Protein 4MO2 (pdb70)

Structure (mmCIF, N/CA/C/O backbone):
data_4MO2
#
_entry.id   4MO2
#
_cell.length_a   48.420
_cell.length_b   116.150
_cell.length_c   165.240
_cell.angle_alpha   90.000
_cell.angle_beta   90.000
_cell.angle_gamma   90.000
#
_symmetry.space_group_name_H-M   'P 21 21 21'
#
loop_
_entity.id
_entity.type
_entity.pdbx_description
1 polymer 'UDP-galactopyranose mutase'
2 non-polymer 'SULFATE ION'
3 non-polymer 'DIHYDROFLAVINE-ADENINE DINUCLEOTIDE'
4 non-polymer GLYCEROL
5 non-polymer 'AMMONIUM ION'
6 non-polymer 'FLAVIN-ADENINE DINUCLEOTIDE'
7 water water
#
loop_
_atom_site.group_PDB
_atom_site.id
_atom_site.type_symbol
_atom_site.label_atom_id
_atom_site.label_alt_id
_atom_site.label_comp_id
_atom_site.label_asym_id
_atom_site.label_entity_id
_atom_site.label_seq_id
_atom_site.pdbx_PDB_ins_code
_atom_site.Cartn_x
_atom_site.Cartn_y
_atom_site.Cartn_z
_atom_site.occupancy
_atom_site.B_iso_or_equiv
_atom_site.auth_seq_id
_atom_site.auth_comp_id
_atom_site.auth_asym_id
_atom_site.auth_atom_id
_atom_site.pdbx_PDB_model_num
ATOM 1 N N . MET A 1 1 ? 14.254 -8.949 29.430 1.00 17.53 1 MET B N 1
ATOM 2 C CA . MET A 1 1 ? 13.039 -9.232 28.675 1.00 22.88 1 MET B CA 1
ATOM 3 C C . MET A 1 1 ? 12.726 -8.089 27.714 1.00 29.38 1 MET B C 1
ATOM 4 O O . MET A 1 1 ? 12.854 -6.918 28.069 1.00 20.99 1 MET B O 1
ATOM 9 N N . TYR A 1 2 ? 12.316 -8.435 26.498 1.00 18.20 2 TYR B N 1
ATOM 10 C CA . TYR A 1 2 ? 12.025 -7.438 25.474 1.00 14.27 2 TYR B CA 1
ATOM 11 C C . TYR A 1 2 ? 10.531 -7.166 25.377 1.00 16.02 2 TYR B C 1
ATOM 12 O O . TYR A 1 2 ? 9.716 -7.951 25.856 1.00 18.04 2 TYR B O 1
ATOM 21 N N . ASP A 1 3 ? 10.178 -6.045 24.757 1.00 14.59 3 ASP B N 1
ATOM 22 C CA . ASP A 1 3 ? 8.785 -5.757 24.447 1.00 14.36 3 ASP B CA 1
ATOM 23 C C . ASP A 1 3 ? 8.305 -6.710 23.359 1.00 21.82 3 ASP B C 1
ATOM 24 O O . ASP A 1 3 ? 7.226 -7.293 23.458 1.00 18.89 3 ASP B O 1
ATOM 29 N N . TYR A 1 4 ? 9.122 -6.871 22.324 1.00 13.02 4 TYR B N 1
ATOM 30 C CA . TYR A 1 4 ? 8.762 -7.730 21.203 1.00 18.90 4 TYR B CA 1
ATOM 31 C C . TYR A 1 4 ? 9.873 -8.691 20.810 1.00 18.26 4 TYR B C 1
ATOM 32 O O . TYR A 1 4 ? 11.046 -8.321 20.762 1.00 16.21 4 TYR B O 1
ATOM 41 N N . LEU A 1 5 ? 9.484 -9.931 20.535 1.00 18.18 5 LEU B N 1
ATOM 42 C CA . LEU A 1 5 ? 10.357 -10.883 19.869 1.00 15.15 5 LEU B CA 1
ATOM 43 C C . LEU A 1 5 ? 9.897 -11.008 18.427 1.00 19.72 5 LEU B C 1
ATOM 44 O O . LEU A 1 5 ? 8.744 -11.345 18.163 1.00 17.22 5 LEU B O 1
ATOM 49 N N . ILE A 1 6 ? 10.795 -10.729 17.492 1.00 15.82 6 ILE B N 1
ATOM 50 C CA . ILE A 1 6 ? 10.455 -10.805 16.080 1.00 16.33 6 ILE B CA 1
ATOM 51 C C . ILE A 1 6 ? 11.218 -11.932 15.405 1.00 14.60 6 ILE B C 1
ATOM 52 O O . ILE A 1 6 ? 12.445 -11.922 15.358 1.00 16.22 6 ILE B O 1
ATOM 57 N N . VAL A 1 7 ? 10.483 -12.912 14.895 1.00 15.02 7 VAL B N 1
ATOM 58 C CA . VAL A 1 7 ? 11.099 -14.026 14.192 1.00 12.35 7 VAL B CA 1
ATOM 59 C C . VAL A 1 7 ? 11.116 -13.747 12.696 1.00 14.29 7 VAL B C 1
ATOM 60 O O . VAL A 1 7 ? 10.069 -13.700 12.045 1.00 11.24 7 VAL B O 1
ATOM 64 N N . GLY A 1 8 ? 12.313 -13.551 12.158 1.00 11.75 8 GLY B N 1
ATOM 65 C CA . GLY A 1 8 ? 12.473 -13.242 10.752 1.00 11.34 8 GLY B CA 1
ATOM 66 C C . GLY A 1 8 ? 12.830 -11.788 10.529 1.00 13.97 8 GLY B C 1
ATOM 67 O O . GLY A 1 8 ? 12.200 -10.889 11.086 1.00 14.13 8 GLY B O 1
ATOM 68 N N . SER A 1 9 ? 13.849 -11.558 9.711 1.00 14.06 9 SER B N 1
ATOM 69 C CA . SER A 1 9 ? 14.315 -10.208 9.435 1.00 12.75 9 SER B CA 1
ATOM 70 C C . SER A 1 9 ? 14.002 -9.796 8.000 1.00 15.11 9 SER B C 1
ATOM 71 O O . SER A 1 9 ? 14.745 -9.028 7.389 1.00 12.53 9 SER B O 1
ATOM 74 N N . GLY A 1 10 ? 12.904 -10.315 7.463 1.00 11.29 10 GLY B N 1
ATOM 75 C CA . GLY A 1 10 ? 12.456 -9.933 6.136 1.00 8.31 10 GLY B CA 1
ATOM 76 C C . GLY A 1 10 ? 11.732 -8.601 6.177 1.00 16.40 10 GLY B C 1
ATOM 77 O O . GLY A 1 10 ? 11.783 -7.896 7.185 1.00 14.58 10 GLY B O 1
ATOM 78 N N . LEU A 1 11 ? 11.052 -8.259 5.088 1.00 13.27 11 LEU B N 1
ATOM 79 C CA . LEU A 1 11 ? 10.375 -6.969 4.984 1.00 15.10 11 LEU B CA 1
ATOM 80 C C . LEU A 1 11 ? 9.346 -6.730 6.089 1.00 20.10 11 LEU B C 1
ATOM 81 O O . LEU A 1 11 ? 9.265 -5.631 6.631 1.00 15.87 11 LEU B O 1
ATOM 86 N N . PHE A 1 12 ? 8.567 -7.752 6.429 1.00 13.01 12 PHE B N 1
ATOM 87 C CA . PHE A 1 12 ? 7.540 -7.587 7.456 1.00 14.29 12 PHE B CA 1
ATOM 88 C C . PHE A 1 12 ? 8.157 -7.386 8.837 1.00 20.12 12 PHE B C 1
ATOM 89 O O . PHE A 1 12 ? 7.793 -6.456 9.557 1.00 19.06 12 PHE B O 1
ATOM 97 N N . GLY A 1 13 ? 9.083 -8.266 9.203 1.00 12.87 13 GLY B N 1
ATOM 98 C CA . GLY A 1 13 ? 9.713 -8.207 10.508 1.00 16.58 13 GLY B CA 1
ATOM 99 C C . GLY A 1 13 ? 10.540 -6.952 10.713 1.00 17.94 13 GLY B C 1
ATOM 100 O O . GLY A 1 13 ? 10.533 -6.366 11.795 1.00 14.00 13 GLY B O 1
ATOM 101 N N . SER A 1 14 ? 11.248 -6.535 9.668 1.00 15.36 14 SER B N 1
ATOM 102 C CA . SER A 1 14 ? 12.131 -5.375 9.755 1.00 14.59 14 SER B CA 1
ATOM 103 C C . SER A 1 14 ? 11.363 -4.058 9.844 1.00 18.22 14 SER B C 1
ATOM 104 O O . SER A 1 14 ? 11.769 -3.147 10.565 1.00 15.48 14 SER B O 1
ATOM 107 N N . ILE A 1 15 ? 10.258 -3.956 9.111 1.00 15.80 15 ILE B N 1
ATOM 108 C CA . ILE A 1 15 ? 9.429 -2.757 9.170 1.00 16.30 15 ILE B CA 1
ATOM 109 C C . ILE A 1 15 ? 8.798 -2.610 10.552 1.00 18.64 15 ILE B C 1
ATOM 110 O O . ILE A 1 15 ? 8.771 -1.514 11.117 1.00 15.35 15 ILE B O 1
ATOM 115 N N . PHE A 1 16 ? 8.307 -3.718 11.103 1.00 14.73 16 PHE B N 1
ATOM 116 C CA . PHE A 1 16 ? 7.748 -3.696 12.451 1.00 18.19 16 PHE B CA 1
ATOM 117 C C . PHE A 1 16 ? 8.823 -3.366 13.477 1.00 18.82 16 PHE B C 1
ATOM 118 O O . PHE A 1 16 ? 8.593 -2.576 14.393 1.00 19.16 16 PHE B O 1
ATOM 126 N N . ALA A 1 17 ? 9.994 -3.977 13.317 1.00 16.33 17 ALA B N 1
ATOM 127 C CA . ALA A 1 17 ? 11.126 -3.726 14.204 1.00 20.09 17 ALA B CA 1
ATOM 128 C C . ALA A 1 17 ? 11.492 -2.251 14.198 1.00 25.03 17 ALA B C 1
ATOM 129 O O . ALA A 1 17 ? 11.712 -1.650 15.250 1.00 21.83 17 ALA B O 1
ATOM 131 N N . TYR A 1 18 ? 11.549 -1.671 13.004 1.00 16.20 18 TYR B N 1
ATOM 132 C CA . TYR A 1 18 ? 11.876 -0.261 12.865 1.00 21.38 18 TYR B CA 1
ATOM 133 C C . TYR A 1 18 ? 10.831 0.623 13.540 1.00 23.54 18 TYR B C 1
ATOM 134 O O . TYR A 1 18 ? 11.170 1.489 14.344 1.00 24.27 18 TYR B O 1
ATOM 143 N N . GLU A 1 19 ? 9.564 0.392 13.214 1.00 16.10 19 GLU B N 1
ATOM 144 C CA . GLU A 1 19 ? 8.470 1.198 13.750 1.00 22.90 19 GLU B CA 1
ATOM 145 C C . GLU A 1 19 ? 8.364 1.090 15.269 1.00 25.44 19 GLU B C 1
ATOM 146 O O . GLU A 1 19 ? 8.091 2.079 15.950 1.00 23.29 19 GLU B O 1
ATOM 152 N N . ALA A 1 20 ? 8.585 -0.111 15.794 1.00 22.10 20 ALA B N 1
ATOM 153 C CA . ALA A 1 20 ? 8.479 -0.344 17.230 1.00 18.49 20 ALA B CA 1
ATOM 154 C C . ALA A 1 20 ? 9.608 0.331 18.001 1.00 22.20 20 ALA B C 1
ATOM 155 O O . ALA A 1 20 ? 9.374 0.956 19.035 1.00 19.10 20 ALA B O 1
ATOM 157 N N . THR A 1 21 ? 10.832 0.204 17.496 1.00 19.33 21 THR B N 1
ATOM 158 C CA . THR A 1 21 ? 11.994 0.785 18.162 1.00 24.19 21 THR B CA 1
ATOM 159 C C . THR A 1 21 ? 12.012 2.308 18.048 1.00 27.78 21 THR B C 1
ATOM 160 O O . THR A 1 21 ? 12.575 2.992 18.901 1.00 29.96 21 THR B O 1
ATOM 164 N N . GLU A 1 22 ? 11.395 2.835 16.994 1.00 23.20 22 GLU B N 1
ATOM 165 C CA . GLU A 1 22 ? 11.270 4.280 16.836 1.00 28.13 22 GLU B CA 1
ATOM 166 C C . GLU A 1 22 ? 10.333 4.860 17.890 1.00 31.91 22 GLU B C 1
ATOM 167 O O . GLU A 1 22 ? 10.446 6.029 18.256 1.00 29.34 22 GLU B O 1
ATOM 173 N N . LYS A 1 23 ? 9.409 4.035 18.373 1.00 25.66 23 LYS B N 1
ATOM 174 C CA . LYS A 1 23 ? 8.465 4.461 19.401 1.00 28.98 23 LYS B CA 1
ATOM 175 C C . LYS A 1 23 ? 8.926 4.065 20.803 1.00 23.45 23 LYS B C 1
ATOM 176 O O . LYS A 1 23 ? 8.182 4.207 21.774 1.00 41.11 23 LYS B O 1
ATOM 182 N N . GLY A 1 24 ? 10.155 3.568 20.902 1.00 24.74 24 GLY B N 1
ATOM 183 C CA . GLY A 1 24 ? 10.767 3.305 22.193 1.00 24.87 24 GLY B CA 1
ATOM 184 C C . GLY A 1 24 ? 10.675 1.876 22.694 1.00 34.91 24 GLY B C 1
ATOM 185 O O . GLY A 1 24 ? 11.172 1.566 23.776 1.00 23.56 24 GLY B O 1
ATOM 186 N N . TYR A 1 25 ? 10.041 1.001 21.920 1.00 26.93 25 TYR B N 1
ATOM 187 C CA . TYR A 1 25 ? 9.939 -0.404 22.302 1.00 21.99 25 TYR B CA 1
ATOM 188 C C . TYR A 1 25 ? 11.238 -1.150 22.008 1.00 22.26 25 TYR B C 1
ATOM 189 O O . TYR A 1 25 ? 11.946 -0.832 21.053 1.00 24.30 25 TYR B O 1
ATOM 198 N N . THR A 1 26 ? 11.550 -2.141 22.836 1.00 19.29 26 THR B N 1
ATOM 199 C CA . THR A 1 26 ? 12.745 -2.948 22.633 1.00 17.12 26 THR B CA 1
ATOM 200 C C . THR A 1 26 ? 12.399 -4.178 21.802 1.00 20.86 26 THR B C 1
ATOM 201 O O . THR A 1 26 ? 11.374 -4.823 22.030 1.00 22.66 26 THR B O 1
ATOM 205 N N . CYS A 1 27 ? 13.253 -4.500 20.837 1.00 19.77 27 CYS B N 1
ATOM 206 C CA . CYS A 1 27 ? 12.989 -5.612 19.934 1.00 21.22 27 CYS B CA 1
ATOM 207 C C . CYS A 1 27 ? 14.160 -6.577 19.821 1.00 20.50 27 CYS B C 1
ATOM 208 O O . CYS A 1 27 ? 15.307 -6.167 19.636 1.00 15.70 27 CYS B O 1
ATOM 211 N N . LEU A 1 28 ? 13.856 -7.864 19.940 1.00 18.31 28 LEU B N 1
ATOM 212 C CA . LEU A 1 28 ? 14.823 -8.915 19.666 1.00 14.21 28 LEU B CA 1
ATOM 213 C C . LEU A 1 28 ? 14.424 -9.599 18.366 1.00 14.28 28 LEU B C 1
ATOM 214 O O . LEU A 1 28 ? 13.333 -10.156 18.264 1.00 15.08 28 LEU B O 1
ATOM 219 N N . VAL A 1 29 ? 15.301 -9.541 17.371 1.00 19.16 29 VAL B N 1
ATOM 220 C CA . VAL A 1 29 ? 15.020 -10.166 16.084 1.00 13.28 29 VAL B CA 1
ATOM 221 C C . VAL A 1 29 ? 15.817 -11.455 15.926 1.00 16.32 29 VAL B C 1
ATOM 222 O O . VAL A 1 29 ? 17.046 -11.445 15.981 1.00 17.78 29 VAL B O 1
ATOM 226 N N . VAL A 1 30 ? 15.110 -12.565 15.739 1.00 9.39 30 VAL B N 1
ATOM 227 C CA . VAL A 1 30 ? 15.757 -13.861 15.573 1.00 12.47 30 VAL B CA 1
ATOM 228 C C . VAL A 1 30 ? 15.652 -14.340 14.128 1.00 15.99 30 VAL B C 1
ATOM 229 O O . VAL A 1 30 ? 14.557 -14.469 13.581 1.00 16.83 30 VAL B O 1
ATOM 233 N N . GLU A 1 31 ? 16.805 -14.604 13.521 1.00 12.11 31 GLU B N 1
ATOM 234 C CA . GLU A 1 31 ? 16.883 -14.945 12.105 1.00 10.66 31 GLU B CA 1
ATOM 235 C C . GLU A 1 31 ? 17.676 -16.233 11.898 1.00 10.07 31 GLU B C 1
ATOM 236 O O . GLU A 1 31 ? 18.765 -16.393 12.449 1.00 11.59 31 GLU B O 1
ATOM 242 N N . GLN A 1 32 ? 17.131 -17.147 11.098 1.00 11.62 32 GLN B N 1
ATOM 243 C CA . GLN A 1 32 ? 17.763 -18.450 10.888 1.00 12.41 32 GLN B CA 1
ATOM 244 C C . GLN A 1 32 ? 18.896 -18.414 9.863 1.00 13.90 32 GLN B C 1
ATOM 245 O O . GLN A 1 32 ? 19.830 -19.213 9.935 1.00 11.87 32 GLN B O 1
ATOM 251 N N . ARG A 1 33 ? 18.813 -17.488 8.913 1.00 12.12 33 ARG B N 1
ATOM 252 C CA . ARG A 1 33 ? 19.850 -17.349 7.894 1.00 18.07 33 ARG B CA 1
ATOM 253 C C . ARG A 1 33 ? 21.068 -16.608 8.442 1.00 17.35 33 ARG B C 1
ATOM 254 O O . ARG A 1 33 ? 21.030 -16.061 9.543 1.00 14.12 33 ARG B O 1
ATOM 262 N N . GLU A 1 34 ? 22.150 -16.598 7.671 1.00 12.96 34 GLU B N 1
ATOM 263 C CA . GLU A 1 34 ? 23.380 -15.940 8.099 1.00 18.89 34 GLU B CA 1
ATOM 264 C C . GLU A 1 34 ? 23.383 -14.452 7.760 1.00 18.45 34 GLU B C 1
ATOM 265 O O . GLU A 1 34 ? 24.397 -13.771 7.916 1.00 21.65 34 GLU B O 1
ATOM 271 N N . HIS A 1 35 ? 22.237 -13.955 7.310 1.00 17.03 35 HIS B N 1
ATOM 272 C CA . HIS A 1 35 ? 22.096 -12.553 6.941 1.00 12.86 35 HIS B CA 1
ATOM 273 C C . HIS A 1 35 ? 20.650 -12.092 7.112 1.00 16.28 35 HIS B C 1
ATOM 274 O O . HIS A 1 35 ? 19.740 -12.908 7.260 1.00 15.01 35 HIS B O 1
ATOM 281 N N . ILE A 1 36 ? 20.445 -10.780 7.087 1.00 12.50 36 ILE B N 1
ATOM 282 C CA . ILE A 1 36 ? 19.112 -10.210 7.224 1.00 16.70 36 ILE B CA 1
ATOM 283 C C . ILE A 1 36 ? 18.473 -9.984 5.859 1.00 15.92 36 ILE B C 1
ATOM 284 O O . ILE A 1 36 ? 19.093 -10.237 4.829 1.00 14.94 36 ILE B O 1
ATOM 289 N N . GLY A 1 37 ? 17.228 -9.516 5.858 1.00 12.67 37 GLY B N 1
ATOM 290 C CA . GLY A 1 37 ? 16.582 -9.086 4.631 1.00 18.51 37 GLY B CA 1
ATOM 291 C C . GLY A 1 37 ? 15.568 -10.044 4.037 1.00 14.68 37 GLY B C 1
ATOM 292 O O . GLY A 1 37 ? 14.801 -9.665 3.154 1.00 11.71 37 GLY B O 1
ATOM 293 N N . GLY A 1 38 ? 15.554 -11.284 4.516 1.00 15.92 38 GLY B N 1
ATOM 294 C CA . GLY A 1 38 ? 14.654 -12.283 3.970 1.00 8.75 38 GLY B CA 1
ATOM 295 C C . GLY A 1 38 ? 14.929 -12.525 2.497 1.00 14.07 38 GLY B C 1
ATOM 296 O O . GLY A 1 38 ? 16.081 -12.515 2.060 1.00 11.75 38 GLY B O 1
ATOM 297 N N . ASN A 1 39 ? 13.872 -12.728 1.721 1.00 10.04 39 ASN B N 1
ATOM 298 C CA . ASN A 1 39 ? 14.033 -12.999 0.296 1.00 13.37 39 ASN B CA 1
ATOM 299 C C . ASN A 1 39 ? 14.347 -11.760 -0.541 1.00 13.99 39 ASN B C 1
ATOM 300 O O . ASN A 1 39 ? 14.585 -11.863 -1.745 1.00 13.63 39 ASN B O 1
ATOM 305 N N . CYS A 1 40 ? 14.355 -10.592 0.095 1.00 13.22 40 CYS B N 1
ATOM 306 C CA . CYS A 1 40 ? 14.723 -9.359 -0.595 1.00 15.26 40 CYS B CA 1
ATOM 307 C C . CYS A 1 40 ? 16.223 -9.110 -0.483 1.00 16.12 40 CYS B C 1
ATOM 308 O O . CYS A 1 40 ? 16.743 -8.150 -1.048 1.00 14.45 40 CYS B O 1
ATOM 311 N N . TYR A 1 41 ? 16.909 -9.982 0.250 1.00 14.15 41 TYR B N 1
ATOM 312 C CA . TYR A 1 41 ? 18.337 -9.830 0.517 1.00 13.21 41 TYR B CA 1
ATOM 313 C C . TYR A 1 41 ? 19.188 -9.723 -0.745 1.00 15.92 41 TYR B C 1
ATOM 314 O O . TYR A 1 41 ? 19.085 -10.550 -1.651 1.00 11.00 41 TYR B O 1
ATOM 323 N N . THR A 1 42 ? 20.029 -8.695 -0.797 1.00 11.18 42 THR B N 1
ATOM 324 C CA . THR A 1 42 ? 21.003 -8.571 -1.873 1.00 17.67 42 THR B CA 1
ATOM 325 C C . THR A 1 42 ? 22.421 -8.683 -1.330 1.00 18.22 42 THR B C 1
ATOM 326 O O . THR A 1 42 ? 22.733 -8.153 -0.265 1.00 14.90 42 THR B O 1
ATOM 330 N N . GLU A 1 43 ? 23.273 -9.385 -2.067 1.00 15.55 43 GLU B N 1
ATOM 331 C CA . GLU A 1 43 ? 24.667 -9.539 -1.682 1.00 18.57 43 GLU B CA 1
ATOM 332 C C . GLU A 1 43 ? 25.559 -8.857 -2.705 1.00 24.53 43 GLU B C 1
ATOM 333 O O . GLU A 1 43 ? 25.388 -9.044 -3.911 1.00 17.05 43 GLU B O 1
ATOM 339 N N . ASN A 1 44 ? 26.506 -8.058 -2.226 1.00 19.42 44 ASN B N 1
ATOM 340 C CA . ASN A 1 44 ? 27.460 -7.422 -3.121 1.00 15.91 44 ASN B CA 1
ATOM 341 C C . ASN A 1 44 ? 28.508 -8.425 -3.585 1.00 23.88 44 ASN B C 1
ATOM 342 O O . ASN A 1 44 ? 29.312 -8.914 -2.790 1.00 21.96 44 ASN B O 1
ATOM 347 N N . ILE A 1 45 ? 28.480 -8.739 -4.875 1.00 21.25 45 ILE B N 1
ATOM 348 C CA . ILE A 1 45 ? 29.427 -9.678 -5.461 1.00 18.09 45 ILE B CA 1
ATOM 349 C C . ILE A 1 45 ? 30.078 -9.044 -6.682 1.00 24.59 45 ILE B C 1
ATOM 350 O O . ILE A 1 45 ? 29.392 -8.705 -7.647 1.00 18.89 45 ILE B O 1
ATOM 355 N N . LYS A 1 46 ? 31.399 -8.889 -6.630 1.00 27.90 46 LYS B N 1
ATOM 356 C CA . LYS A 1 46 ? 32.155 -8.219 -7.686 1.00 27.89 46 LYS B CA 1
ATOM 357 C C . LYS A 1 46 ? 31.550 -6.853 -8.003 1.00 23.50 46 LYS B C 1
ATOM 358 O O . LYS A 1 46 ? 31.325 -6.517 -9.166 1.00 23.83 46 LYS B O 1
ATOM 364 N N . ASN A 1 47 ? 31.273 -6.089 -6.947 1.00 17.13 47 ASN B N 1
ATOM 365 C CA . ASN A 1 47 ? 30.693 -4.749 -7.048 1.00 21.40 47 ASN B CA 1
ATOM 366 C C . ASN A 1 47 ? 29.293 -4.707 -7.657 1.00 28.81 47 ASN B C 1
ATOM 367 O O . ASN A 1 47 ? 28.850 -3.665 -8.143 1.00 22.97 47 ASN B O 1
ATOM 372 N N . ILE A 1 48 ? 28.599 -5.840 -7.620 1.00 17.80 48 ILE B N 1
ATOM 373 C CA . ILE A 1 48 ? 27.232 -5.924 -8.119 1.00 20.06 48 ILE B CA 1
ATOM 374 C C . ILE A 1 48 ? 26.283 -6.389 -7.017 1.00 20.58 48 ILE B C 1
ATOM 375 O O . ILE A 1 48 ? 26.541 -7.386 -6.344 1.00 15.58 48 ILE B O 1
ATOM 380 N N . ASN A 1 49 ? 25.190 -5.657 -6.828 1.00 18.23 49 ASN B N 1
ATOM 381 C CA . ASN A 1 49 ? 24.171 -6.051 -5.865 1.00 18.52 49 ASN B CA 1
ATOM 382 C C . ASN A 1 49 ? 23.311 -7.182 -6.413 1.00 17.20 49 ASN B C 1
ATOM 383 O O . ASN A 1 49 ? 22.436 -6.963 -7.250 1.00 16.03 49 ASN B O 1
ATOM 388 N N . VAL A 1 50 ? 23.573 -8.394 -5.934 1.00 14.30 50 VAL B N 1
ATOM 389 C CA . VAL A 1 50 ? 22.938 -9.595 -6.467 1.00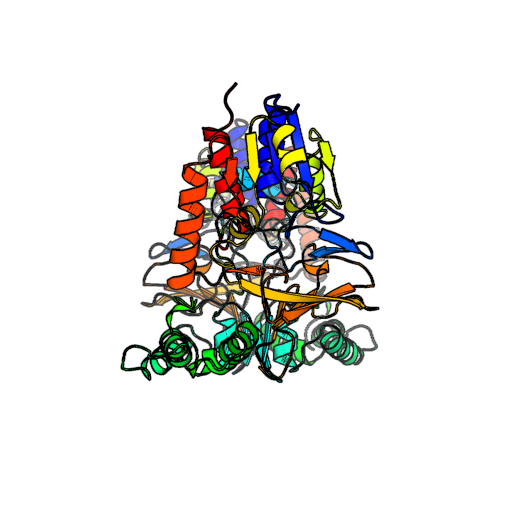 13.42 50 VAL B CA 1
ATOM 390 C C . VAL A 1 50 ? 21.672 -9.986 -5.708 1.00 16.78 50 VAL B C 1
ATOM 391 O O . VAL A 1 50 ? 21.705 -10.214 -4.498 1.00 14.98 50 VAL B O 1
ATOM 395 N N . HIS A 1 51 ? 20.559 -10.070 -6.429 1.00 13.47 51 HIS B N 1
ATOM 396 C CA . HIS A 1 51 ? 19.290 -10.488 -5.843 1.00 15.07 51 HIS B CA 1
ATOM 397 C C . HIS A 1 51 ? 19.305 -11.999 -5.626 1.00 14.46 51 HIS B C 1
ATOM 398 O O . HIS A 1 51 ? 18.901 -12.767 -6.500 1.00 12.80 51 HIS B O 1
ATOM 405 N N . LYS A 1 52 ? 19.771 -12.413 -4.451 1.00 12.41 52 LYS B N 1
ATOM 406 C CA . LYS A 1 52 ? 20.063 -13.818 -4.166 1.00 11.86 52 LYS B CA 1
ATOM 407 C C . LYS A 1 52 ? 18.874 -14.769 -4.293 1.00 12.86 52 LYS B C 1
ATOM 408 O O . LYS A 1 52 ? 19.042 -15.929 -4.667 1.00 12.23 52 LYS B O 1
ATOM 414 N N . TYR A 1 53 ? 17.679 -14.285 -3.976 1.00 13.13 53 TYR B N 1
ATOM 415 C CA . TYR A 1 53 ? 16.499 -15.145 -3.967 1.00 11.96 53 TYR B CA 1
ATOM 416 C C . TYR A 1 53 ? 15.526 -14.804 -5.090 1.00 14.13 53 TYR B C 1
ATOM 417 O O . TYR A 1 53 ? 14.316 -14.985 -4.955 1.00 13.88 53 TYR B O 1
ATOM 426 N N . GLY A 1 54 ? 16.068 -14.320 -6.202 1.00 16.77 54 GLY B N 1
ATOM 427 C CA . GLY A 1 54 ? 15.259 -13.984 -7.356 1.00 14.09 54 GLY B CA 1
ATOM 428 C C . GLY A 1 54 ? 15.160 -12.491 -7.583 1.00 18.90 54 GLY B C 1
ATOM 429 O O . GLY A 1 54 ? 15.374 -11.698 -6.665 1.00 15.79 54 GLY B O 1
ATOM 430 N N . ALA A 1 55 ? 14.835 -12.111 -8.814 1.00 13.66 55 ALA B N 1
ATOM 431 C CA . ALA A 1 55 ? 14.686 -10.707 -9.175 1.00 17.34 55 ALA B CA 1
ATOM 432 C C . ALA A 1 55 ? 13.638 -10.009 -8.309 1.00 17.90 55 ALA B C 1
ATOM 433 O O . ALA A 1 55 ? 12.506 -10.474 -8.183 1.00 13.77 55 ALA B O 1
ATOM 435 N N . HIS A 1 56 ? 14.030 -8.898 -7.698 1.00 14.59 56 HIS B N 1
ATOM 436 C CA . HIS A 1 56 ? 13.114 -8.117 -6.880 1.00 15.14 56 HIS B CA 1
ATOM 437 C C . HIS A 1 56 ? 13.011 -6.687 -7.384 1.00 16.77 56 HIS B C 1
ATOM 438 O O . HIS A 1 56 ? 13.889 -5.860 -7.135 1.00 14.71 56 HIS B O 1
ATOM 445 N N . ILE A 1 57 ? 11.930 -6.411 -8.104 1.00 14.69 57 ILE B N 1
ATOM 446 C CA . ILE A 1 57 ? 11.669 -5.081 -8.632 1.00 15.61 57 ILE B CA 1
ATOM 447 C C . ILE A 1 57 ? 10.516 -4.454 -7.863 1.00 16.71 57 ILE B C 1
ATOM 448 O O . ILE A 1 57 ? 9.402 -4.976 -7.868 1.00 16.56 57 ILE B O 1
ATOM 453 N N . PHE A 1 58 ? 10.787 -3.340 -7.192 1.00 14.40 58 PHE B N 1
ATOM 454 C CA . PHE A 1 58 ? 9.761 -2.682 -6.395 1.00 14.81 58 PHE B CA 1
ATOM 455 C C . PHE A 1 58 ? 8.833 -1.856 -7.272 1.00 19.53 58 PHE B C 1
ATOM 456 O O . PHE A 1 58 ? 9.280 -1.139 -8.166 1.00 19.22 58 PHE B O 1
ATOM 464 N N . ARG A 1 59 ? 7.536 -1.970 -7.012 1.00 18.53 59 ARG B N 1
ATOM 465 C CA A ARG A 1 59 ? 6.550 -1.172 -7.724 0.57 22.51 59 ARG B CA 1
ATOM 466 C CA B ARG A 1 59 ? 6.529 -1.220 -7.751 0.43 22.53 59 ARG B CA 1
ATOM 467 C C . ARG A 1 59 ? 5.283 -1.014 -6.897 1.00 24.08 59 ARG B C 1
ATOM 468 O O . ARG A 1 59 ? 4.938 -1.874 -6.087 1.00 22.36 59 ARG B O 1
ATOM 483 N N . THR A 1 60 ? 4.606 0.113 -7.094 1.00 24.57 60 THR B N 1
ATOM 484 C CA . THR A 1 60 ? 3.381 0.412 -6.365 1.00 19.18 60 THR B CA 1
ATOM 485 C C . THR A 1 60 ? 2.606 1.541 -7.035 1.00 25.31 60 THR B C 1
ATOM 486 O O . THR A 1 60 ? 3.166 2.335 -7.793 1.00 21.04 60 THR B O 1
ATOM 490 N N . SER A 1 61 ? 1.310 1.600 -6.755 1.00 27.99 61 SER B N 1
ATOM 491 C CA . SER A 1 61 ? 0.477 2.702 -7.213 1.00 32.73 61 SER B CA 1
ATOM 492 C C . SER A 1 61 ? 0.150 3.598 -6.028 1.00 33.96 61 SER B C 1
ATOM 493 O O . SER A 1 61 ? -0.558 4.595 -6.162 1.00 29.51 61 SER B O 1
ATOM 496 N N . ASP A 1 62 ? 0.683 3.228 -4.867 1.00 25.11 62 ASP B N 1
ATOM 497 C CA . ASP A 1 62 ? 0.428 3.942 -3.623 1.00 26.93 62 ASP B CA 1
ATOM 498 C C . ASP A 1 62 ? 1.598 4.867 -3.311 1.00 33.68 62 ASP B C 1
ATOM 499 O O . ASP A 1 62 ? 2.702 4.407 -3.021 1.00 28.48 62 ASP B O 1
ATOM 504 N N . GLN A 1 63 ? 1.351 6.173 -3.367 1.00 29.15 63 GLN B N 1
ATOM 505 C CA . GLN A 1 63 ? 2.399 7.162 -3.128 1.00 33.30 63 GLN B CA 1
ATOM 506 C C . GLN A 1 63 ? 2.899 7.134 -1.684 1.00 19.63 63 GLN B C 1
ATOM 507 O O . GLN A 1 63 ? 4.068 7.409 -1.422 1.00 24.57 63 GLN B O 1
ATOM 513 N N . ASN A 1 64 ? 2.010 6.803 -0.752 1.00 22.05 64 ASN B N 1
ATOM 514 C CA . ASN A 1 64 ? 2.385 6.693 0.655 1.00 31.36 64 ASN B CA 1
ATOM 515 C C . ASN A 1 64 ? 3.391 5.570 0.891 1.00 33.78 64 ASN B C 1
ATOM 516 O O . ASN A 1 64 ? 4.331 5.717 1.674 1.00 25.26 64 ASN B O 1
ATOM 521 N N . ILE A 1 65 ? 3.182 4.449 0.207 1.00 28.57 65 ILE B N 1
ATOM 522 C CA . ILE A 1 65 ? 4.085 3.308 0.300 1.00 22.18 65 ILE B CA 1
ATOM 523 C C . ILE A 1 65 ? 5.429 3.649 -0.329 1.00 26.20 65 ILE B C 1
ATOM 524 O O . ILE A 1 65 ? 6.483 3.348 0.232 1.00 23.06 65 ILE B O 1
ATOM 529 N N . TRP A 1 66 ? 5.378 4.286 -1.495 1.00 24.39 66 TRP B N 1
ATOM 530 C CA . TRP A 1 66 ? 6.579 4.732 -2.192 1.00 23.70 66 TRP B CA 1
ATOM 531 C C . TRP A 1 66 ? 7.374 5.719 -1.342 1.00 28.21 66 TRP B C 1
ATOM 532 O O . TRP A 1 66 ? 8.595 5.612 -1.228 1.00 24.29 66 TRP B O 1
ATOM 543 N N . ASP A 1 67 ? 6.670 6.677 -0.746 1.00 24.29 67 ASP B N 1
ATOM 544 C CA . ASP A 1 67 ? 7.296 7.667 0.124 1.00 27.28 67 ASP B CA 1
ATOM 545 C C . ASP A 1 67 ? 7.905 7.021 1.365 1.00 28.58 67 ASP B C 1
ATOM 546 O O . ASP A 1 67 ? 8.934 7.475 1.867 1.00 23.83 67 ASP B O 1
ATOM 551 N N . TYR A 1 68 ? 7.267 5.963 1.857 1.00 25.45 68 TYR B N 1
ATOM 552 C CA . TYR A 1 68 ? 7.755 5.273 3.045 1.00 21.93 68 TYR B CA 1
ATOM 553 C C . TYR A 1 68 ? 9.110 4.623 2.790 1.00 23.13 68 TYR B C 1
ATOM 554 O O . TYR A 1 68 ? 10.050 4.806 3.562 1.00 20.87 68 TYR B O 1
ATOM 563 N N . MET A 1 69 ? 9.205 3.865 1.702 1.00 19.20 69 MET B N 1
ATOM 564 C CA . MET A 1 69 ? 10.446 3.178 1.360 1.00 22.57 69 MET B CA 1
ATOM 565 C C . MET A 1 69 ? 11.564 4.160 1.025 1.00 26.14 69 MET B C 1
ATOM 566 O O . MET A 1 69 ? 12.741 3.862 1.224 1.00 23.73 69 MET B O 1
ATOM 571 N N . ASN A 1 70 ? 11.191 5.334 0.522 1.00 27.65 70 ASN B N 1
ATOM 572 C CA . ASN A 1 70 ? 12.169 6.365 0.179 1.00 23.37 70 ASN B CA 1
ATOM 573 C C . ASN A 1 70 ? 12.850 6.986 1.398 1.00 25.74 70 ASN B C 1
ATOM 574 O O . ASN A 1 70 ? 13.807 7.747 1.261 1.00 36.14 70 ASN B O 1
ATOM 579 N N . GLN A 1 71 ? 12.352 6.661 2.588 1.00 26.17 71 GLN B N 1
ATOM 580 C CA . GLN A 1 71 ? 12.999 7.083 3.825 1.00 29.43 71 GLN B CA 1
ATOM 581 C C . GLN A 1 71 ? 14.317 6.343 4.016 1.00 30.03 71 GLN B C 1
ATOM 582 O O . GLN A 1 71 ? 15.230 6.837 4.676 1.00 30.49 71 GLN B O 1
ATOM 588 N N . PHE A 1 72 ? 14.405 5.153 3.429 1.00 21.25 72 PHE B N 1
ATOM 589 C CA . PHE A 1 72 ? 15.526 4.255 3.672 1.00 25.05 72 PHE B CA 1
ATOM 590 C C . PHE A 1 72 ? 16.464 4.166 2.476 1.00 25.84 72 PHE B C 1
ATOM 591 O O . PHE A 1 72 ? 17.566 3.628 2.582 1.00 31.21 72 PHE B O 1
ATOM 599 N N . CYS A 1 73 ? 16.027 4.693 1.339 1.00 24.24 73 CYS B N 1
ATOM 600 C CA . CYS A 1 73 ? 16.813 4.587 0.119 1.00 21.77 73 CYS B CA 1
ATOM 601 C C . CYS A 1 73 ? 16.364 5.581 -0.937 1.00 23.56 73 CYS B C 1
ATOM 602 O O . CYS A 1 73 ? 15.373 6.291 -0.768 1.00 27.35 73 CYS B O 1
ATOM 605 N N . GLU A 1 74 ? 17.114 5.620 -2.032 1.00 24.14 74 GLU B N 1
ATOM 606 C CA . GLU A 1 74 ? 16.684 6.306 -3.237 1.00 31.54 74 GLU B CA 1
ATOM 607 C C . GLU A 1 74 ? 16.518 5.256 -4.326 1.00 24.33 74 GLU B C 1
ATOM 608 O O . GLU A 1 74 ? 17.372 4.384 -4.489 1.00 24.12 74 GLU B O 1
ATOM 614 N N . PHE A 1 75 ? 15.412 5.325 -5.058 1.00 26.93 75 PHE B N 1
ATOM 615 C CA . PHE A 1 75 ? 15.165 4.381 -6.139 1.00 22.81 75 PHE B CA 1
ATOM 616 C C . PHE A 1 75 ? 15.672 4.932 -7.464 1.00 22.56 75 PHE B C 1
ATOM 617 O O . PHE A 1 75 ? 15.516 6.120 -7.748 1.00 27.37 75 PHE B O 1
ATOM 625 N N . ASN A 1 76 ? 16.279 4.073 -8.277 1.00 20.38 76 ASN B N 1
ATOM 626 C CA . ASN A 1 76 ? 16.648 4.474 -9.628 1.00 18.59 76 ASN B CA 1
ATOM 627 C C . ASN A 1 76 ? 15.434 4.409 -10.550 1.00 16.67 76 ASN B C 1
ATOM 628 O O . ASN A 1 76 ? 14.308 4.233 -10.085 1.00 19.72 76 ASN B O 1
ATOM 633 N N . HIS A 1 77 ? 15.663 4.542 -11.850 1.00 20.19 77 HIS B N 1
ATOM 634 C CA . HIS A 1 77 ? 14.566 4.539 -12.808 1.00 30.95 77 HIS B CA 1
ATOM 635 C C . HIS A 1 77 ? 14.526 3.252 -13.622 1.00 23.71 77 HIS B C 1
ATOM 636 O O . HIS A 1 77 ? 14.195 3.274 -14.806 1.00 20.63 77 HIS B O 1
ATOM 643 N N . PHE A 1 78 ? 14.861 2.132 -12.988 1.00 21.74 78 PHE B N 1
ATOM 644 C CA . PHE A 1 78 ? 14.830 0.849 -13.681 1.00 21.24 78 PHE B CA 1
ATOM 645 C C . PHE A 1 78 ? 13.421 0.509 -14.146 1.00 14.08 78 PHE B C 1
ATOM 646 O O . PHE A 1 78 ? 12.461 0.605 -13.383 1.00 17.40 78 PHE B O 1
ATOM 654 N N . ILE A 1 79 ? 13.311 0.114 -15.408 1.00 17.73 79 ILE B N 1
ATOM 655 C CA . ILE A 1 79 ? 12.049 -0.347 -15.960 1.00 19.05 79 ILE B CA 1
ATOM 656 C C . ILE A 1 79 ? 12.192 -1.804 -16.361 1.00 12.68 79 ILE B C 1
ATOM 657 O O . ILE A 1 79 ? 13.050 -2.151 -17.174 1.00 17.32 79 ILE B O 1
ATOM 662 N N . ASN A 1 80 ? 11.361 -2.660 -15.780 1.00 13.89 80 ASN B N 1
ATOM 663 C CA . ASN A 1 80 ? 11.389 -4.075 -16.118 1.00 15.20 80 ASN B CA 1
ATOM 664 C C . ASN A 1 80 ? 10.783 -4.317 -17.495 1.00 17.28 80 ASN B C 1
ATOM 665 O O . ASN A 1 80 ? 9.606 -4.050 -17.721 1.00 18.41 80 ASN B O 1
ATOM 670 N N . SER A 1 81 ? 11.605 -4.800 -18.417 1.00 13.89 81 SER B N 1
ATOM 671 C CA . SER A 1 81 ? 11.140 -5.164 -19.748 1.00 15.16 81 SER B CA 1
ATOM 672 C C . SER A 1 81 ? 11.739 -6.509 -20.134 1.00 13.44 81 SER B C 1
ATOM 673 O O . SER A 1 81 ? 12.655 -6.570 -20.955 1.00 13.57 81 SER B O 1
ATOM 676 N N . PRO A 1 82 ? 11.226 -7.594 -19.532 1.00 16.00 82 PRO B N 1
ATOM 677 C CA . PRO A 1 82 ? 11.809 -8.929 -19.695 1.00 13.32 82 PRO B CA 1
ATOM 678 C C . PRO A 1 82 ? 11.774 -9.428 -21.132 1.00 18.09 82 PRO B C 1
ATOM 679 O O . PRO A 1 82 ? 10.938 -9.003 -21.932 1.00 14.53 82 PRO B O 1
ATOM 683 N N . ILE A 1 83 ? 12.697 -10.330 -21.441 1.00 15.21 83 ILE B N 1
ATOM 684 C CA . ILE A 1 83 ? 12.789 -10.954 -22.748 1.00 13.27 83 ILE B CA 1
ATOM 685 C C . ILE A 1 83 ? 12.439 -12.430 -22.595 1.00 20.12 83 ILE B C 1
ATOM 686 O O . ILE A 1 83 ? 12.782 -13.049 -21.589 1.00 14.70 83 ILE B O 1
ATOM 691 N N . ALA A 1 84 ? 11.736 -12.987 -23.575 1.00 11.48 84 ALA B N 1
ATOM 692 C CA . ALA A 1 84 ? 11.414 -14.407 -23.557 1.00 12.36 84 ALA B CA 1
ATOM 693 C C . ALA A 1 84 ? 12.082 -15.132 -24.720 1.00 17.36 84 ALA B C 1
ATOM 694 O O . ALA A 1 84 ? 11.891 -14.772 -25.883 1.00 17.85 84 ALA B O 1
ATOM 696 N N . ILE A 1 85 ? 12.876 -16.146 -24.399 1.00 12.24 85 ILE B N 1
ATOM 697 C CA . ILE A 1 85 ? 13.507 -16.969 -25.421 1.00 11.89 85 ILE B CA 1
ATOM 698 C C . ILE A 1 85 ? 12.804 -18.316 -25.541 1.00 22.86 85 ILE B C 1
ATOM 699 O O . ILE A 1 85 ? 12.655 -19.045 -24.558 1.00 12.05 85 ILE B O 1
ATOM 704 N N . TYR A 1 86 ? 12.354 -18.628 -26.751 1.00 13.38 86 TYR B N 1
ATOM 705 C CA . TYR A 1 86 ? 11.713 -19.906 -27.029 1.00 14.37 86 TYR B CA 1
ATOM 706 C C . TYR A 1 86 ? 12.449 -20.601 -28.165 1.00 19.80 86 TYR B C 1
ATOM 707 O O . TYR A 1 86 ? 12.334 -20.198 -29.323 1.00 18.17 86 TYR B O 1
ATOM 716 N N . LYS A 1 87 ? 13.203 -21.641 -27.822 1.00 15.61 87 LYS B N 1
ATOM 717 C CA . LYS A 1 87 ? 14.051 -22.342 -28.782 1.00 17.36 87 LYS B CA 1
ATOM 718 C C . LYS A 1 87 ? 14.993 -21.366 -29.482 1.00 15.57 87 LYS B C 1
ATOM 719 O O . LYS A 1 87 ? 15.855 -20.764 -28.843 1.00 21.39 87 LYS B O 1
ATOM 725 N N . ASP A 1 88 ? 14.819 -21.197 -30.788 1.00 22.29 88 ASP B N 1
ATOM 726 C CA . ASP A 1 88 ? 15.677 -20.297 -31.550 1.00 22.67 88 ASP B CA 1
ATOM 727 C C . ASP A 1 88 ? 15.001 -18.946 -31.777 1.00 26.99 88 ASP B C 1
ATOM 728 O O . ASP A 1 88 ? 15.469 -18.131 -32.572 1.00 28.77 88 ASP B O 1
ATOM 733 N N . GLU A 1 89 ? 13.900 -18.713 -31.069 1.00 15.54 89 GLU B N 1
ATOM 734 C CA . GLU A 1 89 ? 13.132 -17.485 -31.238 1.00 15.07 89 GLU B CA 1
ATOM 735 C C . GLU A 1 89 ? 13.209 -16.591 -30.003 1.00 20.67 89 GLU B C 1
ATOM 736 O O . GLU A 1 89 ? 13.456 -17.063 -28.894 1.00 18.89 89 GLU B O 1
ATOM 742 N N . ILE A 1 90 ? 12.998 -15.295 -30.203 1.00 13.36 90 ILE B N 1
ATOM 743 C CA . ILE A 1 90 ? 13.087 -14.331 -29.113 1.00 12.97 90 ILE B CA 1
ATOM 744 C C . ILE A 1 90 ? 11.948 -13.314 -29.182 1.00 19.04 90 ILE B C 1
ATOM 745 O O . ILE A 1 90 ? 11.633 -12.788 -30.253 1.00 14.61 90 ILE B O 1
ATOM 750 N N . TYR A 1 91 ? 11.329 -13.050 -28.035 1.00 9.35 91 TYR B N 1
ATOM 751 C CA . TYR A 1 91 ? 10.157 -12.184 -27.971 1.00 13.08 91 TYR B CA 1
ATOM 752 C C . TYR A 1 91 ? 10.212 -11.213 -26.796 1.00 14.40 91 TYR B C 1
ATOM 753 O O . TYR A 1 91 ? 10.898 -11.456 -25.803 1.00 17.00 91 TYR B O 1
ATOM 762 N N . ASN A 1 92 ? 9.478 -10.111 -26.915 1.00 7.36 92 ASN B N 1
ATOM 763 C CA . ASN A 1 92 ? 9.345 -9.166 -25.817 1.00 9.78 92 ASN B CA 1
ATOM 764 C C . ASN A 1 92 ? 8.183 -9.517 -24.898 1.00 13.48 92 ASN B C 1
ATOM 765 O O . ASN A 1 92 ? 7.112 -9.913 -25.359 1.00 14.35 92 ASN B O 1
ATOM 770 N N . LEU A 1 93 ? 8.410 -9.376 -23.597 1.00 9.18 93 LEU B N 1
ATOM 771 C CA . LEU A 1 93 ? 7.337 -9.385 -22.616 1.00 12.66 93 LEU B CA 1
ATOM 772 C C . LEU A 1 93 ? 7.129 -7.936 -22.178 1.00 13.41 93 LEU B C 1
ATOM 773 O O . LEU A 1 93 ? 8.027 -7.112 -22.337 1.00 17.03 93 LEU B O 1
ATOM 778 N N . PRO A 1 94 ? 5.932 -7.600 -21.670 1.00 16.27 94 PRO B N 1
ATOM 779 C CA . PRO A 1 94 ? 4.738 -8.441 -21.568 1.00 13.28 94 PRO B CA 1
ATOM 780 C C . PRO A 1 94 ? 4.072 -8.542 -22.933 1.00 15.92 94 PRO B C 1
ATOM 781 O O . PRO A 1 94 ? 4.624 -8.037 -23.910 1.00 14.05 94 PRO B O 1
ATOM 785 N N . PHE A 1 95 ? 2.911 -9.183 -23.002 1.00 11.58 95 PHE B N 1
ATOM 786 C CA . PHE A 1 95 ? 2.228 -9.360 -24.278 1.00 13.16 95 PHE B CA 1
ATOM 787 C C . PHE A 1 95 ? 1.786 -8.011 -24.842 1.00 15.45 95 PHE B C 1
ATOM 788 O O . PHE A 1 95 ? 0.758 -7.460 -24.442 1.00 10.17 95 PHE B O 1
ATOM 796 N N . ASN A 1 96 ? 2.586 -7.477 -25.761 1.00 10.23 96 ASN B N 1
ATOM 797 C CA . ASN A 1 96 ? 2.276 -6.209 -26.411 1.00 10.70 96 ASN B CA 1
ATOM 798 C C . ASN A 1 96 ? 2.519 -6.276 -27.919 1.00 10.08 96 ASN B C 1
ATOM 799 O O . ASN A 1 96 ? 2.786 -7.346 -28.459 1.00 11.36 96 ASN B O 1
ATOM 804 N N . MET A 1 97 ? 2.424 -5.135 -28.597 1.00 10.34 97 MET B N 1
ATOM 805 C CA . MET A 1 97 ? 2.578 -5.105 -30.052 1.00 12.96 97 MET B CA 1
ATOM 806 C C . MET A 1 97 ? 3.957 -5.566 -30.518 1.00 11.81 97 MET B C 1
ATOM 807 O O . MET A 1 97 ? 4.088 -6.132 -31.604 1.00 12.25 97 MET B O 1
ATOM 812 N N . ASN A 1 98 ? 4.981 -5.317 -29.706 1.00 13.74 98 ASN B N 1
ATOM 813 C CA . ASN A 1 98 ? 6.315 -5.834 -29.996 1.00 13.01 98 ASN B CA 1
ATOM 814 C C . ASN A 1 98 ? 6.302 -7.357 -30.056 1.00 13.24 98 ASN B C 1
ATOM 815 O O . ASN A 1 98 ? 6.978 -7.964 -30.886 1.00 11.96 98 ASN B O 1
ATOM 820 N N . THR A 1 99 ? 5.526 -7.965 -29.165 1.00 11.21 99 THR B N 1
ATOM 821 C CA . THR A 1 99 ? 5.373 -9.413 -29.132 1.00 11.73 99 THR B CA 1
ATOM 822 C C . THR A 1 99 ? 4.612 -9.891 -30.363 1.00 12.14 99 THR B C 1
ATOM 823 O O . THR A 1 99 ? 5.001 -10.862 -31.011 1.00 13.57 99 THR B O 1
ATOM 827 N N . PHE A 1 100 ? 3.528 -9.191 -30.679 1.00 12.24 100 PHE B N 1
ATOM 828 C CA . PHE A 1 100 ? 2.599 -9.622 -31.719 1.00 12.69 100 PHE B CA 1
ATOM 829 C C . PHE A 1 100 ? 3.150 -9.429 -33.130 1.00 12.98 100 PHE B C 1
ATOM 830 O O . PHE A 1 100 ? 2.901 -10.246 -34.015 1.00 11.77 100 PHE B O 1
ATOM 838 N N . SER A 1 101 ? 3.896 -8.348 -33.337 1.00 12.24 101 SER B N 1
ATOM 839 C CA . SER A 1 101 ? 4.507 -8.097 -34.637 1.00 16.30 101 SER B CA 1
ATOM 840 C C . SER A 1 101 ? 5.541 -9.171 -34.955 1.00 13.93 101 SER B C 1
ATOM 841 O O . SER A 1 101 ? 5.678 -9.590 -36.103 1.00 15.06 101 SER B O 1
ATOM 844 N N . LYS A 1 102 ? 6.262 -9.616 -33.930 1.00 12.08 102 LYS B N 1
ATOM 845 C CA . LYS A 1 102 ? 7.287 -10.641 -34.098 1.00 12.79 102 LYS B CA 1
ATOM 846 C C . LYS A 1 102 ? 6.650 -12.003 -34.359 1.00 11.21 102 LYS B C 1
ATOM 847 O O . LYS A 1 102 ? 7.100 -12.755 -35.224 1.00 12.93 102 LYS B O 1
ATOM 853 N N . LEU A 1 103 ? 5.600 -12.311 -33.604 1.00 12.96 103 LEU B N 1
ATOM 854 C CA . LEU A 1 103 ? 4.909 -13.591 -33.716 1.00 13.94 103 LEU B CA 1
ATOM 855 C C . LEU A 1 103 ? 4.309 -13.816 -35.099 1.00 15.75 103 LEU B C 1
ATOM 856 O O . LEU A 1 103 ? 4.495 -14.874 -35.700 1.00 12.08 103 LEU B O 1
ATOM 861 N N . TRP A 1 104 ? 3.595 -12.816 -35.606 1.00 14.91 104 TRP B N 1
ATOM 862 C CA . TRP A 1 104 ? 2.769 -13.015 -36.794 1.00 14.39 104 TRP B CA 1
ATOM 863 C C . TRP A 1 104 ? 3.175 -12.184 -38.009 1.00 18.59 104 TRP B C 1
ATOM 864 O O . TRP A 1 104 ? 2.627 -12.364 -39.097 1.00 17.43 104 TRP B O 1
ATOM 875 N N . GLY A 1 105 ? 4.134 -11.282 -37.831 1.00 16.34 105 GLY B N 1
ATOM 876 C CA . GLY A 1 105 ? 4.587 -10.447 -38.928 1.00 17.20 105 GLY B CA 1
ATOM 877 C C . GLY A 1 105 ? 3.540 -9.430 -39.336 1.00 27.04 105 GLY B C 1
ATOM 878 O O . GLY A 1 105 ? 3.400 -9.105 -40.514 1.00 24.02 105 GLY B O 1
ATOM 879 N N . ILE A 1 106 ? 2.793 -8.935 -38.354 1.00 18.62 106 ILE B N 1
ATOM 880 C CA . ILE A 1 106 ? 1.803 -7.891 -38.589 1.00 17.66 106 ILE B CA 1
ATOM 881 C C . ILE A 1 106 ? 2.339 -6.561 -38.072 1.00 20.08 106 ILE B C 1
ATOM 882 O O . ILE A 1 106 ? 3.463 -6.498 -37.575 1.00 17.33 106 ILE B O 1
ATOM 887 N N . LYS A 1 107 ? 1.542 -5.502 -38.178 1.00 19.30 107 LYS B N 1
ATOM 888 C CA . LYS A 1 107 ? 2.017 -4.172 -37.803 1.00 17.48 107 LYS B CA 1
ATOM 889 C C . LYS A 1 107 ? 1.017 -3.329 -37.012 1.00 15.65 107 LYS B C 1
ATOM 890 O O . LYS A 1 107 ? 1.405 -2.601 -36.098 1.00 15.46 107 LYS B O 1
ATOM 896 N N . THR A 1 108 ? -0.263 -3.422 -37.359 1.00 11.19 108 THR B N 1
ATOM 897 C CA . THR A 1 108 ? -1.276 -2.579 -36.728 1.00 16.92 108 THR B CA 1
ATOM 898 C C . THR A 1 108 ? -1.956 -3.281 -35.552 1.00 15.19 108 THR B C 1
ATOM 899 O O . THR A 1 108 ? -2.024 -4.510 -35.518 1.00 14.57 108 THR B O 1
ATOM 903 N N . PRO A 1 109 ? -2.448 -2.497 -34.576 1.00 10.30 109 PRO B N 1
ATOM 904 C CA . PRO A 1 109 ? -3.231 -3.022 -33.451 1.00 15.01 109 PRO B CA 1
ATOM 905 C C . PRO A 1 109 ? -4.423 -3.864 -33.907 1.00 20.72 109 PRO B C 1
ATOM 906 O O . PRO A 1 109 ? -4.721 -4.890 -33.291 1.00 17.59 109 PRO B O 1
ATOM 910 N N . ASN A 1 110 ? -5.090 -3.438 -34.975 1.00 21.26 110 ASN B N 1
ATOM 911 C CA . ASN A 1 110 ? -6.223 -4.188 -35.507 1.00 22.58 110 ASN B CA 1
ATOM 912 C C . ASN A 1 110 ? -5.811 -5.559 -36.035 1.00 16.26 110 ASN B C 1
ATOM 913 O O . ASN A 1 110 ? -6.540 -6.536 -35.878 1.00 15.25 110 ASN B O 1
ATOM 918 N N . GLU A 1 111 ? -4.640 -5.621 -36.662 1.00 17.78 111 GLU B N 1
ATOM 919 C CA . GLU A 1 111 ? -4.106 -6.882 -37.163 1.00 15.73 111 GLU B CA 1
ATOM 920 C C . GLU A 1 111 ? -3.842 -7.859 -36.022 1.00 15.75 111 GLU B C 1
ATOM 921 O O . GLU A 1 111 ? -4.182 -9.039 -36.111 1.00 17.14 111 GLU B O 1
ATOM 927 N N . ALA A 1 112 ? -3.232 -7.358 -34.953 1.00 12.90 112 ALA B N 1
ATOM 928 C CA . ALA A 1 112 ? -2.911 -8.181 -33.794 1.00 14.71 112 ALA B CA 1
ATOM 929 C C . ALA A 1 112 ? -4.175 -8.651 -33.086 1.00 12.67 112 ALA B C 1
ATOM 930 O O . ALA A 1 112 ? -4.295 -9.822 -32.729 1.00 17.28 112 ALA B O 1
ATOM 932 N N . ARG A 1 113 ? -5.112 -7.730 -32.885 1.00 18.23 113 ARG B N 1
ATOM 933 C CA . ARG A 1 113 ? -6.358 -8.038 -32.189 1.00 25.42 113 ARG B CA 1
ATOM 934 C C . ARG A 1 113 ? -7.171 -9.097 -32.926 1.00 17.85 113 ARG B C 1
ATOM 935 O O . ARG A 1 113 ? -7.751 -9.988 -32.305 1.00 15.55 113 ARG B O 1
ATOM 943 N N . LYS A 1 114 ? -7.198 -9.002 -34.252 1.00 18.77 114 LYS B N 1
ATOM 944 C CA . LYS A 1 114 ? -7.937 -9.952 -35.076 1.00 18.93 114 LYS B CA 1
ATOM 945 C C . LYS A 1 114 ? -7.409 -11.369 -34.886 1.00 18.56 114 LYS B C 1
ATOM 946 O O . LYS A 1 114 ? -8.183 -12.320 -34.781 1.00 17.82 114 LYS B O 1
ATOM 952 N N . ILE A 1 115 ? -6.088 -11.499 -34.830 1.00 15.86 115 ILE B N 1
ATOM 953 C CA . ILE A 1 115 ? -5.453 -12.803 -34.667 1.00 18.82 115 ILE B CA 1
ATOM 954 C C . ILE A 1 115 ? -5.641 -13.357 -33.254 1.00 16.38 115 ILE B C 1
ATOM 955 O O . ILE A 1 115 ? -5.960 -14.533 -33.080 1.00 18.06 115 ILE B O 1
ATOM 960 N N . ILE A 1 116 ? -5.444 -12.506 -32.251 1.00 17.21 116 ILE B N 1
ATOM 961 C CA . ILE A 1 116 ? -5.656 -12.899 -30.861 1.00 15.20 116 ILE B CA 1
ATOM 962 C C . ILE A 1 116 ? -7.080 -13.407 -30.648 1.00 17.59 116 ILE B C 1
ATOM 963 O O . ILE A 1 116 ? -7.290 -14.482 -30.087 1.00 17.84 116 ILE B O 1
ATOM 968 N N . GLU A 1 117 ? -8.055 -12.637 -31.119 1.00 18.41 117 GLU B N 1
ATOM 969 C CA . GLU A 1 117 ? -9.457 -12.995 -30.930 1.00 20.10 117 GLU B CA 1
ATOM 970 C C . GLU A 1 117 ? -9.860 -14.268 -31.671 1.00 21.16 117 GLU B C 1
ATOM 971 O O . GLU A 1 117 ? -10.589 -15.094 -31.129 1.00 20.12 117 GLU B O 1
ATOM 977 N N . MET A 1 118 ? -9.386 -14.434 -32.903 1.00 17.85 118 MET B N 1
ATOM 978 C CA . MET A 1 118 ? -9.730 -15.626 -33.676 1.00 16.32 118 MET B CA 1
ATOM 979 C C . MET A 1 118 ? -9.109 -16.888 -33.073 1.00 21.23 118 MET B C 1
ATOM 980 O O . MET A 1 118 ? -9.679 -17.974 -33.167 1.00 19.06 118 MET B O 1
ATOM 985 N N . GLN A 1 119 ? -7.947 -16.739 -32.445 1.00 15.91 119 GLN B N 1
ATOM 986 C CA . GLN A 1 119 ? -7.269 -17.875 -31.830 1.00 13.87 119 GLN B CA 1
ATOM 987 C C . GLN A 1 119 ? -7.855 -18.218 -30.459 1.00 12.40 119 GLN B C 1
ATOM 988 O O . GLN A 1 119 ? -7.938 -19.390 -30.088 1.00 15.09 119 GLN B O 1
ATOM 994 N N . LYS A 1 120 ? -8.261 -17.195 -29.713 1.00 12.82 120 LYS B N 1
ATOM 995 C CA . LYS A 1 120 ? -8.929 -17.399 -28.430 1.00 13.77 120 LYS B CA 1
ATOM 996 C C . LYS A 1 120 ? -10.241 -18.150 -28.625 1.00 24.83 120 LYS B C 1
ATOM 997 O O . LYS A 1 120 ? -10.640 -18.959 -27.786 1.00 18.18 120 LYS B O 1
ATOM 1003 N N . GLN A 1 121 ? -10.903 -17.879 -29.746 1.00 18.32 121 GLN B N 1
ATOM 1004 C CA . GLN A 1 121 ? -12.258 -18.368 -29.981 1.00 25.00 121 GLN B CA 1
ATOM 1005 C C . GLN A 1 121 ? -12.346 -19.829 -30.416 1.00 21.14 121 GLN B C 1
ATOM 1006 O O . GLN A 1 121 ? -13.445 -20.346 -30.615 1.00 21.13 121 GLN B O 1
ATOM 1012 N N . ILE A 1 122 ? -11.207 -20.503 -30.559 1.00 17.55 122 ILE B N 1
ATOM 1013 C CA . ILE A 1 122 ? -11.245 -21.924 -30.895 1.00 19.79 122 ILE B CA 1
ATOM 1014 C C . ILE A 1 122 ? -11.756 -22.738 -29.709 1.00 27.45 122 ILE B C 1
ATOM 1015 O O . ILE A 1 122 ? -12.222 -23.866 -29.871 1.00 19.64 122 ILE B O 1
ATOM 1020 N N . ILE A 1 123 ? -11.673 -22.150 -28.519 1.00 21.19 123 ILE B N 1
ATOM 1021 C CA . ILE A 1 123 ? -12.245 -22.745 -27.318 1.00 19.79 123 ILE B CA 1
ATOM 1022 C C . ILE A 1 123 ? -13.703 -22.313 -27.191 1.00 26.58 123 ILE B C 1
ATOM 1023 O O . ILE A 1 123 ? -13.991 -21.157 -26.878 1.00 24.23 123 ILE B O 1
ATOM 1028 N N . GLN A 1 124 ? -14.617 -23.246 -27.438 1.00 20.90 124 GLN B N 1
ATOM 1029 C CA . GLN A 1 124 ? -16.046 -22.937 -27.464 1.00 25.57 124 GLN B CA 1
ATOM 1030 C C . GLN A 1 124 ? -16.805 -23.523 -26.275 1.00 34.85 124 GLN B C 1
ATOM 1031 O O . GLN A 1 124 ? -18.035 -23.499 -26.236 1.00 34.74 124 GLN B O 1
ATOM 1037 N N . HIS A 1 125 ? -16.064 -24.047 -25.306 1.00 25.17 125 HIS B N 1
ATOM 1038 C CA . HIS A 1 125 ? -16.654 -24.580 -24.086 1.00 28.74 125 HIS B CA 1
ATOM 1039 C C . HIS A 1 125 ? -15.757 -24.193 -22.917 1.00 32.46 125 HIS B C 1
ATOM 1040 O O . HIS A 1 125 ? -14.566 -23.953 -23.112 1.00 20.65 125 HIS B O 1
ATOM 1047 N N . PRO A 1 126 ? -16.324 -24.111 -21.702 1.00 23.77 126 PRO B N 1
ATOM 1048 C CA . PRO A 1 126 ? -15.512 -23.795 -20.520 1.00 26.33 126 PRO B CA 1
ATOM 1049 C C . PRO A 1 126 ? -14.305 -24.725 -20.390 1.00 21.23 126 PRO B C 1
ATOM 1050 O O . PRO A 1 126 ? -14.463 -25.944 -20.464 1.00 20.13 126 PRO B O 1
ATOM 1054 N N . PRO A 1 127 ? -13.106 -24.144 -20.226 1.00 22.70 127 PRO B N 1
ATOM 1055 C CA . PRO A 1 127 ? -11.839 -24.879 -20.148 1.00 21.00 127 PRO B CA 1
ATOM 1056 C C . PRO A 1 127 ? -11.866 -26.002 -19.115 1.00 16.11 127 PRO B C 1
ATOM 1057 O O . PRO A 1 127 ? -12.297 -25.793 -17.981 1.00 15.84 127 PRO B O 1
ATOM 1061 N N . LYS A 1 128 ? -11.407 -27.182 -19.518 1.00 10.69 128 LYS B N 1
ATOM 1062 C CA . LYS A 1 128 ? -11.365 -28.339 -18.633 1.00 14.99 128 LYS B CA 1
ATOM 1063 C C . LYS A 1 128 ? -10.006 -28.465 -17.956 1.00 13.76 128 LYS B C 1
ATOM 1064 O O . LYS A 1 128 ? -9.836 -29.261 -17.034 1.00 12.15 128 LYS B O 1
ATOM 1070 N N . ASN A 1 129 ? -9.041 -27.684 -18.430 1.00 9.63 129 ASN B N 1
ATOM 1071 C CA . ASN A 1 129 ? -7.686 -27.716 -17.891 1.00 15.85 129 ASN B CA 1
ATOM 1072 C C . ASN A 1 129 ? -6.950 -26.411 -18.171 1.00 12.08 129 ASN B C 1
ATOM 1073 O O . ASN A 1 129 ? -7.514 -25.490 -18.758 1.00 13.78 129 ASN B O 1
ATOM 1078 N N . LEU A 1 130 ? -5.689 -26.338 -17.757 1.00 14.66 130 LEU B N 1
ATOM 1079 C CA . LEU A 1 130 ? -4.919 -25.103 -17.880 1.00 12.91 130 LEU B CA 1
ATOM 1080 C C . LEU A 1 130 ? -4.565 -24.765 -19.330 1.00 10.40 130 LEU B C 1
ATOM 1081 O O . LEU A 1 130 ? -4.489 -23.591 -19.697 1.00 14.61 130 LEU B O 1
ATOM 1086 N N . GLU A 1 131 ? -4.343 -25.789 -20.147 1.00 10.60 131 GLU B N 1
ATOM 1087 C CA . GLU A 1 131 ? -4.043 -25.577 -21.560 1.00 12.05 131 GLU B CA 1
ATOM 1088 C C . GLU A 1 131 ? -5.201 -24.878 -22.264 1.00 13.52 131 GLU B C 1
ATOM 1089 O O . GLU A 1 131 ? -5.012 -23.855 -22.921 1.00 13.32 131 GLU B O 1
ATOM 1095 N N . GLU A 1 132 ? -6.400 -25.431 -22.114 1.00 12.39 132 GLU B N 1
ATOM 1096 C CA . GLU A 1 132 ? -7.595 -24.835 -22.699 1.00 15.51 132 GLU B CA 1
ATOM 1097 C C . GLU A 1 132 ? -7.854 -23.450 -22.118 1.00 13.96 132 GLU B C 1
ATOM 1098 O O . GLU A 1 132 ? -8.352 -22.561 -22.809 1.00 17.56 132 GLU B O 1
ATOM 1104 N N . GLN A 1 133 ? -7.503 -23.270 -20.848 1.00 14.98 133 GLN B N 1
ATOM 1105 C CA . GLN A 1 133 ? -7.682 -21.990 -20.174 1.00 9.95 133 GLN B CA 1
ATOM 1106 C C . GLN A 1 133 ? -6.794 -20.906 -20.776 1.00 14.82 133 GLN B C 1
ATOM 1107 O O . GLN A 1 133 ? -7.266 -19.819 -21.107 1.00 11.29 133 GLN B O 1
ATOM 1113 N N . ALA A 1 134 ? -5.508 -21.210 -20.912 1.00 10.44 134 ALA B N 1
ATOM 1114 C CA . ALA A 1 134 ? -4.555 -20.263 -21.473 1.00 11.90 134 ALA B CA 1
ATOM 1115 C C . ALA A 1 134 ? -4.903 -19.931 -22.921 1.00 10.72 134 ALA B C 1
ATOM 1116 O O . ALA A 1 134 ? -4.867 -18.768 -23.323 1.00 12.85 134 ALA B O 1
ATOM 1118 N N . ILE A 1 135 ? -5.245 -20.957 -23.694 1.00 13.06 135 ILE B N 1
ATOM 1119 C CA . ILE A 1 135 ? -5.641 -20.777 -25.089 1.00 13.23 135 ILE B CA 1
ATOM 1120 C C . ILE A 1 135 ? -6.881 -19.889 -25.202 1.00 14.14 135 ILE B C 1
ATOM 1121 O O . ILE A 1 135 ? -6.958 -19.023 -26.075 1.00 14.38 135 ILE B O 1
ATOM 1126 N N . SER A 1 136 ? -7.839 -20.089 -24.300 1.00 13.05 136 SER B N 1
ATOM 1127 C CA . SER A 1 136 ? -9.058 -19.286 -24.296 1.00 18.84 136 SER B CA 1
ATOM 1128 C C . SER A 1 136 ? -8.755 -17.824 -23.984 1.00 18.41 136 SER B C 1
ATOM 1129 O O . SER A 1 136 ? -9.549 -16.939 -24.295 1.00 17.97 136 SER B O 1
ATOM 1132 N N . LEU A 1 137 ? -7.601 -17.580 -23.369 1.00 18.56 137 LEU B N 1
ATOM 1133 C CA . LEU A 1 137 ? -7.216 -16.233 -22.956 1.00 14.57 137 LEU B CA 1
ATOM 1134 C C . LEU A 1 137 ? -6.362 -15.485 -23.983 1.00 17.55 137 LEU B C 1
ATOM 1135 O O . LEU A 1 137 ? -6.542 -14.285 -24.182 1.00 19.78 137 LEU B O 1
ATOM 1140 N N . VAL A 1 138 ? -5.428 -16.184 -24.623 1.00 13.31 138 VAL B N 1
ATOM 1141 C CA . VAL A 1 138 ? -4.485 -15.524 -25.525 1.00 16.41 138 VAL B CA 1
ATOM 1142 C C . VAL A 1 138 ? -4.287 -16.238 -26.863 1.00 11.91 138 VAL B C 1
ATOM 1143 O O . VAL A 1 138 ? -3.517 -15.778 -27.703 1.00 16.94 138 VAL B O 1
ATOM 1147 N N . GLY A 1 139 ? -4.972 -17.358 -27.063 1.00 13.56 139 GLY B N 1
ATOM 1148 C CA . GLY A 1 139 ? -4.829 -18.105 -28.300 1.00 12.65 139 GLY B CA 1
ATOM 1149 C C . GLY A 1 139 ? -3.662 -19.076 -28.282 1.00 18.03 139 GLY B C 1
ATOM 1150 O O . GLY A 1 139 ? -2.816 -19.036 -27.388 1.00 15.94 139 GLY B O 1
ATOM 1151 N N . THR A 1 140 ? -3.615 -19.946 -29.286 1.00 10.91 140 THR B N 1
ATOM 1152 C CA . THR A 1 140 ? -2.641 -21.035 -29.330 1.00 14.49 140 THR B CA 1
ATOM 1153 C C . THR A 1 140 ? -1.185 -20.579 -29.463 1.00 16.35 140 THR B C 1
ATOM 1154 O O . THR A 1 140 ? -0.312 -21.066 -28.743 1.00 16.73 140 THR B O 1
ATOM 1158 N N . ASP A 1 141 ? -0.928 -19.644 -30.374 1.00 14.25 141 ASP B N 1
ATOM 1159 C CA . ASP A 1 141 ? 0.439 -19.205 -30.654 1.00 16.41 141 ASP B CA 1
ATOM 1160 C C . ASP A 1 141 ? 1.152 -18.607 -29.441 1.00 14.41 141 ASP B C 1
ATOM 1161 O O . ASP A 1 141 ? 2.300 -18.952 -29.158 1.00 12.93 141 ASP B O 1
ATOM 1166 N N . VAL A 1 142 ? 0.473 -17.711 -28.732 1.00 11.67 142 VAL B N 1
ATOM 1167 C CA . VAL A 1 142 ? 1.041 -17.100 -27.535 1.00 13.24 142 VAL B CA 1
ATOM 1168 C C . VAL A 1 142 ? 1.244 -18.157 -26.449 1.00 16.44 142 VAL B C 1
ATOM 1169 O O . VAL A 1 142 ? 2.266 -18.171 -25.763 1.00 13.28 142 VAL B O 1
ATOM 1173 N N . TYR A 1 143 ? 0.270 -19.051 -26.314 1.00 11.46 143 TYR B N 1
ATOM 1174 C CA . TYR A 1 143 ? 0.344 -20.127 -25.332 1.00 13.24 143 TYR B CA 1
ATOM 1175 C C . TYR A 1 143 ? 1.537 -21.049 -25.564 1.00 11.41 143 TYR B C 1
ATOM 1176 O O . TYR A 1 143 ? 2.341 -21.278 -24.660 1.00 16.38 143 TYR B O 1
ATOM 1185 N N . GLU A 1 144 ? 1.650 -21.571 -26.780 1.00 10.37 144 GLU B N 1
ATOM 1186 C CA . GLU A 1 144 ? 2.687 -22.547 -27.103 1.00 12.56 144 GLU B CA 1
ATOM 1187 C C . GLU A 1 144 ? 4.104 -21.986 -27.000 1.00 13.84 144 GLU B C 1
ATOM 1188 O O . GLU A 1 144 ? 5.017 -22.677 -26.552 1.00 15.77 144 GLU B O 1
ATOM 1194 N N . LYS A 1 145 ? 4.285 -20.734 -27.406 1.00 13.56 145 LYS B N 1
ATOM 1195 C CA . LYS A 1 145 ? 5.621 -20.144 -27.449 1.00 13.70 145 LYS B CA 1
ATOM 1196 C C . LYS A 1 145 ? 6.034 -19.429 -26.160 1.00 12.61 145 LYS B C 1
ATOM 1197 O O . LYS A 1 145 ? 7.221 -19.352 -25.846 1.00 14.80 145 LYS B O 1
ATOM 1203 N N . LEU A 1 146 ? 5.063 -18.914 -25.413 1.00 11.30 146 LEU B N 1
ATOM 1204 C CA . LEU A 1 146 ? 5.384 -18.038 -24.287 1.00 10.39 146 LEU B CA 1
ATOM 1205 C C . LEU A 1 146 ? 4.860 -18.504 -22.928 1.00 15.38 146 LEU B C 1
ATOM 1206 O O . LEU A 1 146 ? 5.279 -17.986 -21.893 1.00 17.91 146 LEU B O 1
ATOM 1211 N N . ILE A 1 147 ? 3.955 -19.477 -22.921 1.00 14.29 147 ILE B N 1
ATOM 1212 C CA . ILE A 1 147 ? 3.330 -19.903 -21.668 1.00 16.43 147 ILE B CA 1
ATOM 1213 C C . ILE A 1 147 ? 3.522 -21.386 -21.359 1.00 13.76 147 ILE B C 1
ATOM 1214 O O . ILE A 1 147 ? 3.943 -21.745 -20.260 1.00 16.36 147 ILE B O 1
ATOM 1219 N N . LYS A 1 148 ? 3.214 -22.231 -22.338 1.00 9.67 148 LYS B N 1
ATOM 1220 C CA . LYS A 1 148 ? 3.152 -23.682 -22.154 1.00 15.04 148 LYS B CA 1
ATOM 1221 C C . LYS A 1 148 ? 4.372 -24.306 -21.471 1.00 23.38 148 LYS B C 1
ATOM 1222 O O . LYS A 1 148 ? 4.255 -24.882 -20.390 1.00 14.62 148 LYS B O 1
ATOM 1228 N N . GLY A 1 149 ? 5.536 -24.189 -22.103 1.00 15.93 149 GLY B N 1
ATOM 1229 C CA . GLY A 1 149 ? 6.750 -24.798 -21.584 1.00 14.65 149 GLY B CA 1
ATOM 1230 C C . GLY A 1 149 ? 7.213 -24.204 -20.268 1.00 14.08 149 GLY B C 1
ATOM 1231 O O . GLY A 1 149 ? 7.747 -24.908 -19.411 1.00 16.92 149 GLY B O 1
ATOM 1232 N N . TYR A 1 150 ? 7.006 -22.901 -20.112 1.00 17.66 150 TYR B N 1
ATOM 1233 C CA . TYR A 1 150 ? 7.377 -22.195 -18.893 1.00 12.11 150 TYR B CA 1
ATOM 1234 C C . TYR A 1 150 ? 6.547 -22.693 -17.714 1.00 17.51 150 TYR B C 1
ATOM 1235 O O . TYR A 1 150 ? 7.073 -22.949 -16.629 1.00 15.55 150 TYR B O 1
ATOM 1244 N N . THR A 1 151 ? 5.246 -22.838 -17.943 1.00 16.64 151 THR B N 1
ATOM 1245 C CA . THR A 1 151 ? 4.318 -23.274 -16.906 1.00 11.67 151 THR B CA 1
ATOM 1246 C C . THR A 1 151 ? 4.555 -24.726 -16.507 1.00 12.04 151 THR B C 1
ATOM 1247 O O . THR A 1 151 ? 4.504 -25.074 -15.327 1.00 15.36 151 THR B O 1
ATOM 1251 N N . GLU A 1 152 ? 4.823 -25.570 -17.496 1.00 17.02 152 GLU B N 1
ATOM 1252 C CA . GLU A 1 152 ? 5.032 -26.991 -17.242 1.00 16.85 152 GLU B CA 1
ATOM 1253 C C . GLU A 1 152 ? 6.306 -27.240 -16.435 1.00 20.89 152 GLU B C 1
ATOM 1254 O O . GLU A 1 152 ? 6.399 -28.217 -15.693 1.00 19.18 152 GLU B O 1
ATOM 1260 N N . LYS A 1 153 ? 7.277 -26.343 -16.567 1.00 12.19 153 LYS B N 1
ATOM 1261 C CA . LYS A 1 153 ? 8.481 -26.409 -15.747 1.00 15.43 153 LYS B CA 1
ATOM 1262 C C . LYS A 1 153 ? 8.191 -25.977 -14.312 1.00 13.93 153 LYS B C 1
ATOM 1263 O O . LYS A 1 153 ? 8.629 -26.622 -13.360 1.00 18.49 153 LYS B O 1
ATOM 1269 N N . GLN A 1 154 ? 7.447 -24.884 -14.167 1.00 19.10 154 GLN B N 1
ATOM 1270 C CA . GLN A 1 154 ? 7.094 -24.352 -12.854 1.00 17.21 154 GLN B CA 1
ATOM 1271 C C . GLN A 1 154 ? 6.307 -25.353 -12.012 1.00 21.59 154 GLN B C 1
ATOM 1272 O O . GLN A 1 154 ? 6.441 -25.389 -10.789 1.00 18.41 154 GLN B O 1
ATOM 1278 N N . TRP A 1 155 ? 5.488 -26.164 -12.674 1.00 13.71 155 TRP B N 1
ATOM 1279 C CA . TRP A 1 155 ? 4.580 -27.067 -11.974 1.00 24.26 155 TRP B CA 1
ATOM 1280 C C . TRP A 1 155 ? 4.980 -28.535 -12.071 1.00 17.72 155 TRP B C 1
ATOM 1281 O O . TRP A 1 155 ? 4.476 -29.372 -11.323 1.00 23.49 155 TRP B O 1
ATOM 1292 N N . GLY A 1 156 ? 5.886 -28.843 -12.990 1.00 19.70 156 GLY B N 1
ATOM 1293 C CA . GLY A 1 156 ? 6.397 -30.193 -13.120 1.00 17.77 156 GLY B CA 1
ATOM 1294 C C . GLY A 1 156 ? 5.437 -31.162 -13.784 1.00 27.80 156 GLY B C 1
ATOM 1295 O O . GLY A 1 156 ? 5.587 -32.376 -13.649 1.00 25.63 156 GLY B O 1
ATOM 1296 N N . ARG A 1 157 ? 4.448 -30.633 -14.497 1.00 17.55 157 ARG B N 1
ATOM 1297 C CA . ARG A 1 157 ? 3.550 -31.480 -15.279 1.00 25.20 157 ARG B CA 1
ATOM 1298 C C . ARG A 1 157 ? 2.865 -30.739 -16.428 1.00 20.84 157 ARG B C 1
ATOM 1299 O O . ARG A 1 157 ? 2.879 -29.510 -16.484 1.00 18.50 157 ARG B O 1
ATOM 1307 N N . SER A 1 158 ? 2.286 -31.505 -17.347 1.00 14.71 158 SER B N 1
ATOM 1308 C CA . SER A 1 158 ? 1.631 -30.951 -18.527 1.00 21.28 158 SER B CA 1
ATOM 1309 C C . SER A 1 158 ? 0.478 -30.027 -18.151 1.00 19.39 158 SER B C 1
ATOM 1310 O O . SER A 1 158 ? -0.215 -30.260 -17.160 1.00 19.50 158 SER B O 1
ATOM 1313 N N . CYS A 1 159 ? 0.277 -28.979 -18.946 1.00 16.43 159 CYS B N 1
ATOM 1314 C CA . CYS A 1 159 ? -0.808 -28.031 -18.709 1.00 16.18 159 CYS B CA 1
ATOM 1315 C C . CYS A 1 159 ? -2.174 -28.702 -18.819 1.00 11.82 159 CYS B C 1
ATOM 1316 O O . CYS A 1 159 ? -3.144 -28.249 -18.216 1.00 12.37 159 CYS B O 1
ATOM 1319 N N . LYS A 1 160 ? -2.245 -29.782 -19.592 1.00 13.25 160 LYS B N 1
ATOM 1320 C CA . LYS A 1 160 ? -3.474 -30.561 -19.695 1.00 17.00 160 LYS B CA 1
ATOM 1321 C C . LYS A 1 160 ? -3.755 -31.343 -18.414 1.00 12.51 160 LYS B C 1
ATOM 1322 O O . LYS A 1 160 ? -4.878 -31.795 -18.187 1.00 15.08 160 LYS B O 1
ATOM 1328 N N . ASP A 1 161 ? -2.731 -31.500 -17.579 1.00 16.40 161 ASP B N 1
ATOM 1329 C CA . ASP A 1 161 ? -2.884 -32.168 -16.289 1.00 12.51 161 ASP B CA 1
ATOM 1330 C C . ASP A 1 161 ? -3.085 -31.162 -15.159 1.00 16.49 161 ASP B C 1
ATOM 1331 O O . ASP A 1 161 ? -3.210 -31.542 -13.995 1.00 15.15 161 ASP B O 1
ATOM 1336 N N . LEU A 1 162 ? -3.116 -29.880 -15.509 1.00 13.46 162 LEU B N 1
ATOM 1337 C CA . LEU A 1 162 ? -3.251 -28.816 -14.519 1.00 14.10 162 LEU B CA 1
ATOM 1338 C C . LEU A 1 162 ? -4.642 -28.189 -14.561 1.00 16.53 162 LEU B C 1
ATOM 1339 O O . LEU A 1 162 ? -5.273 -28.150 -15.616 1.00 14.87 162 LEU B O 1
ATOM 1344 N N . PRO A 1 163 ? -5.127 -27.702 -13.408 1.00 15.42 163 PRO B N 1
ATOM 1345 C CA . PRO A 1 163 ? -6.442 -27.054 -13.342 1.00 17.22 163 PRO B CA 1
ATOM 1346 C C . PRO A 1 163 ? -6.423 -25.659 -13.960 1.00 11.76 163 PRO B C 1
ATOM 1347 O O . PRO A 1 163 ? -5.385 -24.996 -13.959 1.00 16.57 163 PRO B O 1
ATOM 1351 N N . ALA A 1 164 ? -7.569 -25.222 -14.470 1.00 16.97 164 ALA B N 1
ATOM 1352 C CA . ALA A 1 164 ? -7.680 -23.930 -15.142 1.00 21.18 164 ALA B CA 1
ATOM 1353 C C . ALA A 1 164 ? -7.494 -22.756 -14.185 1.00 18.14 164 ALA B C 1
ATOM 1354 O O . ALA A 1 164 ? -7.212 -21.636 -14.613 1.00 16.54 164 ALA B O 1
ATOM 1356 N N . SER A 1 165 ? -7.646 -23.018 -12.891 1.00 17.39 165 SER B N 1
ATOM 1357 C CA . SER A 1 165 ? -7.597 -21.969 -11.876 1.00 20.14 165 SER B CA 1
ATOM 1358 C C . SER A 1 165 ? -6.219 -21.325 -11.729 1.00 17.91 165 SER B C 1
ATOM 1359 O O . SER A 1 165 ? -6.101 -20.210 -11.223 1.00 22.96 165 SER B O 1
ATOM 1362 N N . ILE A 1 166 ? -5.182 -22.033 -12.167 1.00 20.51 166 ILE B N 1
ATOM 1363 C CA . ILE A 1 166 ? -3.806 -21.562 -12.022 1.00 17.10 166 ILE B CA 1
ATOM 1364 C C . ILE A 1 166 ? -3.551 -20.248 -12.774 1.00 24.18 166 ILE B C 1
ATOM 1365 O O . ILE A 1 166 ? -2.771 -19.406 -12.324 1.00 21.33 166 ILE B O 1
ATOM 1370 N N . ILE A 1 167 ? -4.232 -20.061 -13.900 1.00 18.75 167 ILE B N 1
ATOM 1371 C CA . ILE A 1 167 ? -4.146 -18.803 -14.636 1.00 18.51 167 ILE B CA 1
ATOM 1372 C C . ILE A 1 167 ? -5.524 -18.166 -14.791 1.00 20.81 167 ILE B C 1
ATOM 1373 O O . ILE A 1 167 ? -6.386 -18.688 -15.498 1.00 22.19 167 ILE B O 1
ATOM 1378 N N . ARG A 1 168 ? -5.722 -17.036 -14.119 1.00 22.09 168 ARG B N 1
ATOM 1379 C CA . ARG A 1 168 ? -7.005 -16.344 -14.127 1.00 24.14 168 ARG B CA 1
ATOM 1380 C C . ARG A 1 168 ? -7.089 -15.345 -15.273 1.00 24.06 168 ARG B C 1
ATOM 1381 O O . ARG A 1 168 ? -8.103 -15.260 -15.964 1.00 23.56 168 ARG B O 1
ATOM 1389 N N . ARG A 1 169 ? -6.021 -14.574 -15.456 1.00 26.33 169 ARG B N 1
ATOM 1390 C CA . ARG A 1 169 ? -5.984 -13.535 -16.479 1.00 27.83 169 ARG B CA 1
ATOM 1391 C C . ARG A 1 169 ? -4.630 -13.508 -17.175 1.00 19.11 169 ARG B C 1
ATOM 1392 O O . ARG A 1 169 ? -3.608 -13.855 -16.585 1.00 23.23 169 ARG B O 1
ATOM 1400 N N . LEU A 1 170 ? -4.632 -13.092 -18.436 1.00 16.59 170 LEU B N 1
ATOM 1401 C CA . LEU A 1 170 ? -3.399 -12.871 -19.178 1.00 17.00 170 LEU B CA 1
ATOM 1402 C C . LEU A 1 170 ? -3.545 -11.590 -19.983 1.00 26.71 170 LEU B C 1
ATOM 1403 O O . LEU A 1 170 ? -4.002 -11.619 -21.126 1.00 24.06 170 LEU B O 1
ATOM 1408 N N . PRO A 1 171 ? -3.163 -10.457 -19.378 1.00 30.88 171 PRO B N 1
ATOM 1409 C CA . PRO A 1 171 ? -3.338 -9.131 -19.976 1.00 24.47 171 PRO B CA 1
ATOM 1410 C C . PRO A 1 171 ? -2.632 -8.983 -21.318 1.00 18.93 171 PRO B C 1
ATOM 1411 O O . PRO A 1 171 ? -1.509 -9.455 -21.499 1.00 23.66 171 PRO B O 1
ATOM 1415 N N . VAL A 1 172 ? -3.313 -8.331 -22.252 1.00 19.48 172 VAL B N 1
ATOM 1416 C CA . VAL A 1 172 ? -2.764 -8.035 -23.565 1.00 15.38 172 VAL B CA 1
ATOM 1417 C C . VAL A 1 172 ? -2.916 -6.541 -23.819 1.00 17.65 172 VAL B C 1
ATOM 1418 O O . VAL A 1 172 ? -3.956 -5.961 -23.511 1.00 21.61 172 VAL B O 1
ATOM 1422 N N . ARG A 1 173 ? -1.876 -5.907 -24.351 1.00 17.09 173 ARG B N 1
ATOM 1423 C CA . ARG A 1 173 ? -1.981 -4.502 -24.726 1.00 21.09 173 ARG B CA 1
ATOM 1424 C C . ARG A 1 173 ? -1.609 -4.300 -26.190 1.00 17.67 173 ARG B C 1
ATOM 1425 O O . ARG A 1 173 ? -0.607 -4.828 -26.672 1.00 18.14 173 ARG B O 1
ATOM 1433 N N . TYR A 1 174 ? -2.434 -3.545 -26.903 1.00 16.00 174 TYR B N 1
ATOM 1434 C CA . TYR A 1 174 ? -2.201 -3.315 -28.320 1.00 13.61 174 TYR B CA 1
ATOM 1435 C C . TYR A 1 174 ? -1.449 -2.008 -28.551 1.00 18.30 174 TYR B C 1
ATOM 1436 O O . TYR A 1 174 ? -1.830 -1.185 -29.383 1.00 16.02 174 TYR B O 1
ATOM 1445 N N . ILE A 1 175 ? -0.366 -1.853 -27.795 1.00 14.83 175 ILE B N 1
ATOM 1446 C CA . ILE A 1 175 ? 0.550 -0.725 -27.899 1.00 22.73 175 ILE B CA 1
ATOM 1447 C C . ILE A 1 175 ? 1.968 -1.286 -27.993 1.00 17.34 175 ILE B C 1
ATOM 1448 O O . ILE A 1 175 ? 2.263 -2.323 -27.400 1.00 16.27 175 ILE B O 1
ATOM 1453 N N . TYR A 1 176 ? 2.838 -0.621 -28.748 1.00 17.33 176 TYR B N 1
ATOM 1454 C CA . TYR A 1 176 ? 4.253 -0.974 -28.750 1.00 12.37 176 TYR B CA 1
ATOM 1455 C C . TYR A 1 176 ? 4.893 -0.421 -27.483 1.00 17.08 176 TYR B C 1
ATOM 1456 O O . TYR A 1 176 ? 5.360 0.718 -27.460 1.00 18.66 176 TYR B O 1
ATOM 1465 N N . ASP A 1 177 ? 4.900 -1.235 -26.431 1.00 12.30 177 ASP B N 1
ATOM 1466 C CA . ASP A 1 177 ? 5.356 -0.813 -25.110 1.00 17.50 177 ASP B CA 1
ATOM 1467 C C . ASP A 1 177 ? 5.790 -2.040 -24.316 1.00 15.75 177 ASP B C 1
ATOM 1468 O O . ASP A 1 177 ? 4.975 -2.912 -24.019 1.00 13.49 177 ASP B O 1
ATOM 1473 N N . ASN A 1 178 ? 7.071 -2.097 -23.963 1.00 13.17 178 ASN B N 1
ATOM 1474 C CA . ASN A 1 178 ? 7.620 -3.252 -23.252 1.00 13.71 178 ASN B CA 1
ATOM 1475 C C . ASN A 1 178 ? 7.657 -3.081 -21.733 1.00 18.26 178 ASN B C 1
ATOM 1476 O O . ASN A 1 178 ? 8.299 -3.862 -21.029 1.00 17.25 178 ASN B O 1
ATOM 1481 N N . ASN A 1 179 ? 6.968 -2.062 -21.229 1.00 18.22 179 ASN B N 1
ATOM 1482 C CA . ASN A 1 179 ? 6.888 -1.848 -19.788 1.00 20.22 179 ASN B CA 1
ATOM 1483 C C . ASN A 1 179 ? 6.073 -2.958 -19.129 1.00 19.20 179 ASN B C 1
ATOM 1484 O O . ASN A 1 179 ? 4.864 -3.056 -19.329 1.00 18.95 179 ASN B O 1
ATOM 1489 N N . TYR A 1 180 ? 6.746 -3.797 -18.348 1.00 18.08 180 TYR B N 1
ATOM 1490 C CA . TYR A 1 180 ? 6.109 -4.965 -17.746 1.00 18.91 180 TYR B CA 1
ATOM 1491 C C . TYR A 1 180 ? 5.072 -4.595 -16.686 1.00 20.31 180 TYR B C 1
ATOM 1492 O O . TYR A 1 180 ? 4.015 -5.221 -16.601 1.00 21.55 180 TYR B O 1
ATOM 1501 N N . PHE A 1 181 ? 5.378 -3.581 -15.881 1.00 16.03 181 PHE B N 1
ATOM 1502 C CA . PHE A 1 181 ? 4.458 -3.125 -14.843 1.00 24.34 181 PHE B CA 1
ATOM 1503 C C . PHE A 1 181 ? 3.809 -1.794 -15.221 1.00 27.84 181 PHE B C 1
ATOM 1504 O O . PHE A 1 181 ? 4.470 -0.899 -15.746 1.00 27.02 181 PHE B O 1
ATOM 1512 N N . ASN A 1 182 ? 2.513 -1.670 -14.947 1.00 25.00 182 ASN B N 1
ATOM 1513 C CA . ASN A 1 182 ? 1.768 -0.460 -15.284 1.00 28.44 182 ASN B CA 1
ATOM 1514 C C . ASN A 1 182 ? 1.840 0.608 -14.193 1.00 31.65 182 ASN B C 1
ATOM 1515 O O . ASN A 1 182 ? 1.337 1.717 -14.366 1.00 32.26 182 ASN B O 1
ATOM 1520 N N . ASP A 1 183 ? 2.469 0.265 -13.074 1.00 24.44 183 ASP B N 1
ATOM 1521 C CA . ASP A 1 183 ? 2.511 1.138 -11.905 1.00 23.79 183 ASP B CA 1
ATOM 1522 C C . ASP A 1 183 ? 3.267 2.440 -12.167 1.00 21.12 183 ASP B C 1
ATOM 1523 O O . ASP A 1 183 ? 4.266 2.447 -12.884 1.00 22.98 183 ASP B O 1
ATOM 1528 N N . PRO A 1 184 ? 2.783 3.549 -11.585 1.00 22.73 184 PRO B N 1
ATOM 1529 C CA . PRO A 1 184 ? 3.424 4.860 -11.741 1.00 21.94 184 PRO B CA 1
ATOM 1530 C C . PRO A 1 184 ? 4.757 4.944 -11.003 1.00 33.10 184 PRO B C 1
ATOM 1531 O O . PRO A 1 184 ? 5.641 5.694 -11.416 1.00 34.48 184 PRO B O 1
ATOM 1535 N 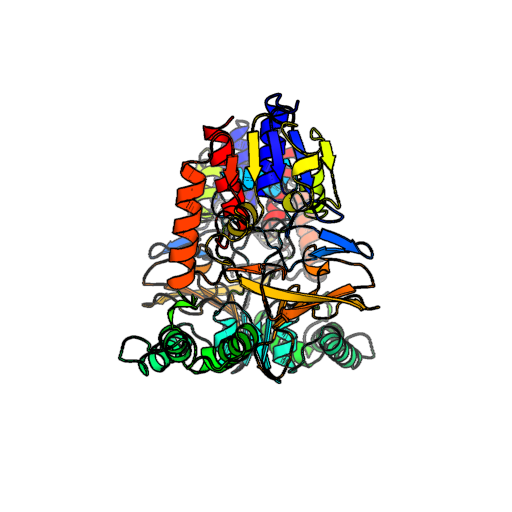N . TYR A 1 185 ? 4.895 4.182 -9.922 1.00 29.30 185 TYR B N 1
ATOM 1536 C CA . TYR A 1 185 ? 6.135 4.158 -9.155 1.00 24.13 185 TYR B CA 1
ATOM 1537 C C . TYR A 1 185 ? 6.827 2.805 -9.301 1.00 27.79 185 TYR B C 1
ATOM 1538 O O . TYR A 1 185 ? 6.272 1.776 -8.927 1.00 24.53 185 TYR B O 1
ATOM 1547 N N . GLN A 1 186 ? 8.039 2.813 -9.845 1.00 23.07 186 GLN B N 1
ATOM 1548 C CA . GLN A 1 186 ? 8.808 1.587 -10.027 1.00 24.40 186 GLN B CA 1
ATOM 1549 C C . GLN A 1 186 ? 10.301 1.887 -9.969 1.00 25.57 186 GLN B C 1
ATOM 1550 O O . GLN A 1 186 ? 10.738 2.958 -10.392 1.00 26.27 186 GLN B O 1
ATOM 1556 N N . GLY A 1 187 ? 11.084 0.950 -9.441 1.00 22.66 187 GLY B N 1
ATOM 1557 C CA . GLY A 1 187 ? 12.525 1.111 -9.420 1.00 24.99 187 GLY B CA 1
ATOM 1558 C C . GLY A 1 187 ? 13.288 0.119 -8.562 1.00 21.90 187 GLY B C 1
ATOM 1559 O O . GLY A 1 187 ? 12.712 -0.784 -7.955 1.00 13.70 187 GLY B O 1
ATOM 1560 N N . ILE A 1 188 ? 14.604 0.299 -8.529 1.00 19.37 188 ILE B N 1
ATOM 1561 C CA . ILE A 1 188 ? 15.503 -0.527 -7.738 1.00 18.28 188 ILE B CA 1
ATOM 1562 C C . ILE A 1 188 ? 16.226 0.379 -6.751 1.00 16.02 188 ILE B C 1
ATOM 1563 O O . ILE A 1 188 ? 16.696 1.453 -7.130 1.00 19.77 188 ILE B O 1
ATOM 1568 N N . PRO A 1 189 ? 16.304 -0.036 -5.479 1.00 18.01 189 PRO B N 1
ATOM 1569 C CA . PRO A 1 189 ? 17.040 0.766 -4.497 1.00 18.46 189 PRO B CA 1
ATOM 1570 C C . PRO A 1 189 ? 18.511 0.882 -4.872 1.00 17.65 189 PRO B C 1
ATOM 1571 O O . PRO A 1 189 ? 19.173 -0.133 -5.085 1.00 22.93 189 PRO B O 1
ATOM 1575 N N . LYS A 1 190 ? 19.006 2.110 -4.974 1.00 22.11 190 LYS B N 1
ATOM 1576 C CA . LYS A 1 190 ? 20.420 2.337 -5.231 1.00 23.08 190 LYS B CA 1
ATOM 1577 C C . LYS A 1 190 ? 21.221 1.863 -4.027 1.00 18.03 190 LYS B C 1
ATOM 1578 O O . LYS A 1 190 ? 20.991 2.311 -2.905 1.00 20.76 190 LYS B O 1
ATOM 1584 N N . GLY A 1 191 ? 22.150 0.942 -4.260 1.00 18.84 191 GLY B N 1
ATOM 1585 C CA . GLY A 1 191 ? 22.958 0.394 -3.187 1.00 23.01 191 GLY B CA 1
ATOM 1586 C C . GLY A 1 191 ? 22.460 -0.954 -2.700 1.00 22.91 191 GLY B C 1
ATOM 1587 O O . GLY A 1 191 ? 23.076 -1.573 -1.834 1.00 27.58 191 GLY B O 1
ATOM 1588 N N . GLY A 1 192 ? 21.340 -1.408 -3.256 1.00 20.24 192 GLY B N 1
ATOM 1589 C CA . GLY A 1 192 ? 20.788 -2.705 -2.905 1.00 17.27 192 GLY B CA 1
ATOM 1590 C C . GLY A 1 192 ? 19.738 -2.661 -1.809 1.00 18.31 192 GLY B C 1
ATOM 1591 O O . GLY A 1 192 ? 19.565 -1.646 -1.134 1.00 17.19 192 GLY B O 1
ATOM 1592 N N . TYR A 1 193 ? 19.037 -3.775 -1.629 1.00 14.80 193 TYR B N 1
ATOM 1593 C CA . TYR A 1 193 ? 17.972 -3.859 -0.636 1.00 16.29 193 TYR B CA 1
ATOM 1594 C C . TYR A 1 193 ? 18.495 -4.020 0.790 1.00 14.41 193 TYR B C 1
ATOM 1595 O O . TYR A 1 193 ? 17.903 -3.494 1.730 1.00 21.76 193 TYR B O 1
ATOM 1604 N N . THR A 1 194 ? 19.595 -4.753 0.944 1.00 16.40 194 THR B N 1
ATOM 1605 C CA . THR A 1 194 ? 20.127 -5.087 2.268 1.00 16.57 194 THR B CA 1
ATOM 1606 C C . THR A 1 194 ? 20.401 -3.852 3.127 1.00 21.59 194 THR B C 1
ATOM 1607 O O . THR A 1 194 ? 20.176 -3.865 4.337 1.00 20.55 194 THR B O 1
ATOM 1611 N N . ALA A 1 195 ? 20.868 -2.781 2.491 1.00 20.26 195 ALA B N 1
ATOM 1612 C CA . ALA A 1 195 ? 21.159 -1.535 3.193 1.00 20.08 195 ALA B CA 1
ATOM 1613 C C . ALA A 1 195 ? 19.908 -0.931 3.830 1.00 23.42 195 ALA B C 1
ATOM 1614 O O . ALA A 1 195 ? 19.991 -0.242 4.847 1.00 22.18 195 ALA B O 1
ATOM 1616 N N . ILE A 1 196 ? 18.754 -1.187 3.222 1.00 15.96 196 ILE B N 1
ATOM 1617 C CA . ILE A 1 196 ? 17.481 -0.747 3.781 1.00 17.71 196 ILE B CA 1
ATOM 1618 C C . ILE A 1 196 ? 17.218 -1.452 5.107 1.00 17.72 196 ILE B C 1
ATOM 1619 O O . ILE A 1 196 ? 16.802 -0.828 6.084 1.00 18.23 196 ILE B O 1
ATOM 1624 N N . PHE A 1 197 ? 17.476 -2.756 5.134 1.00 17.36 197 PHE B N 1
ATOM 1625 C CA . PHE A 1 197 ? 17.257 -3.560 6.333 1.00 19.09 197 PHE B CA 1
ATOM 1626 C C . PHE A 1 197 ? 18.239 -3.208 7.449 1.00 16.73 197 PHE B C 1
ATOM 1627 O O . PHE A 1 197 ? 17.901 -3.297 8.629 1.00 15.44 197 PHE B O 1
ATOM 1635 N N . ASP A 1 198 ? 19.452 -2.816 7.070 1.00 14.13 198 ASP B N 1
ATOM 1636 C CA . ASP A 1 198 ? 20.439 -2.344 8.035 1.00 16.89 198 ASP B CA 1
ATOM 1637 C C . ASP A 1 198 ? 19.881 -1.153 8.805 1.00 14.71 198 ASP B C 1
ATOM 1638 O O . ASP A 1 198 ? 19.992 -1.082 10.030 1.00 19.55 198 ASP B O 1
ATOM 1643 N N . LYS A 1 199 ? 19.271 -0.226 8.073 1.00 16.08 199 LYS B N 1
ATOM 1644 C CA . LYS A 1 199 ? 18.691 0.974 8.663 1.00 17.26 199 LYS B CA 1
ATOM 1645 C C . LYS A 1 199 ? 17.493 0.645 9.547 1.00 20.13 199 LYS B C 1
ATOM 1646 O O . LYS A 1 199 ? 17.355 1.186 10.644 1.00 25.94 199 LYS B O 1
ATOM 1652 N N . MET A 1 200 ? 16.629 -0.243 9.064 1.00 19.63 200 MET B N 1
ATOM 1653 C CA . MET A 1 200 ? 15.430 -0.626 9.802 1.00 17.43 200 MET B CA 1
ATOM 1654 C C . MET A 1 200 ? 15.757 -1.336 11.111 1.00 17.33 200 MET B C 1
ATOM 1655 O O . MET A 1 200 ? 15.056 -1.169 12.109 1.00 19.77 200 MET B O 1
ATOM 1660 N N . LEU A 1 201 ? 16.824 -2.128 11.100 1.00 14.71 201 LEU B N 1
ATOM 1661 C CA . LEU A 1 201 ? 17.159 -2.982 12.236 1.00 17.95 201 LEU B CA 1
ATOM 1662 C C . LEU A 1 201 ? 18.239 -2.394 13.142 1.00 21.46 201 LEU B C 1
ATOM 1663 O O . LEU A 1 201 ? 18.707 -3.063 14.064 1.00 21.51 201 LEU B O 1
ATOM 1668 N N . LYS A 1 202 ? 18.624 -1.148 12.884 1.00 18.39 202 LYS B N 1
ATOM 1669 C CA . LYS A 1 202 ? 19.733 -0.520 13.604 1.00 22.30 202 LYS B CA 1
ATOM 1670 C C . LYS A 1 202 ? 19.529 -0.479 15.121 1.00 19.68 202 LYS B C 1
ATOM 1671 O O . LYS A 1 202 ? 20.473 -0.678 15.885 1.00 22.75 202 LYS B O 1
ATOM 1677 N N . LYS A 1 203 ? 18.297 -0.232 15.553 1.00 17.78 203 LYS B N 1
ATOM 1678 C CA . LYS A 1 203 ? 18.006 -0.101 16.977 1.00 20.07 203 LYS B CA 1
ATOM 1679 C C . LYS A 1 203 ? 17.509 -1.400 17.604 1.00 20.85 203 LYS B C 1
ATOM 1680 O O . LYS A 1 203 ? 17.094 -1.418 18.763 1.00 22.20 203 LYS B O 1
ATOM 1686 N N . SER A 1 204 ? 17.549 -2.485 16.839 1.00 17.78 204 SER B N 1
ATOM 1687 C CA . SER A 1 204 ? 17.110 -3.782 17.342 1.00 16.82 204 SER B CA 1
ATOM 1688 C C . SER A 1 204 ? 18.294 -4.686 17.653 1.00 16.16 204 SER B C 1
ATOM 1689 O O . SER A 1 204 ? 19.385 -4.504 17.115 1.00 19.83 204 SER B O 1
ATOM 1692 N N . LYS A 1 205 ? 18.075 -5.659 18.531 1.00 12.98 205 LYS B N 1
ATOM 1693 C CA . LYS A 1 205 ? 19.060 -6.701 18.766 1.00 20.10 205 LYS B CA 1
ATOM 1694 C C . LYS A 1 205 ? 18.788 -7.818 17.770 1.00 16.48 205 LYS B C 1
ATOM 1695 O O . LYS A 1 205 ? 17.723 -8.433 17.796 1.00 16.95 205 LYS B O 1
ATOM 1701 N N . VAL A 1 206 ? 19.744 -8.064 16.881 1.00 17.85 206 VAL B N 1
ATOM 1702 C CA . VAL A 1 206 ? 19.568 -9.069 15.840 1.00 15.18 206 VAL B CA 1
ATOM 1703 C C . VAL A 1 206 ? 20.461 -10.283 16.062 1.00 19.36 206 VAL B C 1
ATOM 1704 O O . VAL A 1 206 ? 21.683 -10.162 16.163 1.00 19.98 206 VAL B O 1
ATOM 1708 N N . ILE A 1 207 ? 19.837 -11.453 16.141 1.00 12.26 207 ILE B N 1
ATOM 1709 C CA . ILE A 1 207 ? 20.563 -12.707 16.280 1.00 12.03 207 ILE B CA 1
ATOM 1710 C C . ILE A 1 207 ? 20.432 -13.533 15.005 1.00 16.48 207 ILE B C 1
ATOM 1711 O O . ILE A 1 207 ? 19.324 -13.838 14.563 1.00 13.07 207 ILE B O 1
ATOM 1716 N N . LEU A 1 208 ? 21.569 -13.883 14.413 1.00 14.46 208 LEU B N 1
ATOM 1717 C CA . LEU A 1 208 ? 21.585 -14.616 13.152 1.00 12.55 208 LEU B CA 1
ATOM 1718 C C . LEU A 1 208 ? 21.880 -16.091 13.374 1.00 20.77 208 LEU B C 1
ATOM 1719 O O . LEU A 1 208 ? 22.221 -16.504 14.483 1.00 13.77 208 LEU B O 1
ATOM 1724 N N . ASN A 1 209 ? 21.745 -16.876 12.308 1.00 13.85 209 ASN B N 1
ATOM 1725 C CA . ASN A 1 209 ? 22.033 -18.308 12.340 1.00 15.54 209 ASN B CA 1
ATOM 1726 C C . ASN A 1 209 ? 21.286 -19.056 13.439 1.00 13.89 209 ASN B C 1
ATOM 1727 O O . ASN A 1 209 ? 21.800 -20.021 14.005 1.00 17.16 209 ASN B O 1
ATOM 1732 N N . THR A 1 210 ? 20.071 -18.610 13.735 1.00 14.87 210 THR B N 1
ATOM 1733 C CA . THR A 1 210 ? 19.297 -19.195 14.817 1.00 13.45 210 THR B CA 1
ATOM 1734 C C . THR A 1 210 ? 17.873 -19.537 14.398 1.00 12.13 210 THR B C 1
ATOM 1735 O O . THR A 1 210 ? 17.083 -18.656 14.057 1.00 11.77 210 THR B O 1
ATOM 1739 N N . ASP A 1 211 ? 17.561 -20.828 14.418 1.00 12.47 211 ASP B N 1
ATOM 1740 C CA . ASP A 1 211 ? 16.208 -21.305 14.169 1.00 13.35 211 ASP B CA 1
ATOM 1741 C C . ASP A 1 211 ? 15.404 -21.143 15.451 1.00 16.41 211 ASP B C 1
ATOM 1742 O O . ASP A 1 211 ? 15.641 -21.851 16.429 1.00 15.54 211 ASP B O 1
ATOM 1747 N N . PHE A 1 212 ? 14.458 -20.206 15.437 1.00 11.63 212 PHE B N 1
ATOM 1748 C CA . PHE A 1 212 ? 13.594 -19.948 16.588 1.00 12.17 212 PHE B CA 1
ATOM 1749 C C . PHE A 1 212 ? 12.936 -21.222 17.106 1.00 15.13 212 PHE B C 1
ATOM 1750 O O . PHE A 1 212 ? 12.812 -21.419 18.314 1.00 14.04 212 PHE B O 1
ATOM 1758 N N . LEU A 1 213 ? 12.522 -22.081 16.180 1.00 10.08 213 LEU B N 1
ATOM 1759 C CA . LEU A 1 213 ? 11.776 -23.289 16.515 1.00 10.80 213 LEU B CA 1
ATOM 1760 C C . LEU A 1 213 ? 12.598 -24.305 17.304 1.00 14.13 213 LEU B C 1
ATOM 1761 O O . LEU A 1 213 ? 12.045 -25.094 18.069 1.00 13.71 213 LEU B O 1
ATOM 1766 N N . LYS A 1 214 ? 13.916 -24.285 17.121 1.00 7.98 214 LYS B N 1
ATOM 1767 C CA . LYS A 1 214 ? 14.798 -25.164 17.884 1.00 13.59 214 LYS B CA 1
ATOM 1768 C C . LYS A 1 214 ? 14.987 -24.657 19.315 1.00 15.35 214 LYS B C 1
ATOM 1769 O O . LYS A 1 214 ? 15.489 -25.379 20.178 1.00 14.36 214 LYS B O 1
ATOM 1775 N N . TYR A 1 215 ? 14.583 -23.412 19.555 1.00 17.08 215 TYR B N 1
ATOM 1776 C CA . TYR A 1 215 ? 14.686 -22.798 20.875 1.00 14.32 215 TYR B CA 1
ATOM 1777 C C . TYR A 1 215 ? 13.371 -22.127 21.245 1.00 17.25 215 TYR B C 1
ATOM 1778 O O . TYR A 1 215 ? 13.376 -21.061 21.860 1.00 22.02 215 TYR B O 1
ATOM 1787 N N . LYS A 1 216 ? 12.254 -22.745 20.869 1.00 15.97 216 LYS B N 1
ATOM 1788 C CA . LYS A 1 216 ? 10.945 -22.097 20.956 1.00 18.78 216 LYS B CA 1
ATOM 1789 C C . LYS A 1 216 ? 10.610 -21.525 22.334 1.00 23.52 216 LYS B C 1
ATOM 1790 O O . LYS A 1 216 ? 10.346 -20.332 22.461 1.00 21.84 216 LYS B O 1
ATOM 1796 N N . ASP A 1 217 ? 10.633 -22.370 23.358 1.00 25.25 217 ASP B N 1
ATOM 1797 C CA . ASP A 1 217 ? 10.288 -21.936 24.711 1.00 33.73 217 ASP B CA 1
ATOM 1798 C C . ASP A 1 217 ? 11.254 -20.884 25.253 1.00 27.93 217 ASP B C 1
ATOM 1799 O O . ASP A 1 217 ? 10.837 -19.926 25.904 1.00 34.28 217 ASP B O 1
ATOM 1804 N N . LYS A 1 218 ? 12.541 -21.073 24.980 1.00 27.62 218 LYS B N 1
ATOM 1805 C CA . LYS A 1 218 ? 13.575 -20.145 25.429 1.00 28.02 218 LYS B CA 1
ATOM 1806 C C . LYS A 1 218 ? 13.321 -18.722 24.939 1.00 28.98 218 LYS B C 1
ATOM 1807 O O . LYS A 1 218 ? 13.432 -17.761 25.701 1.00 27.42 218 LYS B O 1
ATOM 1813 N N . PHE A 1 219 ? 12.974 -18.597 23.664 1.00 17.85 219 PHE B N 1
ATOM 1814 C CA . PHE A 1 219 ? 12.795 -17.287 23.047 1.00 19.88 219 PHE B CA 1
ATOM 1815 C C . PHE A 1 219 ? 11.442 -16.644 23.350 1.00 21.68 219 PHE B C 1
ATOM 1816 O O . PHE A 1 219 ? 11.352 -15.423 23.475 1.00 21.42 219 PHE B O 1
ATOM 1824 N N . LYS A 1 220 ? 10.398 -17.462 23.464 1.00 22.66 220 LYS B N 1
ATOM 1825 C CA . LYS A 1 220 ? 9.075 -16.957 23.822 1.00 23.38 220 LYS B CA 1
ATOM 1826 C C . LYS A 1 220 ? 9.123 -16.250 25.172 1.00 23.52 220 LYS B C 1
ATOM 1827 O O . LYS A 1 220 ? 8.484 -15.218 25.368 1.00 23.19 220 LYS B O 1
ATOM 1833 N N . ASN A 1 221 ? 9.901 -16.809 26.093 1.00 22.45 221 ASN B N 1
ATOM 1834 C CA . ASN A 1 221 ? 10.028 -16.259 27.438 1.00 26.94 221 ASN B CA 1
ATOM 1835 C C . ASN A 1 221 ? 10.829 -14.960 27.500 1.00 25.42 221 ASN B C 1
ATOM 1836 O O . ASN A 1 221 ? 10.859 -14.294 28.534 1.00 23.73 221 ASN B O 1
ATOM 1841 N N . LYS A 1 222 ? 11.478 -14.603 26.395 1.00 19.61 222 LYS B N 1
ATOM 1842 C CA . LYS A 1 222 ? 12.327 -13.415 26.363 1.00 21.50 222 LYS B CA 1
ATOM 1843 C C . LYS A 1 222 ? 11.575 -12.138 25.993 1.00 16.26 222 LYS B C 1
ATOM 1844 O O . LYS A 1 222 ? 12.139 -11.046 26.040 1.00 19.17 222 LYS B O 1
ATOM 1850 N N . ALA A 1 223 ? 10.305 -12.272 25.626 1.00 12.81 223 ALA B N 1
ATOM 1851 C CA . ALA A 1 223 ? 9.519 -11.108 25.241 1.00 17.26 223 ALA B CA 1
ATOM 1852 C C . ALA A 1 223 ? 8.054 -11.228 25.640 1.00 20.51 223 ALA B C 1
ATOM 1853 O O . ALA A 1 223 ? 7.542 -12.326 25.859 1.00 19.07 223 ALA B O 1
ATOM 1855 N N . LYS A 1 224 ? 7.387 -10.082 25.732 1.00 19.84 224 LYS B N 1
ATOM 1856 C CA . LYS A 1 224 ? 5.979 -10.032 26.098 1.00 19.32 224 LYS B CA 1
ATOM 1857 C C . LYS A 1 224 ? 5.090 -10.390 24.910 1.00 29.89 224 LYS B C 1
ATOM 1858 O O . LYS A 1 224 ? 4.045 -11.018 25.073 1.00 19.69 224 LYS B O 1
ATOM 1864 N N . LYS A 1 225 ? 5.509 -9.981 23.717 1.00 18.25 225 LYS B N 1
ATOM 1865 C CA . LYS A 1 225 ? 4.750 -10.262 22.504 1.00 17.84 225 LYS B CA 1
ATOM 1866 C C . LYS A 1 225 ? 5.650 -10.799 21.398 1.00 20.97 225 LYS B C 1
ATOM 1867 O O . LYS A 1 225 ? 6.824 -10.440 21.311 1.00 17.55 225 LYS B O 1
ATOM 1873 N N . ILE A 1 226 ? 5.091 -11.659 20.554 1.00 18.54 226 ILE B N 1
ATOM 1874 C CA . ILE A 1 226 ? 5.854 -12.281 19.479 1.00 17.64 226 ILE B CA 1
ATOM 1875 C C . ILE A 1 226 ? 5.249 -12.006 18.109 1.00 16.31 226 ILE B C 1
ATOM 1876 O O . ILE A 1 226 ? 4.062 -12.245 17.882 1.00 18.29 226 ILE B O 1
ATOM 1881 N N . VAL A 1 227 ? 6.074 -11.499 17.200 1.00 16.95 227 VAL B N 1
ATOM 1882 C CA . VAL A 1 227 ? 5.676 -11.343 15.808 1.00 16.25 227 VAL B CA 1
ATOM 1883 C C . VAL A 1 227 ? 6.432 -12.364 14.964 1.00 14.86 227 VAL B C 1
ATOM 1884 O O . VAL A 1 227 ? 7.635 -12.235 14.742 1.00 14.87 227 VAL B O 1
ATOM 1888 N N . PHE A 1 228 ? 5.717 -13.387 14.510 1.00 16.01 228 PHE B N 1
ATOM 1889 C CA . PHE A 1 228 ? 6.320 -14.502 13.793 1.00 10.00 228 PHE B CA 1
ATOM 1890 C C . PHE A 1 228 ? 6.104 -14.343 12.293 1.00 10.84 228 PHE B C 1
ATOM 1891 O O . PHE A 1 228 ? 4.965 -14.332 11.827 1.00 12.70 228 PHE B O 1
ATOM 1899 N N . THR A 1 229 ? 7.192 -14.212 11.538 1.00 13.18 229 THR B N 1
ATOM 1900 C CA . THR A 1 229 ? 7.088 -14.070 10.086 1.00 10.17 229 THR B CA 1
ATOM 1901 C C . THR A 1 229 ? 7.639 -15.289 9.349 1.00 13.09 229 THR B C 1
ATOM 1902 O O . THR A 1 229 ? 7.924 -15.229 8.152 1.00 11.63 229 THR B O 1
ATOM 1906 N N . GLY A 1 230 ? 7.788 -16.392 10.075 1.00 11.63 230 GLY B N 1
ATOM 1907 C CA . GLY A 1 230 ? 8.121 -17.668 9.471 1.00 12.76 230 GLY B CA 1
ATOM 1908 C C . GLY A 1 230 ? 6.845 -18.408 9.116 1.00 15.39 230 GLY B C 1
ATOM 1909 O O . GLY A 1 230 ? 5.757 -17.835 9.178 1.00 9.55 230 GLY B O 1
ATOM 1910 N N . CYS A 1 231 ? 6.971 -19.679 8.750 1.00 8.40 231 CYS B N 1
ATOM 1911 C CA . CYS A 1 231 ? 5.815 -20.479 8.361 1.00 11.18 231 CYS B CA 1
ATOM 1912 C C . CYS A 1 231 ? 4.915 -20.773 9.556 1.00 11.79 231 CYS B C 1
ATOM 1913 O O . CYS A 1 231 ? 5.366 -21.339 10.549 1.00 10.20 231 CYS B O 1
ATOM 1916 N N . ILE A 1 232 ? 3.642 -20.396 9.452 1.00 10.50 232 ILE B N 1
ATOM 1917 C CA . ILE A 1 232 ? 2.693 -20.599 10.546 1.00 11.84 232 ILE B CA 1
ATOM 1918 C C . ILE A 1 232 ? 2.517 -22.080 10.898 1.00 11.31 232 ILE B C 1
ATOM 1919 O O . ILE A 1 232 ? 2.375 -22.434 12.070 1.00 11.01 232 ILE B O 1
ATOM 1924 N N . ASP A 1 233 ? 2.550 -22.946 9.889 1.00 11.04 233 ASP B N 1
ATOM 1925 C CA . ASP A 1 233 ? 2.424 -24.379 10.131 1.00 9.70 233 ASP B CA 1
ATOM 1926 C C . ASP A 1 233 ? 3.649 -24.926 10.859 1.00 12.02 233 ASP B C 1
ATOM 1927 O O . ASP A 1 233 ? 3.533 -25.818 11.701 1.00 16.15 233 ASP B O 1
ATOM 1932 N N . ALA A 1 234 ? 4.817 -24.377 10.544 1.00 7.83 234 ALA B N 1
ATOM 1933 C CA . ALA A 1 234 ? 6.052 -24.777 11.207 1.00 10.44 234 ALA B CA 1
ATOM 1934 C C . ALA A 1 234 ? 6.043 -24.388 12.683 1.00 13.49 234 ALA B C 1
ATOM 1935 O O . ALA A 1 234 ? 6.555 -25.123 13.529 1.00 15.64 234 ALA B O 1
ATOM 1937 N N . TYR A 1 235 ? 5.462 -23.230 12.983 1.00 11.61 235 TYR B N 1
ATOM 1938 C CA . TYR A 1 235 ? 5.347 -22.767 14.364 1.00 18.14 235 TYR B CA 1
ATOM 1939 C C . TYR A 1 235 ? 4.547 -23.767 15.189 1.00 16.83 235 TYR B C 1
ATOM 1940 O O . TYR A 1 235 ? 4.860 -24.024 16.354 1.00 13.32 235 TYR B O 1
ATOM 1949 N N . TYR A 1 236 ? 3.514 -24.333 14.574 1.00 12.54 236 TYR B N 1
ATOM 1950 C CA . TYR A 1 236 ? 2.664 -25.304 15.253 1.00 14.54 236 TYR B CA 1
ATOM 1951 C C . TYR A 1 236 ? 3.064 -26.739 14.919 1.00 15.83 236 TYR B C 1
ATOM 1952 O O . TYR A 1 236 ? 2.217 -27.627 14.823 1.00 16.80 236 TYR B O 1
ATOM 1961 N N . ASP A 1 237 ? 4.367 -26.944 14.737 1.00 13.23 237 ASP B N 1
ATOM 1962 C CA . ASP A 1 237 ? 4.955 -28.275 14.580 1.00 15.56 237 ASP B CA 1
ATOM 1963 C C . ASP A 1 237 ? 4.400 -29.082 13.404 1.00 18.69 237 ASP B C 1
ATOM 1964 O O . ASP A 1 237 ? 4.507 -30.308 13.393 1.00 17.30 237 ASP B O 1
ATOM 1969 N N . TYR A 1 238 ? 3.817 -28.394 12.422 1.00 13.35 238 TYR B N 1
ATOM 1970 C CA . TYR A 1 238 ? 3.183 -29.049 11.275 1.00 11.41 238 TYR B CA 1
ATOM 1971 C C . TYR A 1 238 ? 2.147 -30.084 11.712 1.00 15.69 238 TYR B C 1
ATOM 1972 O O . TYR A 1 238 ? 1.946 -31.090 11.033 1.00 16.08 238 TYR B O 1
ATOM 1981 N N . ARG A 1 239 ? 1.493 -29.830 12.842 1.00 15.73 239 ARG B N 1
ATOM 1982 C CA . ARG A 1 239 ? 0.615 -30.820 13.467 1.00 16.92 239 ARG B CA 1
ATOM 1983 C C . ARG A 1 239 ? -0.549 -31.261 12.575 1.00 16.21 239 ARG B C 1
ATOM 1984 O O . ARG A 1 239 ? -1.020 -32.393 12.676 1.00 16.30 239 ARG B O 1
ATOM 1992 N N . TYR A 1 240 ? -1.001 -30.368 11.701 1.00 12.68 240 TYR B N 1
ATOM 1993 C CA . TYR A 1 240 ? -2.106 -30.674 10.802 1.00 11.20 240 TYR B CA 1
ATOM 1994 C C . TYR A 1 240 ? -1.588 -31.019 9.411 1.00 16.66 240 TYR B C 1
ATOM 1995 O O . TYR A 1 240 ? -2.364 -31.342 8.512 1.00 15.86 240 TYR B O 1
ATOM 2004 N N . GLY A 1 241 ? -0.273 -30.942 9.239 1.00 14.12 241 GLY B N 1
ATOM 2005 C CA . GLY A 1 241 ? 0.341 -31.147 7.940 1.00 15.39 241 GLY B CA 1
ATOM 2006 C C . GLY A 1 241 ? 0.997 -29.871 7.443 1.00 17.19 241 GLY B C 1
ATOM 2007 O O . GLY A 1 241 ? 0.736 -28.787 7.964 1.00 11.34 241 GLY B O 1
ATOM 2008 N N . ALA A 1 242 ? 1.852 -29.998 6.435 1.00 12.11 242 ALA B N 1
ATOM 2009 C CA . ALA A 1 242 ? 2.570 -28.848 5.900 1.00 11.03 242 ALA B CA 1
ATOM 2010 C C . ALA A 1 242 ? 1.805 -28.180 4.764 1.00 14.00 242 ALA B C 1
ATOM 2011 O O . ALA A 1 242 ? 1.357 -28.846 3.831 1.00 15.39 242 ALA B O 1
ATOM 2013 N N . LEU A 1 243 ? 1.658 -26.861 4.853 1.00 13.50 243 LEU B N 1
ATOM 2014 C CA . LEU A 1 243 ? 1.050 -26.079 3.782 1.00 7.95 243 LEU B CA 1
ATOM 2015 C C . LEU A 1 243 ? 1.920 -26.183 2.536 1.00 13.35 243 LEU B C 1
ATOM 2016 O O . LEU A 1 243 ? 3.132 -25.978 2.597 1.00 13.79 243 LEU B O 1
ATOM 2021 N N . GLU A 1 244 ? 1.298 -26.502 1.407 1.00 14.59 244 GLU B N 1
ATOM 2022 C CA . GLU A 1 244 ? 2.043 -26.829 0.197 1.00 13.93 244 GLU B CA 1
ATOM 2023 C C . GLU A 1 244 ? 2.579 -25.610 -0.544 1.00 13.68 244 GLU B C 1
ATOM 2024 O O . GLU A 1 244 ? 1.908 -24.583 -0.648 1.00 12.09 244 GLU B O 1
ATOM 2030 N N . TYR A 1 245 ? 3.800 -25.745 -1.052 1.00 14.30 245 TYR B N 1
ATOM 2031 C CA . TYR A 1 245 ? 4.478 -24.682 -1.781 1.00 9.91 245 TYR B CA 1
ATOM 2032 C C . TYR A 1 245 ? 5.097 -25.227 -3.059 1.00 14.14 245 TYR B C 1
ATOM 2033 O O . TYR A 1 245 ? 5.205 -26.440 -3.244 1.00 12.72 245 TYR B O 1
ATOM 2042 N N . ARG A 1 246 ? 5.493 -24.318 -3.941 1.00 13.26 246 ARG B N 1
ATOM 2043 C CA . ARG A 1 246 ? 6.407 -24.645 -5.024 1.00 16.83 246 ARG B CA 1
ATOM 2044 C C . ARG A 1 246 ? 7.749 -24.026 -4.660 1.00 17.58 246 ARG B C 1
ATOM 2045 O O . ARG A 1 246 ? 7.795 -22.999 -3.983 1.00 13.97 246 ARG B O 1
ATOM 2053 N N . SER A 1 247 ? 8.841 -24.651 -5.083 1.00 10.11 247 SER B N 1
ATOM 2054 C CA . SER A 1 247 ? 10.156 -24.145 -4.713 1.00 11.03 247 SER B CA 1
ATOM 2055 C C . SER A 1 247 ? 11.024 -23.797 -5.918 1.00 13.68 247 SER B C 1
ATOM 2056 O O . SER A 1 247 ? 10.668 -24.079 -7.061 1.00 11.60 247 SER B O 1
ATOM 2059 N N . LEU A 1 248 ? 12.161 -23.168 -5.640 1.00 13.97 248 LEU B N 1
ATOM 2060 C CA . LEU A 1 248 ? 13.110 -22.778 -6.672 1.00 15.17 248 LEU B CA 1
ATOM 2061 C C . LEU A 1 248 ? 14.529 -23.036 -6.190 1.00 15.57 248 LEU B C 1
ATOM 2062 O O . LEU A 1 248 ? 14.777 -23.152 -4.989 1.00 14.02 248 LEU B O 1
ATOM 2067 N N . LYS A 1 249 ? 15.455 -23.123 -7.135 1.00 12.14 249 LYS B N 1
ATOM 2068 C CA . LYS A 1 249 ? 16.874 -23.238 -6.827 1.00 18.24 249 LYS B CA 1
ATOM 2069 C C . LYS A 1 249 ? 17.630 -22.300 -7.752 1.00 20.11 249 LYS B C 1
ATOM 2070 O O . LYS A 1 249 ? 17.432 -22.326 -8.966 1.00 19.84 249 LYS B O 1
ATOM 2076 N N . PHE A 1 250 ? 18.485 -21.460 -7.180 1.00 14.75 250 PHE B N 1
ATOM 2077 C CA . PHE A 1 250 ? 19.270 -20.527 -7.977 1.00 18.04 250 PHE B CA 1
ATOM 2078 C C . PHE A 1 250 ? 20.732 -20.949 -8.067 1.00 22.76 250 PHE B C 1
ATOM 2079 O O . PHE A 1 250 ? 21.358 -21.287 -7.063 1.00 15.79 250 PHE B O 1
ATOM 2087 N N . GLU A 1 251 ? 21.265 -20.935 -9.282 1.00 17.12 251 GLU B N 1
ATOM 2088 C CA . GLU A 1 251 ? 22.685 -21.171 -9.490 1.00 19.48 251 GLU B CA 1
ATOM 2089 C C . GLU A 1 251 ? 23.340 -19.866 -9.913 1.00 20.02 251 GLU B C 1
ATOM 2090 O O . GLU A 1 251 ? 23.110 -19.378 -11.019 1.00 14.38 251 GLU B O 1
ATOM 2096 N N . HIS A 1 252 ? 24.144 -19.297 -9.020 1.00 17.48 252 HIS B N 1
ATOM 2097 C CA . HIS A 1 252 ? 24.792 -18.016 -9.275 1.00 15.68 252 HIS B CA 1
ATOM 2098 C C . HIS A 1 252 ? 26.152 -18.223 -9.926 1.00 20.36 252 HIS B C 1
ATOM 2099 O O . HIS A 1 252 ? 26.940 -19.059 -9.486 1.00 19.14 252 HIS B O 1
ATOM 2106 N N . LYS A 1 253 ? 26.421 -17.458 -10.979 1.00 18.25 253 LYS B N 1
ATOM 2107 C CA . LYS A 1 253 ? 27.667 -17.592 -11.724 1.00 22.23 253 LYS B CA 1
ATOM 2108 C C . LYS A 1 253 ? 28.342 -16.247 -11.952 1.00 23.76 253 LYS B C 1
ATOM 2109 O O . LYS A 1 253 ? 27.705 -15.294 -12.397 1.00 17.72 253 LYS B O 1
ATOM 2115 N N . ILE A 1 254 ? 29.634 -16.178 -11.649 1.00 21.65 254 ILE B N 1
ATOM 2116 C CA . ILE A 1 254 ? 30.436 -15.011 -11.989 1.00 18.82 254 ILE B CA 1
ATOM 2117 C C . ILE A 1 254 ? 31.090 -15.241 -13.346 1.00 21.34 254 ILE B C 1
ATOM 2118 O O . ILE A 1 254 ? 31.859 -16.186 -13.516 1.00 21.38 254 ILE B O 1
ATOM 2123 N N . LEU A 1 255 ? 30.776 -14.383 -14.311 1.00 18.90 255 LEU B N 1
ATOM 2124 C CA . LEU A 1 255 ? 31.284 -14.547 -15.669 1.00 19.55 255 LEU B CA 1
ATOM 2125 C C . LEU A 1 255 ? 32.320 -13.487 -16.031 1.00 18.74 255 LEU B C 1
ATOM 2126 O O . LEU A 1 255 ? 32.231 -12.340 -15.594 1.00 19.33 255 LEU B O 1
ATOM 2131 N N . ASN A 1 256 ? 33.300 -13.883 -16.839 1.00 21.40 256 ASN B N 1
ATOM 2132 C CA . ASN A 1 256 ? 34.373 -12.984 -17.245 1.00 25.77 256 ASN B CA 1
ATOM 2133 C C . ASN A 1 256 ? 34.017 -12.197 -18.504 1.00 27.32 256 ASN B C 1
ATOM 2134 O O . ASN A 1 256 ? 34.745 -12.228 -19.495 1.00 29.07 256 ASN B O 1
ATOM 2139 N N . LEU A 1 257 ? 32.883 -11.504 -18.455 1.00 29.42 257 LEU B N 1
ATOM 2140 C CA . LEU A 1 257 ? 32.455 -10.616 -19.534 1.00 22.98 257 LEU B CA 1
ATOM 2141 C C . LEU A 1 257 ? 31.537 -9.531 -18.975 1.00 28.76 257 LEU B C 1
ATOM 2142 O O . LEU A 1 257 ? 30.946 -9.700 -17.909 1.00 20.66 257 LEU B O 1
ATOM 2147 N N . ASP A 1 258 ? 31.414 -8.421 -19.694 1.00 21.22 258 ASP B N 1
ATOM 2148 C CA . ASP A 1 258 ? 30.727 -7.251 -19.154 1.00 20.66 258 ASP B CA 1
ATOM 2149 C C . ASP A 1 258 ? 29.205 -7.296 -19.290 1.00 16.87 258 ASP B C 1
ATOM 2150 O O . ASP A 1 258 ? 28.496 -6.588 -18.575 1.00 17.04 258 ASP B O 1
ATOM 2155 N N . ASN A 1 259 ? 28.706 -8.125 -20.202 1.00 15.04 259 ASN B N 1
ATOM 2156 C CA . ASN A 1 259 ? 27.286 -8.107 -20.542 1.00 18.25 259 ASN B CA 1
ATOM 2157 C C . ASN A 1 259 ? 26.812 -9.435 -21.126 1.00 15.22 259 ASN B C 1
ATOM 2158 O O . ASN A 1 259 ? 27.049 -9.722 -22.300 1.00 17.76 259 ASN B O 1
ATOM 2163 N N . PHE A 1 260 ? 26.132 -10.235 -20.308 1.00 16.45 260 PHE B N 1
ATOM 2164 C CA . PHE A 1 260 ? 25.751 -11.593 -20.704 1.00 10.95 260 PHE B CA 1
ATOM 2165 C C . PHE A 1 260 ? 24.534 -11.673 -21.628 1.00 13.77 260 PHE B C 1
ATOM 2166 O O . PHE A 1 260 ? 24.580 -12.347 -22.656 1.00 16.74 260 PHE B O 1
ATOM 2174 N N . GLN A 1 261 ? 23.449 -10.996 -21.263 1.00 16.59 261 GLN B N 1
ATOM 2175 C CA . GLN A 1 261 ? 22.201 -11.128 -22.014 1.00 19.15 261 GLN B CA 1
ATOM 2176 C C . GLN A 1 261 ? 21.566 -9.794 -22.414 1.00 15.15 261 GLN B C 1
ATOM 2177 O O . GLN A 1 261 ? 20.587 -9.770 -23.159 1.00 17.96 261 GLN B O 1
ATOM 2183 N N . GLY A 1 262 ? 22.117 -8.692 -21.917 1.00 17.16 262 GLY B N 1
ATOM 2184 C CA . GLY A 1 262 ? 21.668 -7.369 -22.320 1.00 14.68 262 GLY B CA 1
ATOM 2185 C C . GLY A 1 262 ? 20.347 -6.932 -21.716 1.00 18.52 262 GLY B C 1
ATOM 2186 O O . GLY A 1 262 ? 19.734 -5.969 -22.173 1.00 14.86 262 GLY B O 1
ATOM 2187 N N . VAL A 1 263 ? 19.907 -7.641 -20.683 1.00 15.54 263 VAL B N 1
ATOM 2188 C CA . VAL A 1 263 ? 18.679 -7.298 -19.980 1.00 8.82 263 VAL B CA 1
ATOM 2189 C C . VAL A 1 263 ? 18.680 -8.029 -18.641 1.00 14.15 263 VAL B C 1
ATOM 2190 O O . VAL A 1 263 ? 19.300 -9.082 -18.510 1.00 13.18 263 VAL B O 1
ATOM 2194 N N . ALA A 1 264 ? 18.009 -7.463 -17.645 1.00 9.76 264 ALA B N 1
ATOM 2195 C CA . ALA A 1 264 ? 18.002 -8.048 -16.307 1.00 15.05 264 ALA B CA 1
ATOM 2196 C C . ALA A 1 264 ? 17.348 -9.428 -16.265 1.00 14.15 264 ALA B C 1
ATOM 2197 O O . ALA A 1 264 ? 17.863 -10.346 -15.627 1.00 15.94 264 ALA B O 1
ATOM 2199 N N . VAL A 1 265 ? 16.216 -9.576 -16.947 1.00 11.19 265 VAL B N 1
ATOM 2200 C CA . VAL A 1 265 ? 15.430 -10.801 -16.844 1.00 13.08 265 VAL B CA 1
ATOM 2201 C C . VAL A 1 265 ? 15.138 -11.442 -18.198 1.00 13.10 265 VAL B C 1
ATOM 2202 O O . VAL A 1 265 ? 14.565 -10.807 -19.084 1.00 11.93 265 VAL B O 1
ATOM 2206 N N . VAL A 1 266 ? 15.532 -12.703 -18.349 1.00 10.18 266 VAL B N 1
ATOM 2207 C CA . VAL A 1 266 ? 15.187 -13.476 -19.538 1.00 12.86 266 VAL B CA 1
ATOM 2208 C C . VAL A 1 266 ? 14.423 -14.740 -19.165 1.00 16.71 266 VAL B C 1
ATOM 2209 O O . VAL A 1 266 ? 14.938 -15.594 -18.446 1.00 15.54 266 VAL B O 1
ATOM 2213 N N . ASN A 1 267 ? 13.193 -14.854 -19.655 1.00 10.79 267 ASN B N 1
ATOM 2214 C CA . ASN A 1 267 ? 12.414 -16.074 -19.477 1.00 10.25 267 ASN B CA 1
ATOM 2215 C C . ASN A 1 267 ? 12.734 -17.088 -20.569 1.00 19.88 267 ASN B C 1
ATOM 2216 O O . ASN A 1 267 ? 12.787 -16.743 -21.749 1.00 15.89 267 ASN B O 1
ATOM 2221 N N . TYR A 1 268 ? 12.951 -18.337 -20.175 1.00 12.47 268 TYR B N 1
ATOM 2222 C CA . TYR A 1 268 ? 13.113 -19.419 -21.137 1.00 11.46 268 TYR B CA 1
ATOM 2223 C C . TYR A 1 268 ? 11.850 -20.268 -21.141 1.00 19.89 268 TYR B C 1
ATOM 2224 O O . TYR A 1 268 ? 11.547 -20.948 -20.162 1.00 12.43 268 TYR B O 1
ATOM 2233 N N . THR A 1 269 ? 11.112 -20.213 -22.245 1.00 12.38 269 THR B N 1
ATOM 2234 C CA . THR A 1 269 ? 9.773 -20.789 -22.296 1.00 14.79 269 THR B CA 1
ATOM 2235 C C . THR A 1 269 ? 9.726 -22.153 -22.978 1.00 16.05 269 THR B C 1
ATOM 2236 O O . THR A 1 269 ? 8.652 -22.728 -23.148 1.00 12.89 269 THR B O 1
ATOM 2240 N N . ASP A 1 270 ? 10.888 -22.666 -23.371 1.00 13.04 270 ASP B N 1
ATOM 2241 C CA . ASP A 1 270 ? 10.968 -24.021 -23.906 1.00 13.15 270 ASP B CA 1
ATOM 2242 C C . ASP A 1 270 ? 11.133 -25.011 -22.758 1.00 18.64 270 ASP B C 1
ATOM 2243 O O . ASP A 1 270 ? 12.005 -24.849 -21.904 1.00 14.62 270 ASP B O 1
ATOM 2248 N N . LYS A 1 271 ? 10.284 -26.033 -22.748 1.00 14.06 271 LYS B N 1
ATOM 2249 C CA . LYS A 1 271 ? 10.279 -27.038 -21.690 1.00 22.50 271 LYS B CA 1
ATOM 2250 C C . LYS A 1 271 ? 11.618 -27.769 -21.581 1.00 24.19 271 LYS B C 1
ATOM 2251 O O . LYS A 1 271 ? 12.019 -28.194 -20.496 1.00 21.19 271 LYS B O 1
ATOM 2257 N N . GLU A 1 272 ? 12.312 -27.897 -22.708 1.00 21.75 272 GLU B N 1
ATOM 2258 C CA . GLU A 1 272 ? 13.552 -28.664 -22.767 1.00 19.38 272 GLU B CA 1
ATOM 2259 C C . GLU A 1 272 ? 14.740 -27.931 -22.145 1.00 19.49 272 GLU B C 1
ATOM 2260 O O . GLU A 1 272 ? 15.773 -28.539 -21.864 1.00 21.83 272 GLU B O 1
ATOM 2266 N N . ILE A 1 273 ? 14.594 -26.626 -21.940 1.00 16.46 273 ILE B N 1
ATOM 2267 C CA . ILE A 1 273 ? 15.591 -25.845 -21.216 1.00 13.06 273 ILE B CA 1
ATOM 2268 C C . ILE A 1 273 ? 15.258 -25.891 -19.728 1.00 15.72 273 ILE B C 1
ATOM 2269 O O . ILE A 1 273 ? 14.187 -25.449 -19.324 1.00 17.76 273 ILE B O 1
ATOM 2274 N N . PRO A 1 274 ? 16.177 -26.423 -18.905 1.00 16.07 274 PRO B N 1
ATOM 2275 C CA . PRO A 1 274 ? 15.861 -26.728 -17.501 1.00 17.48 274 PRO B CA 1
ATOM 2276 C C . PRO A 1 274 ? 15.548 -25.506 -16.633 1.00 15.65 274 PRO B C 1
ATOM 2277 O O . PRO A 1 274 ? 14.703 -25.605 -15.742 1.00 18.36 274 PRO B O 1
ATOM 2281 N N . TYR A 1 275 ? 16.211 -24.380 -16.874 1.00 12.53 275 TYR B N 1
ATOM 2282 C CA . TYR A 1 275 ? 15.923 -23.174 -16.103 1.00 16.09 275 TYR B CA 1
ATOM 2283 C C . TYR A 1 275 ? 14.731 -22.411 -16.674 1.00 15.25 275 TYR B C 1
ATOM 2284 O O . TYR A 1 275 ? 14.476 -22.445 -17.877 1.00 13.47 275 TYR B O 1
ATOM 2293 N N . THR A 1 276 ? 13.990 -21.743 -15.796 1.00 12.81 276 THR B N 1
ATOM 2294 C CA . THR A 1 276 ? 12.853 -20.935 -16.216 1.00 11.89 276 THR B CA 1
ATOM 2295 C C . THR A 1 276 ? 13.303 -19.527 -16.578 1.00 15.43 276 THR B C 1
ATOM 2296 O O . THR A 1 276 ? 12.752 -18.901 -17.484 1.00 14.39 276 THR B O 1
ATOM 2300 N N . ARG A 1 277 ? 14.308 -19.033 -15.861 1.00 12.08 277 ARG B N 1
ATOM 2301 C CA . ARG A 1 277 ? 14.806 -17.679 -16.072 1.00 8.57 277 ARG B CA 1
ATOM 2302 C C . ARG A 1 277 ? 16.309 -17.581 -15.860 1.00 16.46 277 ARG B C 1
ATOM 2303 O O . ARG A 1 277 ? 16.909 -18.412 -15.180 1.00 15.60 277 ARG B O 1
ATOM 2311 N N . ILE A 1 278 ? 16.910 -16.559 -16.458 1.00 11.09 278 ILE B N 1
ATOM 2312 C CA . ILE A 1 278 ? 18.271 -16.165 -16.123 1.00 10.30 278 ILE B CA 1
ATOM 2313 C C . ILE A 1 278 ? 18.258 -14.694 -15.744 1.00 17.45 278 ILE B C 1
ATOM 2314 O O . ILE A 1 278 ? 17.747 -13.855 -16.489 1.00 12.48 278 ILE B O 1
ATOM 2319 N N . ILE A 1 279 ? 18.804 -14.389 -14.573 1.00 11.95 279 ILE B N 1
ATOM 2320 C CA . ILE A 1 279 ? 18.837 -13.023 -14.071 1.00 9.91 279 ILE B CA 1
ATOM 2321 C C . ILE A 1 279 ? 20.245 -12.455 -14.188 1.00 13.55 279 ILE B C 1
ATOM 2322 O O . ILE A 1 279 ? 21.187 -13.026 -13.649 1.00 11.74 279 ILE B O 1
ATOM 2327 N N . GLU A 1 280 ? 20.393 -11.342 -14.899 1.00 12.49 280 GLU B N 1
ATOM 2328 C CA . GLU A 1 280 ? 21.674 -10.641 -14.931 1.00 14.44 280 GLU B CA 1
ATOM 2329 C C . GLU A 1 280 ? 21.581 -9.384 -14.082 1.00 17.31 280 GLU B C 1
ATOM 2330 O O . GLU A 1 280 ? 21.097 -8.347 -14.537 1.00 9.52 280 GLU B O 1
ATOM 2336 N N . HIS A 1 281 ? 22.069 -9.495 -12.849 1.00 11.07 281 HIS B N 1
ATOM 2337 C CA . HIS A 1 281 ? 21.796 -8.528 -11.788 1.00 8.36 281 HIS B CA 1
ATOM 2338 C C . HIS A 1 281 ? 22.294 -7.100 -12.026 1.00 9.85 281 HIS B C 1
ATOM 2339 O O . HIS A 1 281 ? 21.690 -6.145 -11.539 1.00 11.83 281 HIS B O 1
ATOM 2346 N N . LYS A 1 282 ? 23.386 -6.950 -12.770 1.00 13.05 282 LYS B N 1
ATOM 2347 C CA . LYS A 1 282 ? 23.994 -5.633 -12.952 1.00 16.49 282 LYS B CA 1
ATOM 2348 C C . LYS A 1 282 ? 23.068 -4.658 -13.681 1.00 19.34 282 LYS B C 1
ATOM 2349 O O . LYS A 1 282 ? 23.195 -3.442 -13.535 1.00 18.67 282 LYS B O 1
ATOM 2355 N N . HIS A 1 283 ? 22.129 -5.197 -14.451 1.00 17.62 283 HIS B N 1
ATOM 2356 C CA . HIS A 1 283 ? 21.212 -4.370 -15.229 1.00 17.38 283 HIS B CA 1
ATOM 2357 C C . HIS A 1 283 ? 20.134 -3.717 -14.367 1.00 18.08 283 HIS B C 1
ATOM 2358 O O . HIS A 1 283 ? 19.452 -2.793 -14.810 1.00 19.12 283 HIS B O 1
ATOM 2365 N N . PHE A 1 284 ? 19.984 -4.199 -13.136 1.00 15.93 284 PHE B N 1
ATOM 2366 C CA . PHE A 1 284 ? 19.038 -3.613 -12.193 1.00 15.15 284 PHE B CA 1
ATOM 2367 C C . PHE A 1 284 ? 19.471 -2.210 -11.789 1.00 21.02 284 PHE B C 1
ATOM 2368 O O . PHE A 1 284 ? 18.639 -1.341 -11.529 1.00 18.24 284 PHE B O 1
ATOM 2376 N N A GLU A 1 285 ? 20.778 -1.989 -11.725 0.53 19.68 285 GLU B N 1
ATOM 2377 N N B GLU A 1 285 ? 20.783 -2.002 -11.738 0.47 19.67 285 GLU B N 1
ATOM 2378 C CA A GLU A 1 285 ? 21.294 -0.683 -11.337 0.53 20.48 285 GLU B CA 1
ATOM 2379 C CA B GLU A 1 285 ? 21.347 -0.726 -11.318 0.47 20.50 285 GLU B CA 1
ATOM 2380 C C A GLU A 1 285 ? 22.214 -0.109 -12.406 0.53 26.69 285 GLU B C 1
ATOM 2381 C C B GLU A 1 285 ? 22.224 -0.115 -12.406 0.47 26.68 285 GLU B C 1
ATOM 2382 O O A GLU A 1 285 ? 23.087 0.706 -12.112 0.53 29.64 285 GLU B O 1
ATOM 2383 O O B GLU A 1 285 ? 23.077 0.725 -12.123 0.47 29.63 285 GLU B O 1
ATOM 2394 N N . PHE A 1 286 ? 22.002 -0.544 -13.647 1.00 30.90 286 PHE B N 1
ATOM 2395 C CA . PHE A 1 286 ? 22.742 -0.037 -14.807 1.00 33.37 286 PHE B CA 1
ATOM 2396 C C . PHE A 1 286 ? 24.261 -0.135 -14.643 1.00 38.31 286 PHE B C 1
ATOM 2397 O O . PHE A 1 286 ? 24.992 0.810 -14.944 1.00 34.34 286 PHE B O 1
ATOM 2405 N N . GLY A 1 287 ? 24.721 -1.288 -14.168 1.00 30.83 287 GLY B N 1
ATOM 2406 C CA . GLY A 1 287 ? 26.114 -1.479 -13.804 1.00 37.03 287 GLY B CA 1
ATOM 2407 C C . GLY A 1 287 ? 27.119 -1.340 -14.931 1.00 42.32 287 GLY B C 1
ATOM 2408 O O . GLY A 1 287 ? 26.868 -1.754 -16.063 1.00 43.75 287 GLY B O 1
ATOM 2409 N N . ASN A 1 288 ? 28.269 -0.755 -14.607 1.00 53.54 288 ASN B N 1
ATOM 2410 C CA . ASN A 1 288 ? 29.349 -0.571 -15.569 1.00 55.37 288 ASN B CA 1
ATOM 2411 C C . ASN A 1 288 ? 30.673 -1.167 -15.095 1.00 52.57 288 ASN B C 1
ATOM 2412 O O . ASN A 1 288 ? 31.617 -0.440 -14.787 1.00 58.02 288 ASN B O 1
ATOM 2417 N N . THR A 1 289 ? 30.732 -2.494 -15.035 1.00 44.07 289 THR B N 1
ATOM 2418 C CA . THR A 1 289 ? 31.958 -3.198 -14.672 1.00 33.58 289 THR B CA 1
ATOM 2419 C C . THR A 1 289 ? 32.316 -4.200 -15.765 1.00 36.60 289 THR B C 1
ATOM 2420 O O . THR A 1 289 ? 31.501 -4.474 -16.646 1.00 26.42 289 THR B O 1
ATOM 2424 N N . ASP A 1 290 ? 33.528 -4.744 -15.712 1.00 31.53 290 ASP B N 1
ATOM 2425 C CA . ASP A 1 290 ? 33.993 -5.650 -16.762 1.00 30.83 290 ASP B CA 1
ATOM 2426 C C . ASP A 1 290 ? 33.600 -7.111 -16.530 1.00 33.69 290 ASP B C 1
ATOM 2427 O O . ASP A 1 290 ? 33.888 -7.976 -17.357 1.00 25.45 290 ASP B O 1
ATOM 2432 N N . THR A 1 291 ? 32.949 -7.383 -15.404 1.00 24.46 291 THR B N 1
ATOM 2433 C CA . THR A 1 291 ? 32.432 -8.722 -15.135 1.00 26.36 291 THR B CA 1
ATOM 2434 C C . THR A 1 291 ? 30.949 -8.667 -14.786 1.00 21.70 291 THR B C 1
ATOM 2435 O O . THR A 1 291 ? 30.402 -7.593 -14.533 1.00 20.03 291 THR B O 1
ATOM 2439 N N . THR A 1 292 ? 30.301 -9.826 -14.773 1.00 15.79 292 THR B N 1
ATOM 2440 C CA . THR A 1 292 ? 28.873 -9.887 -14.497 1.00 20.46 292 THR B CA 1
ATOM 2441 C C . THR A 1 292 ? 28.497 -11.125 -13.689 1.00 15.75 292 THR B C 1
ATOM 2442 O O . THR A 1 292 ? 29.124 -12.179 -13.809 1.00 19.52 292 THR B O 1
ATOM 2446 N N . VAL A 1 293 ? 27.475 -10.984 -12.853 1.00 13.30 293 VAL B N 1
ATOM 2447 C CA . VAL A 1 293 ? 26.937 -12.116 -12.114 1.00 12.05 293 VAL B CA 1
ATOM 2448 C C . VAL A 1 293 ? 25.551 -12.462 -12.638 1.00 15.74 293 VAL B C 1
ATOM 2449 O O . VAL A 1 293 ? 24.657 -11.618 -12.654 1.00 15.19 293 VAL B O 1
ATOM 2453 N N . ILE A 1 294 ? 25.379 -13.703 -13.076 1.00 11.92 294 ILE B N 1
ATOM 2454 C CA . ILE A 1 294 ? 24.071 -14.168 -13.506 1.00 14.67 294 ILE B CA 1
ATOM 2455 C C . ILE A 1 294 ? 23.562 -15.260 -12.576 1.00 18.74 294 ILE B C 1
ATOM 2456 O O . ILE A 1 294 ? 24.345 -15.934 -11.903 1.00 19.72 294 ILE B O 1
ATOM 2461 N N . SER A 1 295 ? 22.245 -15.422 -12.536 1.00 13.75 295 SER B N 1
ATOM 2462 C CA . SER A 1 295 ? 21.628 -16.477 -11.746 1.00 13.70 295 SER B CA 1
ATOM 2463 C C . SER A 1 295 ? 20.656 -17.272 -12.602 1.00 13.42 295 SER B C 1
ATOM 2464 O O . SER A 1 295 ? 19.721 -16.716 -13.173 1.00 16.32 295 SER B O 1
ATOM 2467 N N . GLU A 1 296 ? 20.888 -18.575 -12.701 1.00 9.38 296 GLU B N 1
ATOM 2468 C CA . GLU A 1 296 ? 19.962 -19.454 -13.397 1.00 11.82 296 GLU B CA 1
ATOM 2469 C C . GLU A 1 296 ? 18.905 -19.934 -12.411 1.00 18.76 296 GLU B C 1
ATOM 2470 O O . GLU A 1 296 ? 19.232 -20.523 -11.381 1.00 13.22 296 GLU B O 1
ATOM 2476 N N . GLU A 1 297 ? 17.642 -19.668 -12.725 1.00 9.03 297 GLU B N 1
ATOM 2477 C CA . GLU A 1 297 ? 16.534 -20.039 -11.854 1.00 10.23 297 GLU B CA 1
ATOM 2478 C C . GLU A 1 297 ? 15.970 -21.400 -12.237 1.00 19.43 297 GLU B C 1
ATOM 2479 O O . GLU A 1 297 ? 15.461 -21.576 -13.343 1.00 12.13 297 GLU B O 1
ATOM 2485 N N . TYR A 1 298 ? 16.058 -22.358 -11.320 1.00 11.36 298 TYR B N 1
ATOM 2486 C CA . TYR A 1 298 ? 15.563 -23.707 -11.573 1.00 10.52 298 TYR B CA 1
ATOM 2487 C C . TYR A 1 298 ? 14.365 -24.035 -10.699 1.00 17.00 298 TYR B C 1
ATOM 2488 O O . TYR A 1 298 ? 14.356 -23.723 -9.509 1.00 14.42 298 TYR B O 1
ATOM 2497 N N . PRO A 1 299 ? 13.342 -24.665 -11.291 1.00 19.86 299 PRO B N 1
ATOM 2498 C CA . PRO A 1 299 ? 12.259 -25.234 -10.487 1.00 13.49 299 PRO B CA 1
ATOM 2499 C C . PRO A 1 299 ? 12.810 -26.338 -9.595 1.00 16.91 299 PRO B C 1
ATOM 2500 O O . PRO A 1 299 ? 13.638 -27.131 -10.042 1.00 12.67 299 PRO B O 1
ATOM 2504 N N . LEU A 1 300 ? 12.367 -26.375 -8.343 1.00 15.72 300 LEU B N 1
ATOM 2505 C CA . LEU A 1 300 ? 12.793 -27.411 -7.413 1.00 17.24 300 LEU B CA 1
ATOM 2506 C C . LEU A 1 300 ? 11.562 -28.044 -6.783 1.00 18.06 300 LEU B C 1
ATOM 2507 O O . LEU A 1 300 ? 10.713 -27.342 -6.233 1.00 16.09 300 LEU B O 1
ATOM 2512 N N . GLU A 1 301 ? 11.454 -29.367 -6.876 1.00 9.24 301 GLU B N 1
ATOM 2513 C CA . GLU A 1 301 ? 10.291 -30.061 -6.335 1.00 16.22 301 GLU B CA 1
ATOM 2514 C C . GLU A 1 301 ? 10.223 -29.903 -4.823 1.00 19.15 301 GLU B C 1
ATOM 2515 O O . GLU A 1 301 ? 11.142 -30.296 -4.106 1.00 14.02 301 GLU B O 1
ATOM 2521 N N . TRP A 1 302 ? 9.129 -29.320 -4.347 1.00 14.59 302 TRP B N 1
ATOM 2522 C CA . TRP A 1 302 ? 9.008 -28.976 -2.938 1.00 12.90 302 TRP B CA 1
ATOM 2523 C C . TRP A 1 302 ? 8.450 -30.113 -2.095 1.00 15.43 302 TRP B C 1
ATOM 2524 O O . TRP A 1 302 ? 7.591 -30.878 -2.535 1.00 13.86 302 TRP B O 1
ATOM 2535 N N . ILE A 1 303 ? 8.964 -30.207 -0.876 1.00 13.92 303 ILE B N 1
ATOM 2536 C CA . ILE A 1 303 ? 8.399 -31.043 0.168 1.00 11.21 303 ILE B CA 1
ATOM 2537 C C . ILE A 1 303 ? 8.772 -30.324 1.458 1.00 15.04 303 ILE B C 1
ATOM 2538 O O . ILE A 1 303 ? 9.619 -29.429 1.435 1.00 12.21 303 ILE B O 1
ATOM 2543 N N . LYS A 1 304 ? 8.130 -30.679 2.567 1.00 16.31 304 LYS B N 1
ATOM 2544 C CA . LYS A 1 304 ? 8.445 -30.067 3.855 1.00 13.14 304 LYS B CA 1
ATOM 2545 C C . LYS A 1 304 ? 9.946 -30.125 4.127 1.00 12.46 304 LYS B C 1
ATOM 2546 O O . LYS A 1 304 ? 10.549 -31.196 4.088 1.00 16.53 304 LYS B O 1
ATOM 2552 N N . GLY A 1 305 ? 10.544 -28.966 4.384 1.00 15.46 305 GLY B N 1
ATOM 2553 C CA . GLY A 1 305 ? 11.974 -28.883 4.625 1.00 15.78 305 GLY B CA 1
ATOM 2554 C C . GLY A 1 305 ? 12.706 -28.133 3.528 1.00 19.81 305 GLY B C 1
ATOM 2555 O O . GLY A 1 305 ? 13.839 -27.690 3.712 1.00 24.46 305 GLY B O 1
ATOM 2556 N N . ILE A 1 306 ? 12.056 -27.995 2.378 1.00 14.76 306 ILE B N 1
ATOM 2557 C CA . ILE A 1 306 ? 12.625 -27.258 1.254 1.00 12.04 306 ILE B CA 1
ATOM 2558 C C . ILE A 1 306 ? 12.092 -25.823 1.253 1.00 14.59 306 ILE B C 1
ATOM 2559 O O . ILE A 1 306 ? 10.958 -25.582 1.669 1.00 13.93 306 ILE B O 1
ATOM 2564 N N . GLU A 1 307 ? 12.926 -24.878 0.820 1.00 13.60 307 GLU B N 1
ATOM 2565 C CA . GLU A 1 307 ? 12.558 -23.463 0.753 1.00 14.27 307 GLU B CA 1
ATOM 2566 C C . GLU A 1 307 ? 11.203 -23.219 0.097 1.00 12.71 307 GLU B C 1
ATOM 2567 O O . GLU A 1 307 ? 10.992 -23.583 -1.057 1.00 15.84 307 GLU B O 1
ATOM 2573 N N . PRO A 1 308 ? 10.276 -22.605 0.844 1.00 12.47 308 PRO B N 1
ATOM 2574 C CA . PRO A 1 308 ? 8.942 -22.290 0.330 1.00 11.67 308 PRO B CA 1
ATOM 2575 C C . PRO A 1 308 ? 8.939 -20.978 -0.453 1.00 15.52 308 PRO B C 1
ATOM 2576 O O . PRO A 1 308 ? 9.107 -19.906 0.128 1.00 15.32 308 PRO B O 1
ATOM 2580 N N . TYR A 1 309 ? 8.760 -21.066 -1.767 1.00 10.53 309 TYR B N 1
ATOM 2581 C CA . TYR A 1 309 ? 8.739 -19.870 -2.606 1.00 12.81 309 TYR B CA 1
ATOM 2582 C C . TYR A 1 309 ? 7.319 -19.432 -2.962 1.00 11.62 309 TYR B C 1
ATOM 2583 O O . TYR A 1 309 ? 6.886 -18.346 -2.573 1.00 12.68 309 TYR B O 1
ATOM 2592 N N . TYR A 1 310 ? 6.599 -20.278 -3.695 1.00 12.66 310 TYR B N 1
ATOM 2593 C CA . TYR A 1 310 ? 5.244 -19.951 -4.134 1.00 12.97 310 TYR B CA 1
ATOM 2594 C C . TYR A 1 310 ? 4.205 -20.829 -3.448 1.00 9.30 310 TYR B C 1
ATOM 2595 O O . TYR A 1 310 ? 4.211 -22.046 -3.618 1.00 13.05 310 TYR B O 1
ATOM 2604 N N . PRO A 1 311 ? 3.303 -20.213 -2.673 1.00 12.93 311 PRO B N 1
ATOM 2605 C CA . PRO A 1 311 ? 2.221 -20.970 -2.039 1.00 12.43 311 PRO B CA 1
ATOM 2606 C C . PRO A 1 311 ? 1.223 -21.468 -3.082 1.00 15.93 311 PRO B C 1
ATOM 2607 O O . PRO A 1 311 ? 0.978 -20.778 -4.070 1.00 15.19 311 PRO B O 1
ATOM 2611 N N . ILE A 1 312 ? 0.664 -22.654 -2.866 1.00 15.82 312 ILE B N 1
ATOM 2612 C CA . ILE A 1 312 ? -0.287 -23.235 -3.809 1.00 16.61 312 ILE B CA 1
ATOM 2613 C C . ILE A 1 312 ? -1.651 -22.556 -3.717 1.00 16.90 312 ILE B C 1
ATOM 2614 O O . ILE A 1 312 ? -2.252 -22.206 -4.734 1.00 19.67 312 ILE B O 1
ATOM 2619 N N . ASN A 1 313 ? -2.130 -22.379 -2.489 1.00 14.92 313 ASN B N 1
ATOM 2620 C CA . ASN A 1 313 ? -3.399 -21.702 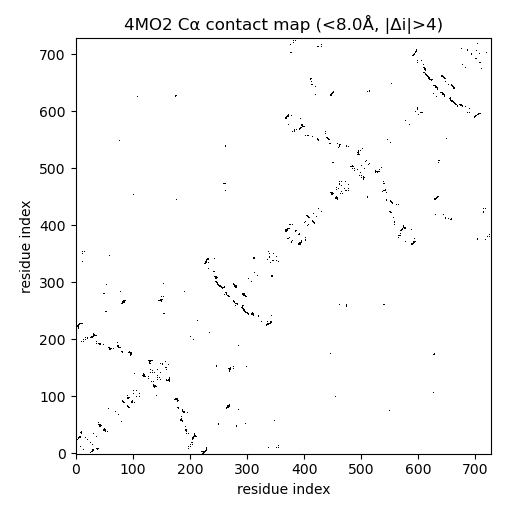-2.228 1.00 13.44 313 ASN B CA 1
ATOM 2621 C C . ASN A 1 313 ? -4.623 -22.337 -2.888 1.00 15.94 313 ASN B C 1
ATOM 2622 O O . ASN A 1 313 ? -5.582 -21.637 -3.216 1.00 17.37 313 ASN B O 1
ATOM 2627 N N . ASP A 1 314 ? -4.600 -23.652 -3.086 1.00 12.59 314 ASP B N 1
ATOM 2628 C CA . ASP A 1 314 ? -5.805 -24.341 -3.541 1.00 16.27 314 ASP B CA 1
ATOM 2629 C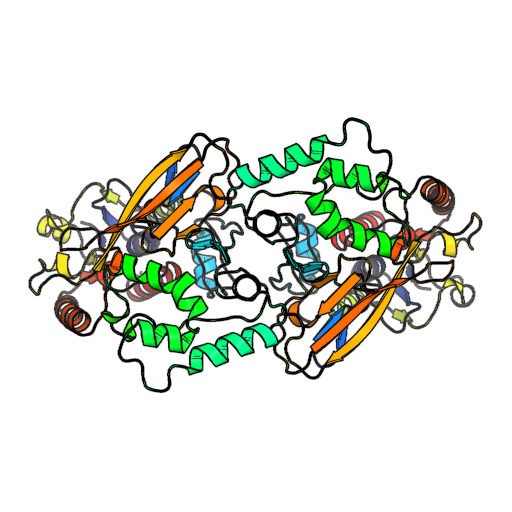 C . ASP A 1 314 ? -6.763 -24.543 -2.365 1.00 22.77 314 ASP B C 1
ATOM 2630 O O . ASP A 1 314 ? -6.467 -24.127 -1.245 1.00 12.61 314 ASP B O 1
ATOM 2635 N N . GLU A 1 315 ? -7.903 -25.176 -2.617 1.00 13.85 315 GLU B N 1
ATOM 2636 C CA . GLU A 1 315 ? -8.936 -25.303 -1.591 1.00 17.72 315 GLU B CA 1
ATOM 2637 C C . GLU A 1 315 ? -8.467 -26.065 -0.350 1.00 15.71 315 GLU B C 1
ATOM 2638 O O . GLU A 1 315 ? -8.704 -25.630 0.779 1.00 15.74 315 GLU B O 1
ATOM 2644 N N . LYS A 1 316 ? -7.798 -27.195 -0.555 1.00 12.69 316 LYS B N 1
ATOM 2645 C CA . LYS A 1 316 ? -7.388 -28.032 0.569 1.00 13.36 316 LYS B CA 1
ATOM 2646 C C . LYS A 1 316 ? -6.316 -27.365 1.433 1.00 15.47 316 LYS B C 1
ATOM 2647 O O . LYS A 1 316 ? -6.290 -27.548 2.650 1.00 14.89 316 LYS B O 1
ATOM 2653 N N . ASN A 1 317 ? -5.442 -26.582 0.808 1.00 13.29 317 ASN B N 1
ATOM 2654 C CA . ASN A 1 317 ? -4.408 -25.871 1.555 1.00 12.16 317 ASN B CA 1
ATOM 2655 C C . ASN A 1 317 ? -4.947 -24.642 2.277 1.00 11.12 317 ASN B C 1
ATOM 2656 O O . ASN A 1 317 ? -4.462 -24.286 3.348 1.00 12.06 317 ASN B O 1
ATOM 2661 N N . GLN A 1 318 ? -5.951 -23.995 1.692 1.00 11.34 318 GLN B N 1
ATOM 2662 C CA . GLN A 1 318 ? -6.616 -22.887 2.368 1.00 15.89 318 GLN B CA 1
ATOM 2663 C C . GLN A 1 318 ? -7.372 -23.384 3.596 1.00 15.14 318 GLN B C 1
ATOM 2664 O O . GLN A 1 318 ? -7.388 -22.725 4.635 1.00 16.38 318 GLN B O 1
ATOM 2670 N N . ALA A 1 319 ? -7.995 -24.550 3.467 1.00 10.55 319 ALA B N 1
ATOM 2671 C CA . ALA A 1 319 ? -8.696 -25.175 4.580 1.00 13.37 319 ALA B CA 1
ATOM 2672 C C . ALA A 1 319 ? -7.702 -25.529 5.680 1.00 18.03 319 ALA B C 1
ATOM 2673 O O . ALA A 1 319 ? -7.977 -25.344 6.864 1.00 13.45 319 ALA B O 1
ATOM 2675 N N . LEU A 1 320 ? -6.542 -26.033 5.274 1.00 13.77 320 LEU B N 1
ATOM 2676 C CA . LEU A 1 320 ? -5.477 -26.361 6.212 1.00 12.71 320 LEU B CA 1
ATOM 2677 C C . LEU A 1 320 ? -4.967 -25.103 6.909 1.00 12.96 320 LEU B C 1
ATOM 2678 O O . LEU A 1 320 ? -4.763 -25.096 8.125 1.00 14.74 320 LEU B O 1
ATOM 2683 N N . TYR A 1 321 ? -4.772 -24.040 6.134 1.00 12.80 321 TYR B N 1
ATOM 2684 C CA . TYR A 1 321 ? -4.287 -22.775 6.678 1.00 13.29 321 TYR B CA 1
ATOM 2685 C C . TYR A 1 321 ? -5.248 -22.172 7.699 1.00 13.79 321 TYR B C 1
ATOM 2686 O O . TYR A 1 321 ? -4.818 -21.628 8.715 1.00 12.15 321 TYR B O 1
ATOM 2695 N N . GLU A 1 322 ? -6.545 -22.263 7.424 1.00 13.88 322 GLU B N 1
ATOM 2696 C CA . GLU A 1 322 ? -7.549 -21.722 8.335 1.00 18.87 322 GLU B CA 1
ATOM 2697 C C . GLU A 1 322 ? -7.563 -22.468 9.669 1.00 17.31 322 GLU B C 1
ATOM 2698 O O . GLU A 1 322 ? -7.902 -21.892 10.703 1.00 18.28 322 GLU B O 1
ATOM 2704 N N . LYS A 1 323 ? -7.195 -23.747 9.642 1.00 14.61 323 LYS B N 1
ATOM 2705 C CA . LYS A 1 323 ? -7.064 -24.527 10.870 1.00 15.70 323 LYS B CA 1
ATOM 2706 C C . LYS A 1 323 ? -5.933 -23.981 11.730 1.00 19.72 323 LYS B C 1
ATOM 2707 O O . LYS A 1 323 ? -6.085 -23.821 12.941 1.00 19.53 323 LYS B O 1
ATOM 2713 N N . TYR A 1 324 ? -4.796 -23.700 11.099 1.00 12.84 324 TYR B N 1
ATOM 2714 C CA . TYR A 1 324 ? -3.660 -23.109 11.799 1.00 11.75 324 TYR B CA 1
ATOM 2715 C C . TYR A 1 324 ? -3.985 -21.701 12.283 1.00 17.07 324 TYR B C 1
ATOM 2716 O O . TYR A 1 324 ? -3.622 -21.319 13.396 1.00 14.45 324 TYR B O 1
ATOM 2725 N N . LYS A 1 325 ? -4.672 -20.935 11.440 1.00 15.35 325 LYS B N 1
ATOM 2726 C CA . LYS A 1 325 ? -5.039 -19.564 11.771 1.00 18.53 325 LYS B CA 1
ATOM 2727 C C . LYS A 1 325 ? -5.972 -19.517 12.980 1.00 23.03 325 LYS B C 1
ATOM 2728 O O . LYS A 1 325 ? -5.926 -18.577 13.773 1.00 25.18 325 LYS B O 1
ATOM 2734 N N . GLN A 1 326 ? -6.816 -20.536 13.115 1.00 21.35 326 GLN B N 1
ATOM 2735 C CA . GLN A 1 326 ? -7.723 -20.629 14.253 1.00 21.30 326 GLN B CA 1
ATOM 2736 C C . GLN A 1 326 ? -6.951 -20.880 15.546 1.00 24.00 326 GLN B C 1
ATOM 2737 O O . GLN A 1 326 ? -7.335 -20.398 16.611 1.00 28.96 326 GLN B O 1
ATOM 2743 N N . LEU A 1 327 ? -5.863 -21.640 15.450 1.00 21.83 327 LEU B N 1
ATOM 2744 C CA . LEU A 1 327 ? -4.961 -21.821 16.582 1.00 24.90 327 LEU B CA 1
ATOM 2745 C C . LEU A 1 327 ? -4.339 -20.484 16.959 1.00 23.82 327 LEU B C 1
ATOM 2746 O O . LEU A 1 327 ? -4.223 -20.149 18.138 1.00 34.22 327 LEU B O 1
ATOM 2751 N N . ALA A 1 328 ? -3.945 -19.724 15.941 1.00 21.95 328 ALA B N 1
ATOM 2752 C CA . ALA A 1 328 ? -3.292 -18.435 16.135 1.00 30.32 328 ALA B CA 1
ATOM 2753 C C . ALA A 1 328 ? -4.198 -17.426 16.836 1.00 35.68 328 ALA B C 1
ATOM 2754 O O . ALA A 1 328 ? -3.755 -16.698 17.725 1.00 31.68 328 ALA B O 1
ATOM 2756 N N . LYS A 1 329 ? -5.465 -17.391 16.435 1.00 27.39 329 LYS B N 1
ATOM 2757 C CA . LYS A 1 329 ? -6.424 -16.441 16.995 1.00 30.73 329 LYS B CA 1
ATOM 2758 C C . LYS A 1 329 ? -6.644 -16.628 18.496 1.00 36.04 329 LYS B C 1
ATOM 2759 O O . LYS A 1 329 ? -7.098 -15.711 19.180 1.00 35.44 329 LYS B O 1
ATOM 2765 N N . HIS A 1 330 ? -6.318 -17.811 19.006 1.00 26.14 330 HIS B N 1
ATOM 2766 C CA . HIS A 1 330 ? -6.524 -18.109 20.419 1.00 27.06 330 HIS B CA 1
ATOM 2767 C C . HIS A 1 330 ? -5.218 -18.163 21.206 1.00 33.19 330 HIS B C 1
ATOM 2768 O O . HIS A 1 330 ? -5.206 -18.535 22.379 1.00 40.16 330 HIS B O 1
ATOM 2775 N N . GLU A 1 331 ? -4.119 -17.792 20.559 1.00 29.76 331 GLU B N 1
ATOM 2776 C CA . GLU A 1 331 ? -2.839 -17.680 21.248 1.00 34.22 331 GLU B CA 1
ATOM 2777 C C . GLU A 1 331 ? -2.486 -16.208 21.422 1.00 26.40 331 GLU B C 1
ATOM 2778 O O . GLU A 1 331 ? -1.957 -15.574 20.509 1.00 23.02 331 GLU B O 1
ATOM 2784 N N . SER A 1 332 ? -2.791 -15.672 22.600 1.00 23.18 332 SER B N 1
ATOM 2785 C CA . SER A 1 332 ? -2.624 -14.248 22.870 1.00 28.14 332 SER B CA 1
ATOM 2786 C C . SER A 1 332 ? -1.168 -13.799 22.786 1.00 18.36 332 SER B C 1
ATOM 2787 O O . SER A 1 332 ? -0.253 -14.548 23.131 1.00 23.40 332 SER B O 1
ATOM 2790 N N . ASN A 1 333 ? -0.975 -12.566 22.325 1.00 21.13 333 ASN B N 1
ATOM 2791 C CA . ASN A 1 333 ? 0.349 -11.957 22.199 1.00 30.97 333 ASN B CA 1
ATOM 2792 C C . ASN A 1 333 ? 1.310 -12.701 21.272 1.00 24.53 333 ASN B C 1
ATOM 2793 O O . ASN A 1 333 ? 2.528 -12.558 21.377 1.00 18.92 333 ASN B O 1
ATOM 2798 N N . VAL A 1 334 ? 0.754 -13.497 20.366 1.00 25.56 334 VAL B N 1
ATOM 2799 C CA . VAL A 1 334 ? 1.530 -14.069 19.275 1.00 21.32 334 VAL B CA 1
ATOM 2800 C C . VAL A 1 334 ? 0.845 -13.699 17.969 1.00 18.72 334 VAL B C 1
ATOM 2801 O O . VAL A 1 334 ? -0.328 -14.007 17.768 1.00 22.81 334 VAL B O 1
ATOM 2805 N N . TYR A 1 335 ? 1.577 -13.025 17.089 1.00 17.02 335 TYR B N 1
ATOM 2806 C CA . TYR A 1 335 ? 1.007 -12.531 15.845 1.00 15.86 335 TYR B CA 1
ATOM 2807 C C . TYR A 1 335 ? 1.772 -13.079 14.648 1.00 17.79 335 TYR B C 1
ATOM 2808 O O . TYR A 1 335 ? 3.000 -13.141 14.663 1.00 22.59 335 TYR B O 1
ATOM 2817 N N . PHE A 1 336 ? 1.039 -13.479 13.615 1.00 17.97 336 PHE B N 1
ATOM 2818 C CA . PHE A 1 336 ? 1.651 -14.018 12.407 1.00 14.10 336 PHE B CA 1
ATOM 2819 C C . PHE A 1 336 ? 1.503 -13.044 11.245 1.00 15.10 336 PHE B C 1
ATOM 2820 O O . PHE A 1 336 ? 0.400 -12.586 10.944 1.00 19.84 336 PHE B O 1
ATOM 2828 N N . GLY A 1 337 ? 2.620 -12.723 10.601 1.00 11.95 337 GLY B N 1
ATOM 2829 C CA . GLY A 1 337 ? 2.615 -11.785 9.495 1.00 14.10 337 GLY B CA 1
ATOM 2830 C C . GLY A 1 337 ? 3.576 -12.190 8.396 1.00 17.41 337 GLY B C 1
ATOM 2831 O O . GLY A 1 337 ? 4.393 -13.093 8.573 1.00 11.87 337 GLY B O 1
ATOM 2832 N N . GLY A 1 338 ? 3.472 -11.520 7.254 1.00 12.41 338 GLY B N 1
ATOM 2833 C CA . GLY A 1 338 ? 4.353 -11.787 6.134 1.00 17.31 338 GLY B CA 1
ATOM 2834 C C . GLY A 1 338 ? 3.831 -12.885 5.230 1.00 14.84 338 GLY B C 1
ATOM 2835 O O . GLY A 1 338 ? 2.790 -13.486 5.501 1.00 12.93 338 GLY B O 1
ATOM 2836 N N . ARG A 1 339 ? 4.567 -13.150 4.155 1.00 13.32 339 ARG B N 1
ATOM 2837 C CA . ARG A 1 339 ? 4.181 -14.166 3.180 1.00 13.35 339 ARG B CA 1
ATOM 2838 C C . ARG A 1 339 ? 4.103 -15.561 3.794 1.00 15.36 339 ARG B C 1
ATOM 2839 O O . ARG A 1 339 ? 3.253 -16.371 3.415 1.00 14.45 339 ARG B O 1
ATOM 2847 N N . LEU A 1 340 ? 4.989 -15.838 4.744 1.00 10.10 340 LEU B N 1
ATOM 2848 C CA . LEU A 1 340 ? 5.057 -17.159 5.359 1.00 8.81 340 LEU B CA 1
ATOM 2849 C C . LEU A 1 340 ? 4.086 -17.278 6.527 1.00 13.93 340 LEU B C 1
ATOM 2850 O O . LEU A 1 340 ? 3.503 -18.337 6.754 1.00 12.46 340 LEU B O 1
ATOM 2855 N N . GLY A 1 341 ? 3.908 -16.185 7.261 1.00 10.43 341 GLY B N 1
ATOM 2856 C CA . GLY A 1 341 ? 3.011 -16.183 8.403 1.00 13.09 341 GLY B CA 1
ATOM 2857 C C . GLY A 1 341 ? 1.544 -16.222 8.017 1.00 13.81 341 GLY B C 1
ATOM 2858 O O . GLY A 1 341 ? 0.697 -16.647 8.804 1.00 13.36 341 GLY B O 1
ATOM 2859 N N . GLU A 1 342 ? 1.241 -15.784 6.799 1.00 12.02 342 GLU B N 1
ATOM 2860 C CA . GLU A 1 342 ? -0.142 -15.708 6.340 1.00 12.27 342 GLU B CA 1
ATOM 2861 C C . GLU A 1 342 ? -0.406 -16.624 5.147 1.00 15.27 342 GLU B C 1
ATOM 2862 O O . GLU A 1 342 ? -1.503 -16.617 4.588 1.00 12.14 342 GLU B O 1
ATOM 2868 N N . TYR A 1 343 ? 0.601 -17.410 4.770 1.00 11.67 343 TYR B N 1
ATOM 2869 C CA . TYR A 1 343 ? 0.500 -18.349 3.650 1.00 12.60 343 TYR B CA 1
ATOM 2870 C C . TYR A 1 343 ? -0.096 -17.704 2.397 1.00 12.74 343 TYR B C 1
ATOM 2871 O O . TYR A 1 343 ? -1.153 -18.107 1.912 1.00 15.48 343 TYR B O 1
ATOM 2880 N N . ARG A 1 344 ? 0.583 -16.684 1.886 1.00 12.53 344 ARG B N 1
ATOM 2881 C CA . ARG A 1 344 ? 0.127 -16.002 0.684 1.00 15.53 344 ARG B CA 1
ATOM 2882 C C . ARG A 1 344 ? 1.283 -15.295 -0.000 1.00 18.89 344 ARG B C 1
ATOM 2883 O O . ARG A 1 344 ? 2.260 -14.913 0.646 1.00 16.33 344 ARG B O 1
ATOM 2891 N N . TYR A 1 345 ? 1.175 -15.129 -1.313 1.00 14.80 345 TYR B N 1
ATOM 2892 C CA . TYR A 1 345 ? 2.180 -14.380 -2.047 1.00 16.18 345 TYR B CA 1
ATOM 2893 C C . TYR A 1 345 ? 1.956 -12.889 -1.838 1.00 23.70 345 TYR B C 1
ATOM 2894 O O . TYR A 1 345 ? 0.898 -12.356 -2.169 1.00 20.78 345 TYR B O 1
ATOM 2903 N N . TYR A 1 346 ? 2.960 -12.226 -1.278 1.00 17.88 346 TYR B N 1
ATOM 2904 C CA . TYR A 1 346 ? 2.924 -10.785 -1.082 1.00 18.77 346 TYR B CA 1
ATOM 2905 C C . TYR A 1 346 ? 3.912 -10.125 -2.025 1.00 16.09 346 TYR B C 1
ATOM 2906 O O . TYR A 1 346 ? 5.084 -10.491 -2.040 1.00 15.54 346 TYR B O 1
ATOM 2915 N N . ASP A 1 347 ? 3.454 -9.151 -2.806 1.00 14.01 347 ASP B N 1
ATOM 2916 C CA . ASP A 1 347 ? 4.380 -8.230 -3.453 1.00 18.09 347 ASP B CA 1
ATOM 2917 C C . ASP A 1 347 ? 5.015 -7.415 -2.335 1.00 13.30 347 ASP B C 1
ATOM 2918 O O . ASP A 1 347 ? 4.473 -7.351 -1.233 1.00 17.83 347 ASP B O 1
ATOM 2923 N N . MET A 1 348 ? 6.159 -6.796 -2.607 1.00 16.30 348 MET B N 1
ATOM 2924 C CA . MET A 1 348 ? 6.838 -6.004 -1.587 1.00 15.58 348 MET B CA 1
ATOM 2925 C C . MET A 1 348 ? 5.971 -4.846 -1.097 1.00 17.46 348 MET B C 1
ATOM 2926 O O . MET A 1 348 ? 5.933 -4.554 0.096 1.00 21.09 348 MET B O 1
ATOM 2931 N N . GLN A 1 349 ? 5.264 -4.199 -2.017 1.00 18.23 349 GLN B N 1
ATOM 2932 C CA . GLN A 1 349 ? 4.371 -3.107 -1.648 1.00 18.93 349 GLN B CA 1
ATOM 2933 C C . GLN A 1 349 ? 3.221 -3.615 -0.785 1.00 23.01 349 GLN B C 1
ATOM 2934 O O . GLN A 1 349 ? 2.740 -2.910 0.103 1.00 23.52 349 GLN B O 1
ATOM 2940 N N . ASP A 1 350 ? 2.790 -4.845 -1.047 1.00 15.77 350 ASP B N 1
ATOM 2941 C CA . ASP A 1 350 ? 1.700 -5.452 -0.297 1.00 15.33 350 ASP B CA 1
ATOM 2942 C C . ASP A 1 350 ? 2.097 -5.725 1.151 1.00 22.61 350 ASP B C 1
ATOM 2943 O O . ASP A 1 350 ? 1.303 -5.516 2.067 1.00 17.49 350 ASP B O 1
ATOM 2948 N N . VAL A 1 351 ? 3.325 -6.192 1.358 1.00 20.84 351 VAL B N 1
ATOM 2949 C CA . VAL A 1 351 ? 3.790 -6.488 2.709 1.00 18.68 351 VAL B CA 1
ATOM 2950 C C . VAL A 1 351 ? 4.126 -5.205 3.474 1.00 18.76 351 VAL B C 1
ATOM 2951 O O . VAL A 1 351 ? 3.982 -5.151 4.694 1.00 18.73 351 VAL B O 1
ATOM 2955 N N . VAL A 1 352 ? 4.553 -4.170 2.754 1.00 17.59 352 VAL B N 1
ATOM 2956 C CA . VAL A 1 352 ? 4.772 -2.863 3.363 1.00 15.07 352 VAL B CA 1
ATOM 2957 C C . VAL A 1 352 ? 3.445 -2.329 3.892 1.00 20.11 352 VAL B C 1
ATOM 2958 O O . VAL A 1 352 ? 3.362 -1.850 5.022 1.00 19.29 352 VAL B O 1
ATOM 2962 N N . ARG A 1 353 ? 2.406 -2.432 3.069 1.00 24.55 353 ARG B N 1
ATOM 2963 C CA . ARG A 1 353 ? 1.067 -2.025 3.474 1.00 21.99 353 ARG B CA 1
ATOM 2964 C C . ARG A 1 353 ? 0.582 -2.855 4.656 1.00 22.40 353 ARG B C 1
ATOM 2965 O O . ARG A 1 353 ? 0.047 -2.319 5.627 1.00 25.98 353 ARG B O 1
ATOM 2973 N N . SER A 1 354 ? 0.781 -4.166 4.568 1.00 24.16 354 SER B N 1
ATOM 2974 C CA . SER A 1 354 ? 0.352 -5.083 5.618 1.00 21.28 354 SER B CA 1
ATOM 2975 C C . SER A 1 354 ? 1.089 -4.831 6.930 1.00 22.58 354 SER B C 1
ATOM 2976 O O . SER A 1 354 ? 0.483 -4.842 8.002 1.00 20.41 354 SER B O 1
ATOM 2979 N N . ALA A 1 355 ? 2.397 -4.606 6.839 1.00 15.59 355 ALA B N 1
ATOM 2980 C CA . ALA A 1 355 ? 3.214 -4.363 8.024 1.00 19.25 355 ALA B CA 1
ATOM 2981 C C . ALA A 1 355 ? 2.836 -3.052 8.705 1.00 24.75 355 ALA B C 1
ATOM 2982 O O . ALA A 1 355 ? 2.688 -2.999 9.926 1.00 21.07 355 ALA B O 1
ATOM 2984 N N . LEU A 1 356 ? 2.676 -1.999 7.909 1.00 18.35 356 LEU B N 1
ATOM 2985 C CA . LEU A 1 356 ? 2.340 -0.681 8.437 1.00 24.55 356 LEU B CA 1
ATOM 2986 C C . LEU A 1 356 ? 0.954 -0.656 9.072 1.00 22.60 356 LEU B C 1
ATOM 2987 O O . LEU A 1 356 ? 0.736 0.032 10.069 1.00 23.13 356 LEU B O 1
ATOM 2992 N N . LEU A 1 357 ? 0.020 -1.406 8.495 1.00 19.65 357 LEU B N 1
ATOM 2993 C CA . LEU A 1 357 ? -1.319 -1.513 9.065 1.00 17.51 357 LEU B CA 1
ATOM 2994 C C . LEU A 1 357 ? -1.265 -2.211 10.418 1.00 31.50 357 LEU B C 1
ATOM 2995 O O . LEU A 1 357 ? -1.954 -1.816 11.360 1.00 25.15 357 LEU B O 1
ATOM 3000 N N . PHE A 1 358 ? -0.444 -3.252 10.506 1.00 24.91 358 PHE B N 1
ATOM 3001 C CA . PHE A 1 358 ? -0.245 -3.962 11.761 1.00 22.33 358 PHE B CA 1
ATOM 3002 C C . PHE A 1 358 ? 0.394 -3.044 12.795 1.00 26.22 358 PHE B C 1
ATOM 3003 O O . PHE A 1 358 ? 0.024 -3.064 13.965 1.00 29.12 358 PHE B O 1
ATOM 3011 N N . CYS A 1 359 ? 1.352 -2.236 12.350 1.00 24.10 359 CYS B N 1
ATOM 3012 C CA . CYS A 1 359 ? 2.019 -1.278 13.226 1.00 27.91 359 CYS B CA 1
ATOM 3013 C C . CYS A 1 359 ? 1.043 -0.251 13.793 1.00 24.11 359 CYS B C 1
ATOM 3014 O O . CYS A 1 359 ? 1.093 0.072 14.980 1.00 27.30 359 CYS B O 1
ATOM 3017 N N . LYS A 1 360 ? 0.161 0.255 12.936 1.00 23.64 360 LYS B N 1
ATOM 3018 C CA . LYS A 1 360 ? -0.820 1.258 13.335 1.00 33.19 360 LYS B CA 1
ATOM 3019 C C . LYS A 1 360 ? -1.732 0.742 14.443 1.00 36.16 360 LYS B C 1
ATOM 3020 O O . LYS A 1 360 ? -2.071 1.475 15.370 1.00 35.48 360 LYS B O 1
ATOM 3026 N N . ASN A 1 361 ? -2.117 -0.527 14.346 1.00 30.96 361 ASN B N 1
ATOM 3027 C CA . ASN A 1 361 ? -3.016 -1.132 15.323 1.00 29.37 361 ASN B CA 1
ATOM 3028 C C . ASN A 1 361 ? -2.307 -1.626 16.581 1.00 31.90 361 ASN B C 1
ATOM 3029 O O . ASN A 1 361 ? -2.881 -1.615 17.669 1.00 37.09 361 ASN B O 1
ATOM 3034 N N . GLU A 1 362 ? -1.057 -2.054 16.428 1.00 33.42 362 GLU B N 1
ATOM 3035 C CA . GLU A 1 362 ? -0.320 -2.680 17.523 1.00 29.79 362 GLU B CA 1
ATOM 3036 C C . GLU A 1 362 ? 0.465 -1.691 18.385 1.00 23.12 362 GLU B C 1
ATOM 3037 O O . GLU A 1 362 ? 0.458 -1.788 19.611 1.00 28.70 362 GLU B O 1
ATOM 3043 N N . LEU A 1 363 ? 1.140 -0.745 17.741 1.00 29.91 363 LEU B N 1
ATOM 3044 C CA . LEU A 1 363 ? 2.009 0.194 18.447 1.00 34.78 363 LEU B CA 1
ATOM 3045 C C . LEU A 1 363 ? 1.270 1.465 18.859 1.00 44.04 363 LEU B C 1
ATOM 3046 O O . LEU A 1 363 ? 0.688 2.154 18.021 1.00 49.98 363 LEU B O 1
ATOM 3051 N N . LYS A 1 364 ? 1.306 1.777 20.152 1.00 55.93 364 LYS B N 1
ATOM 3052 C CA . LYS A 1 364 ? 0.596 2.942 20.675 1.00 64.56 364 LYS B CA 1
ATOM 3053 C C . LYS A 1 364 ? 1.519 4.025 21.243 1.00 71.17 364 LYS B C 1
ATOM 3054 O O . LYS A 1 364 ? 2.000 4.885 20.505 1.00 76.38 364 LYS B O 1
ATOM 3060 N N . ASN A 1 365 ? 1.755 3.979 22.552 1.00 68.25 365 ASN B N 1
ATOM 3061 C CA . ASN A 1 365 ? 2.544 4.998 23.240 1.00 78.15 365 ASN B CA 1
ATOM 3062 C C . ASN A 1 365 ? 3.957 5.130 22.677 1.00 77.84 365 ASN B C 1
ATOM 3063 O O . ASN A 1 365 ? 4.392 6.224 22.320 1.00 74.81 365 ASN B O 1
ATOM 3068 N N . MET B 1 1 ? 4.060 53.695 -23.281 1.00 66.02 1 MET A N 1
ATOM 3069 C CA . MET B 1 1 ? 5.134 52.898 -23.863 1.00 55.83 1 MET A CA 1
ATOM 3070 C C . MET B 1 1 ? 5.474 51.698 -22.985 1.00 56.67 1 MET A C 1
ATOM 3071 O O . MET B 1 1 ? 5.718 51.840 -21.787 1.00 50.30 1 MET A O 1
ATOM 3076 N N . TYR B 1 2 ? 5.490 50.515 -23.590 1.00 48.60 2 TYR A N 1
ATOM 3077 C CA . TYR B 1 2 ? 5.824 49.292 -22.871 1.00 48.57 2 TYR A CA 1
ATOM 3078 C C . TYR B 1 2 ? 7.305 49.255 -22.517 1.00 40.25 2 TYR A C 1
ATOM 3079 O O . TYR B 1 2 ? 8.108 49.993 -23.086 1.00 42.45 2 TYR A O 1
ATOM 3088 N N . ASP B 1 3 ? 7.661 48.398 -21.567 1.00 38.32 3 ASP A N 1
ATOM 3089 C CA . ASP B 1 3 ? 9.061 48.176 -21.238 1.00 41.00 3 ASP A CA 1
ATOM 3090 C C . ASP B 1 3 ? 9.692 47.292 -22.304 1.00 46.24 3 ASP A C 1
ATOM 3091 O O . ASP B 1 3 ? 10.804 47.549 -22.765 1.00 47.02 3 ASP A O 1
ATOM 3096 N N . TYR B 1 4 ? 8.967 46.250 -22.696 1.00 35.77 4 TYR A N 1
ATOM 3097 C CA . TYR B 1 4 ? 9.474 45.294 -23.669 1.00 38.20 4 TYR A CA 1
ATOM 3098 C C . TYR B 1 4 ? 8.481 44.994 -24.784 1.00 42.83 4 TYR A C 1
ATOM 3099 O O . TYR B 1 4 ? 7.289 44.807 -24.540 1.00 40.06 4 TYR A O 1
ATOM 3108 N N . LEU B 1 5 ? 8.989 44.956 -26.011 1.00 31.74 5 LEU A N 1
ATOM 3109 C CA . LEU B 1 5 ? 8.237 44.427 -27.137 1.00 31.36 5 LEU A CA 1
ATOM 3110 C C . LEU B 1 5 ? 8.819 43.070 -27.489 1.00 35.75 5 LEU A C 1
ATOM 3111 O O . LEU B 1 5 ? 9.983 42.967 -27.874 1.00 32.69 5 LEU A O 1
ATOM 3116 N N . ILE B 1 6 ? 8.012 42.027 -27.349 1.00 24.70 6 ILE A N 1
ATOM 3117 C CA . ILE B 1 6 ? 8.481 40.673 -27.609 1.00 30.91 6 ILE A CA 1
ATOM 3118 C C . ILE B 1 6 ? 7.877 40.122 -28.890 1.00 29.02 6 ILE A C 1
ATOM 3119 O O . ILE B 1 6 ? 6.676 39.866 -28.963 1.00 38.00 6 ILE A O 1
ATOM 3124 N N . VAL B 1 7 ? 8.717 39.947 -29.902 1.00 28.17 7 VAL A N 1
ATOM 3125 C CA . VAL B 1 7 ? 8.270 39.377 -31.163 1.00 24.26 7 VAL A CA 1
ATOM 3126 C C . VAL B 1 7 ? 8.358 37.859 -31.106 1.00 25.86 7 VAL A C 1
ATOM 3127 O O . VAL B 1 7 ? 9.449 37.290 -31.071 1.00 26.87 7 VAL A O 1
ATOM 3131 N N . GLY B 1 8 ? 7.200 37.210 -31.087 1.00 28.44 8 GLY A N 1
ATOM 3132 C CA . GLY B 1 8 ? 7.142 35.764 -31.010 1.00 29.39 8 GLY A CA 1
ATOM 3133 C C . GLY B 1 8 ? 6.712 35.277 -29.643 1.00 29.86 8 GLY A C 1
ATOM 3134 O O . GLY B 1 8 ? 7.225 35.732 -28.620 1.00 24.35 8 GLY A O 1
ATOM 3135 N N . SER B 1 9 ? 5.768 34.342 -29.628 1.00 21.55 9 SER A N 1
ATOM 3136 C CA . SER B 1 9 ? 5.231 33.814 -28.381 1.00 28.66 9 SER A CA 1
ATOM 3137 C C . SER B 1 9 ? 5.611 32.350 -28.184 1.00 30.91 9 SER A C 1
ATOM 3138 O O . SER B 1 9 ? 4.850 31.573 -27.607 1.00 23.89 9 SER A O 1
ATOM 3141 N N . GLY B 1 10 ? 6.792 31.979 -28.670 1.00 24.89 10 GLY A N 1
ATOM 3142 C CA . GLY B 1 10 ? 7.306 30.635 -28.483 1.00 24.95 10 GLY A CA 1
ATOM 3143 C C . GLY B 1 10 ? 7.904 30.475 -27.100 1.00 28.74 10 GLY A C 1
ATOM 3144 O O . GLY B 1 10 ? 7.672 31.307 -26.224 1.00 22.93 10 GLY A O 1
ATOM 3145 N N . LEU B 1 11 ? 8.678 29.412 -26.905 1.00 26.11 11 LEU A N 1
ATOM 3146 C CA . LEU B 1 11 ? 9.271 29.118 -25.602 1.00 21.90 11 LEU A CA 1
ATOM 3147 C C . LEU B 1 11 ? 10.135 30.260 -25.073 1.00 29.68 11 LEU A C 1
ATOM 3148 O O . LEU B 1 11 ? 9.991 30.667 -23.924 1.00 32.02 11 LEU A O 1
ATOM 3153 N N . PHE B 1 12 ? 11.029 30.774 -25.911 1.00 25.78 12 PHE A N 1
ATOM 3154 C CA . PHE B 1 12 ? 11.926 31.847 -25.492 1.00 27.84 12 PHE A CA 1
ATOM 3155 C C . PHE B 1 12 ? 11.158 33.125 -25.177 1.00 30.94 12 PHE A C 1
ATOM 3156 O O . PHE B 1 12 ? 11.360 33.734 -24.128 1.00 30.47 12 PHE A O 1
ATOM 3164 N N . GLY B 1 13 ? 10.288 33.531 -26.096 1.00 27.64 13 GLY A N 1
ATOM 3165 C CA . GLY B 1 13 ? 9.512 34.745 -25.926 1.00 32.20 13 GLY A CA 1
ATOM 3166 C C . GLY B 1 13 ? 8.600 34.705 -24.714 1.00 35.05 13 GLY A C 1
ATOM 3167 O O . GLY B 1 13 ? 8.498 35.682 -23.972 1.00 34.26 13 GLY A O 1
ATOM 3168 N N . SER B 1 14 ? 7.943 33.568 -24.509 1.00 32.14 14 SER A N 1
ATOM 3169 C CA . SER B 1 14 ? 6.985 33.420 -23.418 1.00 39.37 14 SER A CA 1
ATOM 3170 C C . SER B 1 14 ? 7.648 33.342 -22.044 1.00 30.14 14 SER A C 1
ATOM 3171 O O . SER B 1 14 ? 7.115 33.864 -21.066 1.00 29.09 14 SER A O 1
ATOM 3174 N N . ILE B 1 15 ? 8.803 32.687 -21.970 1.00 30.23 15 ILE A N 1
ATOM 3175 C CA . ILE B 1 15 ? 9.537 32.599 -20.709 1.00 31.50 15 ILE A CA 1
ATOM 3176 C C . ILE B 1 15 ? 9.995 33.983 -20.262 1.00 38.64 15 ILE A C 1
ATOM 3177 O O . ILE B 1 15 ? 9.823 34.357 -19.102 1.00 37.86 15 ILE A O 1
ATOM 3182 N N . PHE B 1 16 ? 10.565 34.745 -21.191 1.00 28.72 16 PHE A N 1
ATOM 3183 C CA . PHE B 1 16 ? 10.992 36.107 -20.894 1.00 34.09 16 PHE A CA 1
ATOM 3184 C C . PHE B 1 16 ? 9.799 36.981 -20.526 1.00 37.80 16 PHE A C 1
ATOM 3185 O O . PHE B 1 16 ? 9.883 37.801 -19.613 1.00 44.97 16 PHE A O 1
ATOM 3193 N N . ALA B 1 17 ? 8.694 36.798 -21.244 1.00 26.84 17 ALA A N 1
ATOM 3194 C CA . ALA B 1 17 ? 7.470 37.547 -20.986 1.00 33.15 17 ALA A CA 1
ATOM 3195 C C . ALA B 1 17 ? 6.976 37.294 -19.570 1.00 41.06 17 ALA A C 1
ATOM 3196 O O . ALA B 1 17 ? 6.565 38.219 -18.870 1.00 40.66 17 ALA A O 1
ATOM 3198 N N . TYR B 1 18 ? 7.022 36.032 -19.157 1.00 41.37 18 TYR A N 1
ATOM 3199 C CA . TYR B 1 18 ? 6.621 35.653 -17.811 1.00 41.71 18 TYR A CA 1
ATOM 3200 C C . TYR B 1 18 ? 7.521 36.311 -16.773 1.00 47.18 18 TYR A C 1
ATOM 3201 O O . TYR B 1 18 ? 7.042 37.014 -15.886 1.00 49.23 18 TYR A O 1
ATOM 3210 N N . GLU B 1 19 ? 8.825 36.088 -16.902 1.00 38.15 19 GLU A N 1
ATOM 3211 C CA . GLU B 1 19 ? 9.801 36.613 -15.953 1.00 41.03 19 GLU A CA 1
ATOM 3212 C C . GLU B 1 19 ? 9.771 38.136 -15.859 1.00 46.02 19 GLU A C 1
ATOM 3213 O O . GLU B 1 19 ? 9.898 38.699 -14.773 1.00 41.73 19 GLU A O 1
ATOM 3219 N N . ALA B 1 20 ? 9.601 38.799 -16.999 1.00 36.53 20 ALA A N 1
ATOM 3220 C CA . ALA B 1 20 ? 9.565 40.257 -17.029 1.00 40.07 20 ALA A CA 1
ATOM 3221 C C . ALA B 1 20 ? 8.322 40.802 -16.334 1.00 42.53 20 ALA A C 1
ATOM 3222 O O . ALA B 1 20 ? 8.408 41.723 -15.523 1.00 41.70 20 ALA A O 1
ATOM 3224 N N . THR B 1 21 ? 7.167 40.227 -16.650 1.00 33.41 21 THR A N 1
ATOM 3225 C CA . THR B 1 21 ? 5.915 40.654 -16.037 1.00 47.33 21 THR A CA 1
ATOM 3226 C C . THR B 1 21 ? 5.889 40.356 -14.540 1.00 49.60 21 THR A C 1
ATOM 3227 O O . THR B 1 21 ? 5.326 41.123 -13.759 1.00 57.28 21 THR A O 1
ATOM 3231 N N . GLU B 1 22 ? 6.501 39.244 -14.146 1.00 41.24 22 GLU A N 1
ATOM 3232 C CA . GLU B 1 22 ? 6.583 38.878 -12.735 1.00 49.39 22 GLU A CA 1
ATOM 3233 C C . GLU B 1 22 ? 7.417 39.886 -11.951 1.00 47.33 22 GLU A C 1
ATOM 3234 O O . GLU B 1 22 ? 7.140 40.158 -10.784 1.00 56.22 22 GLU A O 1
ATOM 3240 N N . LYS B 1 23 ? 8.436 40.439 -12.600 1.00 48.32 23 LYS A N 1
ATOM 3241 C CA . LYS B 1 23 ? 9.284 41.444 -11.969 1.00 49.18 23 LYS A CA 1
ATOM 3242 C C . LYS B 1 23 ? 8.776 42.860 -12.231 1.00 48.59 23 LYS A C 1
ATOM 3243 O O . LYS B 1 23 ? 9.505 43.836 -12.054 1.00 55.49 23 LYS A O 1
ATOM 3249 N N . GLY B 1 24 ? 7.521 42.962 -12.657 1.00 45.53 24 GLY A N 1
ATOM 3250 C CA . GLY B 1 24 ? 6.860 44.247 -12.798 1.00 47.67 24 GLY A CA 1
ATOM 3251 C C . GLY B 1 24 ? 7.252 45.062 -14.016 1.00 50.55 24 GLY A C 1
ATOM 3252 O O . GLY B 1 24 ? 7.361 46.285 -13.938 1.00 61.67 24 GLY A O 1
ATOM 3253 N N . TYR B 1 25 ? 7.463 44.391 -15.143 1.00 48.13 25 TYR A N 1
ATOM 3254 C CA . TYR B 1 25 ? 7.712 45.085 -16.401 1.00 37.41 25 TYR A CA 1
ATOM 3255 C C . TYR B 1 25 ? 6.525 44.891 -17.336 1.00 44.10 25 TYR A C 1
ATOM 3256 O O . TYR B 1 25 ? 5.917 43.821 -17.361 1.00 49.55 25 TYR A O 1
ATOM 3265 N N . THR B 1 26 ? 6.191 45.926 -18.101 1.00 41.37 26 THR A N 1
ATOM 3266 C CA . THR B 1 26 ? 5.111 45.828 -19.077 1.00 46.80 26 THR A CA 1
ATOM 3267 C C . THR B 1 26 ? 5.608 45.173 -20.363 1.00 43.29 26 THR A C 1
ATOM 3268 O O . THR B 1 26 ? 6.638 45.565 -20.911 1.00 39.45 26 THR A O 1
ATOM 3272 N N . CYS B 1 27 ? 4.874 44.172 -20.838 1.00 43.98 27 CYS A N 1
ATOM 3273 C CA . CYS B 1 27 ? 5.292 43.421 -22.016 1.00 41.17 27 CYS A CA 1
ATOM 3274 C C . CYS B 1 27 ? 4.227 43.364 -23.102 1.00 39.29 27 CYS A C 1
ATOM 3275 O O . CYS B 1 27 ? 3.091 42.963 -22.854 1.00 42.47 27 CYS A O 1
ATOM 3278 N N . LEU B 1 28 ? 4.611 43.770 -24.307 1.00 38.87 28 LEU A N 1
ATOM 3279 C CA . LEU B 1 28 ? 3.763 43.613 -25.479 1.00 37.56 28 LEU A CA 1
ATOM 3280 C C . LEU B 1 28 ? 4.308 42.477 -26.337 1.00 38.55 28 LEU A C 1
ATOM 3281 O O . LEU B 1 28 ? 5.466 42.506 -26.755 1.00 34.87 28 LEU A O 1
ATOM 3286 N N . VAL B 1 29 ? 3.475 41.474 -26.588 1.00 39.43 29 VAL A N 1
ATOM 3287 C CA . VAL B 1 29 ? 3.892 40.320 -27.376 1.00 27.65 29 VAL A CA 1
ATOM 3288 C C . VAL B 1 29 ? 3.223 40.306 -28.745 1.00 35.73 29 VAL A C 1
ATOM 3289 O O . VAL B 1 29 ? 2.002 40.196 -28.849 1.00 31.12 29 VAL A O 1
ATOM 3293 N N . VAL B 1 30 ? 4.031 40.419 -29.794 1.00 31.10 30 VAL A N 1
ATOM 3294 C CA . VAL B 1 30 ? 3.515 40.389 -31.157 1.00 29.14 30 VAL A CA 1
ATOM 3295 C C . VAL B 1 30 ? 3.797 39.045 -31.821 1.00 33.30 30 VAL A C 1
ATOM 3296 O O . VAL B 1 30 ? 4.952 38.662 -32.011 1.00 29.95 30 VAL A O 1
ATOM 3300 N N . GLU B 1 31 ? 2.727 38.336 -32.167 1.00 29.05 31 GLU A N 1
ATOM 3301 C CA . GLU B 1 31 ? 2.827 37.004 -32.755 1.00 20.85 31 GLU A CA 1
ATOM 3302 C C . GLU B 1 31 ? 2.146 36.964 -34.119 1.00 27.46 31 GLU A C 1
ATOM 3303 O O . GLU B 1 31 ? 1.013 37.421 -34.268 1.00 27.83 31 GLU A O 1
ATOM 3309 N N . GLN B 1 32 ? 2.837 36.412 -35.110 1.00 22.81 32 GLN A N 1
ATOM 3310 C CA . GLN B 1 32 ? 2.330 36.396 -36.479 1.00 30.08 32 GLN A CA 1
ATOM 3311 C C . GLN B 1 32 ? 1.262 35.328 -36.707 1.00 28.46 32 GLN A C 1
ATOM 3312 O O . GLN B 1 32 ? 0.458 35.433 -37.634 1.00 26.78 32 GLN A O 1
ATOM 3318 N N . ARG B 1 33 ? 1.255 34.303 -35.862 1.00 23.03 33 ARG A N 1
ATOM 3319 C CA . ARG B 1 33 ? 0.316 33.196 -36.017 1.00 27.04 33 ARG A CA 1
ATOM 3320 C C . ARG B 1 33 ? -1.012 33.465 -35.313 1.00 27.96 33 ARG A C 1
ATOM 3321 O O . ARG B 1 33 ? -1.144 34.431 -34.562 1.00 28.28 33 ARG A O 1
ATOM 3329 N N . GLU B 1 34 ? -1.992 32.600 -35.562 1.00 27.89 34 GLU A N 1
ATOM 3330 C CA . GLU B 1 34 ? -3.328 32.752 -34.990 1.00 34.85 34 GLU A CA 1
ATOM 3331 C C . GLU B 1 34 ? -3.357 32.362 -33.518 1.00 38.66 34 GLU A C 1
ATOM 3332 O O . GLU B 1 34 ? -4.382 32.500 -32.849 1.00 37.30 34 GLU A O 1
ATOM 3338 N N . HIS B 1 35 ? -2.228 31.873 -33.018 1.00 31.54 35 HIS A N 1
ATOM 3339 C CA . HIS B 1 35 ? -2.162 31.328 -31.671 1.00 25.38 35 HIS A CA 1
ATOM 3340 C C . HIS B 1 35 ? -0.763 31.477 -31.089 1.00 29.37 35 HIS A C 1
ATOM 3341 O O . HIS B 1 35 ? 0.184 31.820 -31.797 1.00 25.96 35 HIS A O 1
ATOM 3348 N N . ILE B 1 36 ? -0.639 31.202 -29.796 1.00 25.42 36 ILE A N 1
ATOM 3349 C CA . ILE B 1 36 ? 0.641 31.288 -29.106 1.00 28.41 36 ILE A CA 1
ATOM 3350 C C . ILE B 1 36 ? 1.347 29.937 -29.088 1.00 28.44 36 ILE A C 1
ATOM 3351 O O . ILE B 1 36 ? 0.840 28.955 -29.627 1.00 23.92 36 ILE A O 1
ATOM 3356 N N . GLY B 1 37 ? 2.524 29.895 -28.470 1.00 22.79 37 GLY A N 1
ATOM 3357 C CA . GLY B 1 37 ? 3.220 28.643 -28.244 1.00 27.26 37 GLY A CA 1
ATOM 3358 C C . GLY B 1 37 ? 4.370 28.352 -29.189 1.00 28.36 37 GLY A C 1
ATOM 3359 O O . GLY B 1 37 ? 5.236 27.532 -28.881 1.00 28.19 37 GLY A O 1
ATOM 3360 N N . GLY B 1 38 ? 4.385 29.018 -30.338 1.00 24.12 38 GLY A N 1
ATOM 3361 C CA . GLY B 1 38 ? 5.394 28.750 -31.345 1.00 22.91 38 GLY A CA 1
ATOM 3362 C C . GLY B 1 38 ? 5.250 27.332 -31.860 1.00 22.66 38 GLY A C 1
ATOM 3363 O O . GLY B 1 38 ? 4.134 26.843 -32.029 1.00 17.47 38 GLY A O 1
ATOM 3364 N N . ASN B 1 39 ? 6.373 26.660 -32.092 1.00 17.75 39 ASN A N 1
ATOM 3365 C CA . ASN B 1 39 ? 6.343 25.294 -32.613 1.00 19.41 39 ASN A CA 1
ATOM 3366 C C . ASN B 1 39 ? 5.987 24.236 -31.569 1.00 23.85 39 ASN A C 1
ATOM 3367 O O . ASN B 1 39 ? 5.823 23.061 -31.898 1.00 16.75 39 ASN A O 1
ATOM 3372 N N . CYS B 1 40 ? 5.861 24.652 -30.313 1.00 20.92 40 CYS A N 1
ATOM 3373 C CA . CYS B 1 40 ? 5.458 23.738 -29.249 1.00 21.61 40 CYS A CA 1
ATOM 3374 C C . CYS B 1 40 ? 3.939 23.691 -29.118 1.00 20.01 40 CYS A C 1
ATOM 3375 O O . CYS B 1 40 ? 3.402 22.922 -28.322 1.00 22.08 40 CYS A O 1
ATOM 3378 N N . TYR B 1 41 ? 3.257 24.518 -29.906 1.00 21.22 41 TYR A N 1
ATOM 3379 C CA . TYR B 1 41 ? 1.806 24.668 -29.823 1.00 20.86 41 TYR A CA 1
ATOM 3380 C C . TYR B 1 41 ? 1.046 23.359 -29.993 1.00 21.98 41 TYR A C 1
ATOM 3381 O O . TYR B 1 41 ? 1.282 22.610 -30.942 1.00 21.10 41 TYR A O 1
ATOM 3390 N N . THR B 1 42 ? 0.135 23.090 -29.063 1.00 17.05 42 THR A N 1
ATOM 3391 C CA . THR B 1 42 ? -0.759 21.946 -29.175 1.00 25.78 42 THR A CA 1
ATOM 3392 C C . THR B 1 42 ? -2.205 22.412 -29.301 1.00 24.87 42 THR A C 1
ATOM 3393 O O . THR B 1 42 ? -2.634 23.330 -28.602 1.00 21.75 42 THR A O 1
ATOM 3397 N N . GLU B 1 43 ? -2.947 21.781 -30.203 1.00 22.27 43 GLU A N 1
ATOM 3398 C CA . GLU B 1 43 ? -4.349 22.112 -30.409 1.00 29.73 43 GLU A CA 1
ATOM 3399 C C . GLU B 1 43 ? -5.235 20.946 -29.996 1.00 26.63 43 GLU A C 1
ATOM 3400 O O . GLU B 1 43 ? -5.009 19.809 -30.408 1.00 32.99 43 GLU A O 1
ATOM 3406 N N . ASN B 1 44 ? -6.243 21.226 -29.177 1.00 32.84 44 ASN A N 1
ATOM 3407 C CA . ASN B 1 44 ? -7.178 20.192 -28.762 1.00 23.90 44 ASN A CA 1
ATOM 3408 C C . ASN B 1 44 ? -8.139 19.836 -29.891 1.00 34.87 44 ASN A C 1
ATOM 3409 O O . ASN B 1 44 ? -9.037 20.609 -30.223 1.00 31.71 44 ASN A O 1
ATOM 3414 N N . ILE B 1 45 ? -7.935 18.665 -30.483 1.00 30.14 45 ILE A N 1
ATOM 3415 C CA . ILE B 1 45 ? -8.795 18.185 -31.555 1.00 29.35 45 ILE A CA 1
ATOM 3416 C C . ILE B 1 45 ? -9.409 16.851 -31.156 1.00 32.59 45 ILE A C 1
ATOM 3417 O O . ILE B 1 45 ? -8.691 15.871 -30.952 1.00 30.65 45 ILE A O 1
ATOM 3422 N N . LYS B 1 46 ? -10.736 16.824 -31.051 1.00 30.43 46 LYS A N 1
ATOM 3423 C CA . LYS B 1 46 ? -11.466 15.643 -30.590 1.00 33.45 46 LYS A CA 1
ATOM 3424 C C . LYS B 1 46 ? -10.926 15.145 -29.254 1.00 24.61 46 LYS A C 1
ATOM 3425 O O . LYS B 1 46 ? -10.677 13.952 -29.078 1.00 28.42 46 LYS A O 1
ATOM 3431 N N . ASN B 1 47 ? -10.739 16.082 -28.327 1.00 30.17 47 ASN A N 1
ATOM 3432 C CA . ASN B 1 47 ? -10.228 15.794 -26.987 1.00 29.92 47 ASN A CA 1
ATOM 3433 C C . ASN B 1 47 ? -8.838 15.160 -26.978 1.00 26.64 47 ASN A C 1
ATOM 3434 O O . ASN B 1 47 ? -8.479 14.438 -26.049 1.00 31.09 47 ASN A O 1
ATOM 3439 N N . ILE B 1 48 ? -8.064 15.442 -28.021 1.00 26.66 48 ILE A N 1
ATOM 3440 C CA . ILE B 1 48 ? -6.679 14.998 -28.105 1.00 24.57 48 ILE A CA 1
ATOM 3441 C C . ILE B 1 48 ? -5.770 16.202 -28.325 1.00 23.79 48 ILE A C 1
ATOM 3442 O O . ILE B 1 48 ? -5.986 16.992 -29.245 1.00 26.15 48 ILE A O 1
ATOM 3447 N N . ASN B 1 49 ? -4.760 16.347 -27.476 1.00 24.20 49 ASN A N 1
ATOM 3448 C CA . ASN B 1 49 ? -3.786 17.417 -27.641 1.00 23.25 49 ASN A CA 1
ATOM 3449 C C . ASN B 1 49 ? -2.823 17.113 -28.783 1.00 25.52 49 ASN A C 1
ATOM 3450 O O . ASN B 1 49 ? -1.888 16.327 -28.632 1.00 20.49 49 ASN A O 1
ATOM 3455 N N . VAL B 1 50 ? -3.069 17.738 -29.930 1.00 15.42 50 VAL A N 1
ATOM 3456 C CA . VAL B 1 50 ? -2.307 17.464 -31.140 1.00 17.20 50 VAL A CA 1
ATOM 3457 C C . VAL B 1 50 ? -1.077 18.356 -31.260 1.00 21.47 50 VAL A C 1
ATOM 3458 O O . VAL B 1 50 ? -1.180 19.581 -31.219 1.00 17.77 50 VAL A O 1
ATOM 3462 N N . HIS B 1 51 ? 0.087 17.733 -31.411 1.00 17.06 51 HIS A N 1
ATOM 3463 C CA . HIS B 1 51 ? 1.331 18.468 -31.600 1.00 16.40 51 HIS A CA 1
ATOM 3464 C C . HIS B 1 51 ? 1.405 18.961 -33.041 1.00 20.57 51 HIS A C 1
ATOM 3465 O O . HIS B 1 51 ? 1.924 18.271 -33.918 1.00 18.14 51 HIS A O 1
ATOM 3472 N N . LYS B 1 52 ? 0.881 20.161 -33.271 1.00 24.44 52 LYS A N 1
ATOM 3473 C CA . LYS B 1 52 ? 0.664 20.685 -34.621 1.00 19.11 52 LYS A CA 1
ATOM 3474 C C . LYS B 1 52 ? 1.916 20.819 -35.486 1.00 16.75 52 LYS A C 1
ATOM 3475 O O . LYS B 1 52 ? 1.840 20.709 -36.709 1.00 17.75 52 LYS A O 1
ATOM 3481 N N . TYR B 1 53 ? 3.062 21.061 -34.860 1.00 18.90 53 TYR A N 1
ATOM 3482 C CA . TYR B 1 53 ? 4.290 21.288 -35.616 1.00 16.32 53 TYR A CA 1
ATOM 3483 C C . TYR B 1 53 ? 5.318 20.181 -35.406 1.00 24.02 53 TYR A C 1
ATOM 3484 O O . TYR B 1 53 ? 6.523 20.408 -35.521 1.00 21.83 53 TYR A O 1
ATOM 3493 N N . GLY B 1 54 ? 4.833 18.982 -35.106 1.00 19.81 54 GLY A N 1
ATOM 3494 C CA . GLY B 1 54 ? 5.702 17.836 -34.923 1.00 16.77 54 GLY A CA 1
ATOM 3495 C C . GLY B 1 54 ? 5.715 17.348 -33.489 1.00 16.65 54 GLY A C 1
ATOM 3496 O O . GLY B 1 54 ? 5.390 18.099 -32.568 1.00 19.52 54 GLY A O 1
ATOM 3497 N N . ALA B 1 55 ? 6.092 16.087 -33.307 1.00 18.69 55 ALA A N 1
ATOM 3498 C CA . ALA B 1 55 ? 6.171 15.481 -31.984 1.00 24.99 55 ALA A CA 1
ATOM 3499 C C . ALA B 1 55 ? 7.124 16.251 -31.077 1.00 24.36 55 ALA A C 1
ATOM 3500 O O . ALA B 1 55 ? 8.287 16.462 -31.421 1.00 23.59 55 ALA A O 1
ATOM 3502 N N . HIS B 1 56 ? 6.619 16.679 -29.924 1.00 18.25 56 HIS A N 1
ATOM 3503 C CA . HIS B 1 56 ? 7.434 17.394 -28.949 1.00 17.34 56 HIS A CA 1
ATOM 3504 C C . HIS B 1 56 ? 7.463 16.665 -27.611 1.00 26.17 56 HIS A C 1
ATOM 3505 O O . HIS B 1 56 ? 6.498 16.699 -26.847 1.00 23.08 56 HIS A O 1
ATOM 3512 N N . ILE B 1 57 ? 8.581 16.001 -27.341 1.00 19.04 57 ILE A N 1
ATOM 3513 C CA . ILE B 1 57 ? 8.773 15.284 -26.091 1.00 22.04 57 ILE A CA 1
ATOM 3514 C C . ILE B 1 57 ? 9.836 15.978 -25.255 1.00 23.12 57 ILE A C 1
ATOM 3515 O O . ILE B 1 57 ? 11.001 16.035 -25.646 1.00 20.52 57 ILE A O 1
ATOM 3520 N N . PHE B 1 58 ? 9.433 16.512 -24.108 1.00 21.60 58 PHE A N 1
ATOM 3521 C CA . PHE B 1 58 ? 10.367 17.224 -23.246 1.00 26.39 58 PHE A CA 1
ATOM 3522 C C . PHE B 1 58 ? 11.287 16.253 -22.522 1.00 22.29 58 PHE A C 1
ATOM 3523 O O . PHE B 1 58 ? 10.838 15.239 -21.989 1.00 23.26 58 PHE A O 1
ATOM 3531 N N . ARG B 1 59 ? 12.579 16.563 -22.517 1.00 25.99 59 ARG A N 1
ATOM 3532 C CA . ARG B 1 59 ? 13.544 15.787 -21.751 1.00 28.51 59 ARG A CA 1
ATOM 3533 C C . ARG B 1 59 ? 14.740 16.644 -21.349 1.00 28.67 59 ARG A C 1
ATOM 3534 O O . ARG B 1 59 ? 15.092 17.598 -22.042 1.00 22.49 59 ARG A O 1
ATOM 3542 N N . THR B 1 60 ? 15.351 16.301 -20.220 1.00 31.82 60 THR A N 1
ATOM 3543 C CA . THR B 1 60 ? 16.506 17.032 -19.716 1.00 33.42 60 THR A CA 1
ATOM 3544 C C . THR B 1 60 ? 17.212 16.227 -18.632 1.00 28.94 60 THR A C 1
ATOM 3545 O O . THR B 1 60 ? 16.640 15.295 -18.065 1.00 32.23 60 THR A O 1
ATOM 3549 N N . SER B 1 61 ? 18.459 16.588 -18.353 1.00 41.59 61 SER A N 1
ATOM 3550 C CA . SER B 1 61 ? 19.209 15.976 -17.264 1.00 36.67 61 SER A CA 1
ATOM 3551 C C . SER B 1 61 ? 19.405 16.995 -16.150 1.00 31.42 61 SER A C 1
ATOM 3552 O O . SER B 1 61 ? 19.910 16.673 -15.075 1.00 46.09 61 SER A O 1
ATOM 3555 N N . ASP B 1 62 ? 18.996 18.230 -16.424 1.00 41.42 62 ASP A N 1
ATOM 3556 C CA . ASP B 1 62 ? 19.102 19.320 -15.465 1.00 41.09 62 ASP A CA 1
ATOM 3557 C C . ASP B 1 62 ? 17.822 19.407 -14.640 1.00 46.28 62 ASP A C 1
ATOM 3558 O O . ASP B 1 62 ? 16.768 19.778 -15.157 1.00 35.58 62 ASP A O 1
ATOM 3563 N N . GLN B 1 63 ? 17.923 19.067 -13.357 1.00 49.31 63 GLN A N 1
ATOM 3564 C CA . GLN B 1 63 ? 16.771 19.089 -12.459 1.00 40.47 63 GLN A CA 1
ATOM 3565 C C . GLN B 1 63 ? 16.163 20.485 -12.353 1.00 37.02 63 GLN A C 1
ATOM 3566 O O . GLN B 1 63 ? 14.947 20.633 -12.221 1.00 39.99 63 GLN A O 1
ATOM 3572 N N . ASN B 1 64 ? 17.015 21.503 -12.414 1.00 40.64 64 ASN A N 1
ATOM 3573 C CA . ASN B 1 64 ? 16.570 22.891 -12.340 1.00 43.83 64 ASN A CA 1
ATOM 3574 C C . ASN B 1 64 ? 15.610 23.252 -13.469 1.00 41.29 64 ASN A C 1
ATOM 3575 O O . ASN B 1 64 ? 14.548 23.830 -13.232 1.00 41.29 64 ASN A O 1
ATOM 3580 N N . ILE B 1 65 ? 15.995 22.908 -14.694 1.00 39.13 65 ILE A N 1
ATOM 3581 C CA . ILE B 1 65 ? 15.158 23.142 -15.866 1.00 36.73 65 ILE A CA 1
ATOM 3582 C C . ILE B 1 65 ? 13.830 22.403 -15.735 1.00 33.38 65 ILE A C 1
ATOM 3583 O O . ILE B 1 65 ? 12.763 22.969 -15.979 1.00 39.77 65 ILE A O 1
ATOM 3588 N N . TRP B 1 66 ? 13.912 21.137 -15.339 1.00 33.40 66 TRP A N 1
ATOM 3589 C CA . TRP B 1 66 ? 12.737 20.295 -15.149 1.00 38.77 66 TRP A CA 1
ATOM 3590 C C . TRP B 1 66 ? 11.811 20.866 -14.080 1.00 45.39 66 TRP A C 1
ATOM 3591 O O . TRP B 1 66 ? 10.595 20.929 -14.267 1.00 37.90 66 TRP A O 1
ATOM 3602 N N . ASP B 1 67 ? 12.394 21.285 -12.961 1.00 45.56 67 ASP A N 1
ATOM 3603 C CA . ASP B 1 67 ? 11.627 21.887 -11.875 1.00 38.95 67 ASP A CA 1
ATOM 3604 C C . ASP B 1 67 ? 10.964 23.187 -12.316 1.00 36.62 67 ASP A C 1
ATOM 3605 O O . ASP B 1 67 ? 9.856 23.504 -11.882 1.00 45.03 67 ASP A O 1
ATOM 3610 N N . TYR B 1 68 ? 11.648 23.936 -13.176 1.00 39.66 68 TYR A N 1
ATOM 3611 C CA . TYR B 1 68 ? 11.123 25.206 -13.665 1.00 36.35 68 TYR A CA 1
ATOM 3612 C C . TYR B 1 68 ? 9.853 25.011 -14.489 1.00 35.52 68 TYR A C 1
ATOM 3613 O O . TYR B 1 68 ? 8.872 25.733 -14.312 1.00 35.20 68 TYR A O 1
ATOM 3622 N N . MET B 1 69 ? 9.878 24.037 -15.394 1.00 35.92 69 MET A N 1
ATOM 3623 C CA . MET B 1 69 ? 8.723 23.755 -16.239 1.00 34.28 69 MET A CA 1
ATOM 3624 C C . MET B 1 69 ? 7.575 23.164 -15.427 1.00 35.41 69 MET A C 1
ATOM 3625 O O . MET B 1 69 ? 6.409 23.299 -15.796 1.00 29.96 69 MET A O 1
ATOM 3630 N N . ASN B 1 70 ? 7.911 22.518 -14.314 1.00 38.95 70 ASN A N 1
ATOM 3631 C CA . ASN B 1 70 ? 6.903 21.935 -13.432 1.00 39.60 70 ASN A CA 1
ATOM 3632 C C . ASN B 1 70 ? 6.057 22.981 -12.709 1.00 41.23 70 ASN A C 1
ATOM 3633 O O . ASN B 1 70 ? 5.037 22.653 -12.105 1.00 43.55 70 ASN A O 1
ATOM 3638 N N . GLN B 1 71 ? 6.485 24.239 -12.774 1.00 42.91 71 GLN A N 1
ATOM 3639 C CA . GLN B 1 71 ? 5.733 25.334 -12.173 1.00 38.97 71 GLN A CA 1
ATOM 3640 C C . GLN B 1 71 ? 4.461 25.612 -12.963 1.00 40.56 71 GLN A C 1
ATOM 3641 O O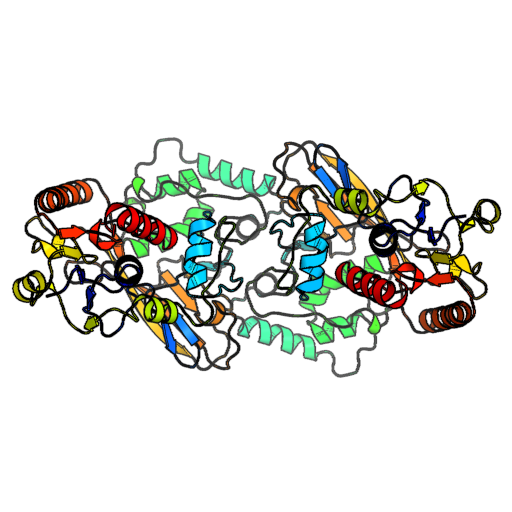 . GLN B 1 71 ? 3.489 26.145 -12.428 1.00 50.26 71 GLN A O 1
ATOM 3647 N N . PHE B 1 72 ? 4.477 25.245 -14.240 1.00 35.64 72 PHE A N 1
ATOM 3648 C CA . PHE B 1 72 ? 3.382 25.574 -15.144 1.00 37.91 72 PHE A CA 1
ATOM 3649 C C . PHE B 1 72 ? 2.556 24.351 -15.520 1.00 32.25 72 PHE A C 1
ATOM 3650 O O . PHE B 1 72 ? 1.486 24.480 -16.114 1.00 35.69 72 PHE A O 1
ATOM 3658 N N . CYS B 1 73 ? 3.051 23.165 -15.179 1.00 27.50 73 CYS A N 1
ATOM 3659 C CA . CYS B 1 73 ? 2.373 21.934 -15.568 1.00 34.57 73 CYS A CA 1
ATOM 3660 C C . CYS B 1 73 ? 2.845 20.726 -14.773 1.00 31.15 73 CYS A C 1
ATOM 3661 O O . CYS B 1 73 ? 3.795 20.805 -13.995 1.00 41.15 73 CYS A O 1
ATOM 3664 N N . GLU B 1 74 ? 2.167 19.605 -14.990 1.00 27.35 74 GLU A N 1
ATOM 3665 C CA . GLU B 1 74 ? 2.606 18.316 -14.480 1.00 28.69 74 GLU A CA 1
ATOM 3666 C C . GLU B 1 74 ? 2.912 17.406 -15.664 1.00 28.50 74 GLU A C 1
ATOM 3667 O O . GLU B 1 74 ? 2.090 17.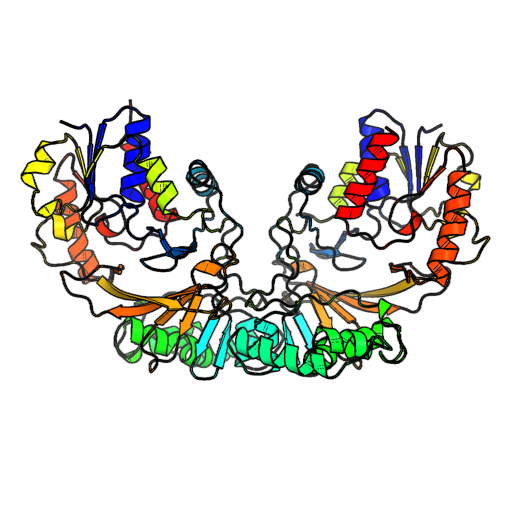258 -16.567 1.00 37.29 74 GLU A O 1
ATOM 3673 N N . PHE B 1 75 ? 4.096 16.805 -15.664 1.00 29.65 75 PHE A N 1
ATOM 3674 C CA . PHE B 1 75 ? 4.492 15.912 -16.745 1.00 28.71 75 PHE A CA 1
ATOM 3675 C C . PHE B 1 75 ? 4.043 14.484 -16.470 1.00 35.10 75 PHE A C 1
ATOM 3676 O O . PHE B 1 75 ? 4.109 14.015 -15.333 1.00 33.66 75 PHE A O 1
ATOM 3684 N N . ASN B 1 76 ? 3.591 13.789 -17.509 1.00 26.82 76 ASN A N 1
ATOM 3685 C CA . ASN B 1 76 ? 3.290 12.369 -17.377 1.00 27.21 76 ASN A CA 1
ATOM 3686 C C . ASN B 1 76 ? 4.564 11.539 -17.493 1.00 20.52 76 ASN A C 1
ATOM 3687 O O . ASN B 1 76 ? 5.666 12.085 -17.493 1.00 22.35 76 ASN A O 1
ATOM 3692 N N . HIS B 1 77 ? 4.413 10.225 -17.599 1.00 24.11 77 HIS A N 1
AT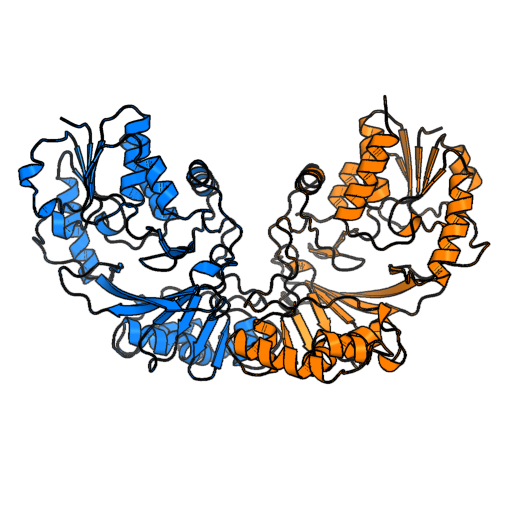OM 3693 C CA . HIS B 1 77 ? 5.570 9.344 -17.684 1.00 28.59 77 HIS A CA 1
ATOM 3694 C C . HIS B 1 77 ? 5.703 8.711 -19.065 1.00 27.89 77 HIS A C 1
ATOM 3695 O O . HIS B 1 77 ? 6.090 7.549 -19.190 1.00 20.75 77 HIS A O 1
ATOM 3702 N N . PHE B 1 78 ? 5.379 9.483 -20.098 1.00 25.34 78 PHE A N 1
ATOM 3703 C CA . PHE B 1 78 ? 5.530 9.017 -21.470 1.00 21.08 78 PHE A CA 1
ATOM 3704 C C . PHE B 1 78 ? 6.984 8.682 -21.763 1.00 15.89 78 PHE A C 1
ATOM 3705 O O . PHE B 1 78 ? 7.889 9.447 -21.430 1.00 19.47 78 PHE A O 1
ATOM 3713 N N . ILE B 1 79 ? 7.200 7.528 -22.380 1.00 23.98 79 ILE A N 1
ATOM 3714 C CA . ILE B 1 79 ? 8.527 7.134 -22.822 1.00 16.91 79 ILE A CA 1
ATOM 3715 C C . ILE B 1 79 ? 8.525 7.040 -24.338 1.00 20.89 79 ILE A C 1
ATOM 3716 O O . ILE B 1 79 ? 7.759 6.271 -24.917 1.00 14.51 79 ILE A O 1
ATOM 3721 N N . ASN B 1 80 ? 9.373 7.834 -24.982 1.00 16.47 80 ASN A N 1
ATOM 3722 C CA . ASN B 1 80 ? 9.471 7.797 -26.433 1.00 13.92 80 ASN A CA 1
ATOM 3723 C C . ASN B 1 80 ? 10.176 6.532 -26.894 1.00 19.32 80 ASN A C 1
ATOM 3724 O O . ASN B 1 80 ? 11.339 6.302 -26.559 1.00 17.90 80 ASN A O 1
ATOM 3729 N N . SER B 1 81 ? 9.460 5.706 -27.648 1.00 15.24 81 SER A N 1
ATOM 3730 C CA . SER B 1 81 ? 10.029 4.487 -28.213 1.00 14.52 81 SER A CA 1
ATOM 3731 C C . SER B 1 81 ? 9.555 4.310 -29.650 1.00 14.50 81 SER A C 1
ATOM 3732 O O . SER B 1 81 ? 8.716 3.453 -29.928 1.00 14.18 81 SER A O 1
ATOM 3735 N N . PRO B 1 82 ? 10.095 5.126 -30.567 1.00 15.32 82 PRO A N 1
ATOM 3736 C CA . PRO B 1 82 ? 9.638 5.138 -31.959 1.00 15.13 82 PRO A CA 1
ATOM 3737 C C . PRO B 1 82 ? 9.772 3.783 -32.640 1.00 17.58 82 PRO A C 1
ATOM 3738 O O . PRO B 1 82 ? 10.655 2.990 -32.308 1.00 13.80 82 PRO A O 1
ATOM 3742 N N . ILE B 1 83 ? 8.874 3.528 -33.583 1.00 12.07 83 ILE A N 1
ATOM 3743 C CA . ILE B 1 83 ? 8.919 2.331 -34.406 1.00 12.83 83 ILE A CA 1
ATOM 3744 C C . ILE B 1 83 ? 9.360 2.725 -35.812 1.00 21.15 83 ILE A C 1
ATOM 3745 O O . ILE B 1 83 ? 8.946 3.761 -36.328 1.00 19.51 83 ILE A O 1
ATOM 3750 N N . ALA B 1 84 ? 10.215 1.914 -36.424 1.00 13.82 84 ALA A N 1
ATOM 3751 C CA . ALA B 1 84 ? 10.642 2.173 -37.791 1.00 16.97 84 ALA A CA 1
ATOM 3752 C C . ALA B 1 84 ? 10.078 1.126 -38.743 1.00 18.09 84 ALA A C 1
ATOM 3753 O O . ALA B 1 84 ? 10.257 -0.075 -38.538 1.00 20.58 84 ALA A O 1
ATOM 3755 N N . ILE B 1 85 ? 9.388 1.587 -39.781 1.00 14.72 85 ILE A N 1
ATOM 3756 C CA . ILE B 1 85 ? 8.879 0.692 -40.811 1.00 12.31 85 ILE A CA 1
ATOM 3757 C C . ILE B 1 85 ? 9.675 0.854 -42.099 1.00 15.96 85 ILE A C 1
ATOM 3758 O O . ILE B 1 85 ? 9.757 1.946 -42.661 1.00 13.46 85 ILE A O 1
ATOM 3763 N N . TYR B 1 86 ? 10.276 -0.240 -42.549 1.00 16.83 86 TYR A N 1
ATOM 3764 C CA . TYR B 1 86 ? 11.040 -0.250 -43.788 1.00 18.64 86 TYR A CA 1
ATOM 3765 C C . TYR B 1 86 ? 10.463 -1.308 -44.714 1.00 19.19 86 TYR A C 1
ATOM 3766 O O . TYR B 1 86 ? 10.605 -2.504 -44.459 1.00 16.85 86 TYR A O 1
ATOM 3775 N N . LYS B 1 87 ? 9.813 -0.859 -45.785 1.00 21.35 87 LYS A N 1
ATOM 3776 C CA . LYS B 1 87 ? 9.110 -1.749 -46.705 1.00 23.93 87 LYS A CA 1
ATOM 3777 C C . LYS B 1 87 ? 8.131 -2.653 -45.960 1.00 25.20 87 LYS A C 1
ATOM 3778 O O . LYS B 1 87 ? 7.160 -2.175 -45.373 1.00 23.32 87 LYS A O 1
ATOM 3784 N N . ASP B 1 88 ? 8.399 -3.953 -45.971 1.00 20.91 88 ASP A N 1
ATOM 3785 C CA . ASP B 1 88 ? 7.523 -4.916 -45.315 1.00 23.93 88 ASP A CA 1
ATOM 3786 C C . ASP B 1 88 ? 8.035 -5.258 -43.916 1.00 30.21 88 ASP A C 1
ATOM 3787 O O . ASP B 1 88 ? 7.484 -6.123 -43.234 1.00 25.29 88 ASP A O 1
ATOM 3792 N N . GLU B 1 89 ? 9.084 -4.562 -43.489 1.00 18.28 89 GLU A N 1
ATOM 3793 C CA . GLU B 1 89 ? 9.750 -4.882 -42.231 1.00 19.94 89 GLU A CA 1
ATOM 3794 C C . GLU B 1 89 ? 9.499 -3.837 -41.146 1.00 23.16 89 GLU A C 1
ATOM 3795 O O . GLU B 1 89 ? 9.142 -2.695 -41.435 1.00 20.92 89 GLU A O 1
ATOM 3801 N N . ILE B 1 90 ? 9.692 -4.237 -39.894 1.00 16.18 90 ILE A N 1
ATOM 3802 C CA . ILE B 1 90 ? 9.434 -3.355 -38.762 1.00 15.07 90 ILE A CA 1
ATOM 3803 C C . ILE B 1 90 ? 10.513 -3.501 -37.682 1.00 16.90 90 ILE A C 1
ATOM 3804 O O . ILE B 1 90 ? 10.913 -4.613 -37.335 1.00 17.89 90 ILE A O 1
ATOM 3809 N N . TYR B 1 91 ? 10.992 -2.371 -37.167 1.00 15.35 91 TYR A N 1
ATOM 3810 C CA . TYR B 1 91 ? 12.090 -2.377 -36.204 1.00 13.65 91 TYR A CA 1
ATOM 3811 C C . TYR B 1 91 ? 11.868 -1.398 -35.060 1.00 14.64 91 TYR A C 1
ATOM 3812 O O . TYR B 1 91 ? 11.138 -0.417 -35.200 1.00 13.85 91 TYR A O 1
ATOM 3821 N N . ASN B 1 92 ? 12.512 -1.667 -33.928 1.00 8.57 92 ASN A N 1
ATOM 3822 C CA . ASN B 1 92 ? 12.496 -0.735 -32.807 1.00 10.49 92 ASN A CA 1
ATOM 3823 C C . ASN B 1 92 ? 13.610 0.302 -32.899 1.00 11.21 92 ASN A C 1
ATOM 3824 O O . ASN B 1 92 ? 14.730 -0.006 -33.306 1.00 10.54 92 ASN A O 1
ATOM 3829 N N . LEU B 1 93 ? 13.287 1.532 -32.518 1.00 11.16 93 LEU A N 1
ATOM 3830 C CA . LEU B 1 93 ? 14.289 2.564 -32.301 1.00 14.74 93 LEU A CA 1
ATOM 3831 C C . LEU B 1 93 ? 14.358 2.819 -30.794 1.00 16.14 93 LEU A C 1
ATOM 3832 O O . LEU B 1 93 ? 13.410 2.505 -30.076 1.00 14.56 93 LEU A O 1
ATOM 3837 N N . PRO B 1 94 ? 15.491 3.344 -30.295 1.00 16.65 94 PRO A N 1
ATOM 3838 C CA . PRO B 1 94 ? 16.724 3.660 -31.020 1.00 15.71 94 PRO A CA 1
ATOM 3839 C C . PRO B 1 94 ? 17.520 2.388 -31.254 1.00 12.87 94 PRO A C 1
ATOM 3840 O O . PRO B 1 94 ? 17.020 1.298 -30.971 1.00 13.69 94 PRO A O 1
ATOM 3844 N N . PHE B 1 95 ? 18.742 2.520 -31.756 1.00 11.01 95 PHE A N 1
ATOM 3845 C CA . PHE B 1 95 ? 19.559 1.351 -32.055 1.00 13.59 95 PHE A CA 1
ATOM 3846 C C . PHE B 1 95 ? 19.908 0.605 -30.767 1.00 15.71 95 PHE A C 1
ATOM 3847 O O . PHE B 1 95 ? 20.818 0.996 -30.038 1.00 13.76 95 PHE A O 1
ATOM 3855 N N . ASN B 1 96 ? 19.160 -0.458 -30.487 1.00 9.84 96 ASN A N 1
ATOM 3856 C CA . ASN B 1 96 ? 19.408 -1.287 -29.312 1.00 16.21 96 ASN A CA 1
ATOM 3857 C C . ASN B 1 96 ? 19.266 -2.770 -29.642 1.00 10.05 96 ASN A C 1
ATOM 3858 O O . ASN B 1 96 ? 19.098 -3.133 -30.804 1.00 10.51 96 ASN A O 1
ATOM 3863 N N . MET B 1 97 ? 19.334 -3.626 -28.626 1.00 13.48 97 MET A N 1
ATOM 3864 C CA . MET B 1 97 ? 19.299 -5.074 -28.852 1.00 12.22 97 MET A CA 1
ATOM 3865 C C . MET B 1 97 ? 17.998 -5.561 -29.496 1.00 9.48 97 MET A C 1
ATOM 3866 O O . MET B 1 97 ? 17.994 -6.563 -30.209 1.00 10.63 97 MET A O 1
ATOM 3871 N N . ASN B 1 98 ? 16.899 -4.860 -29.237 1.00 11.46 98 ASN A N 1
ATOM 3872 C CA . ASN B 1 98 ? 15.637 -5.171 -29.900 1.00 15.00 98 ASN A CA 1
ATOM 3873 C C . ASN B 1 98 ? 15.765 -4.975 -31.408 1.00 14.15 98 ASN A C 1
ATOM 3874 O O . ASN B 1 98 ? 15.203 -5.736 -32.200 1.00 13.08 98 ASN A O 1
ATOM 3879 N N . THR B 1 99 ? 16.519 -3.951 -31.795 1.00 11.04 99 THR A N 1
ATOM 3880 C CA . THR B 1 99 ? 16.785 -3.678 -33.200 1.00 10.74 99 THR A CA 1
ATOM 3881 C C . THR B 1 99 ? 17.673 -4.764 -33.789 1.00 11.94 99 THR A C 1
ATOM 3882 O O . THR B 1 99 ? 17.397 -5.293 -34.866 1.00 13.50 99 THR A O 1
ATOM 3886 N N . PHE B 1 100 ? 18.737 -5.095 -33.064 1.00 10.94 100 PHE A N 1
ATOM 3887 C CA . PHE B 1 100 ? 19.782 -5.983 -33.567 1.00 12.58 100 PHE A CA 1
ATOM 3888 C C . PHE B 1 100 ? 19.326 -7.437 -33.657 1.00 12.17 100 PHE A C 1
ATOM 3889 O O . PHE B 1 100 ? 19.709 -8.157 -34.580 1.00 16.04 100 PHE A O 1
ATOM 3897 N N . SER B 1 101 ? 18.509 -7.867 -32.701 1.00 16.40 101 SER A N 1
ATOM 3898 C CA . SER B 1 101 ? 17.998 -9.233 -32.711 1.00 11.37 101 SER A CA 1
ATOM 3899 C C . SER B 1 101 ? 17.064 -9.446 -33.897 1.00 11.71 101 SER A C 1
ATOM 3900 O O . SER B 1 101 ? 17.032 -10.525 -34.485 1.00 16.47 101 SER A O 1
ATOM 3903 N N . LYS B 1 102 ? 16.307 -8.408 -34.242 1.00 14.38 102 LYS A N 1
ATOM 3904 C CA . LYS B 1 102 ? 15.385 -8.467 -35.373 1.00 13.82 102 LYS A CA 1
ATOM 3905 C C . LYS B 1 102 ? 16.151 -8.446 -36.691 1.00 13.63 102 LYS A C 1
ATOM 3906 O O . LYS B 1 102 ? 15.845 -9.203 -37.611 1.00 13.95 102 LYS A O 1
ATOM 3912 N N . LEU B 1 103 ? 17.151 -7.574 -36.769 1.00 16.45 103 LEU A N 1
ATOM 3913 C CA . LEU B 1 103 ? 17.947 -7.405 -37.982 1.00 18.50 103 LEU A CA 1
ATOM 3914 C C . LEU B 1 103 ? 18.717 -8.658 -38.381 1.00 19.46 103 LEU A C 1
ATOM 3915 O O . LEU B 1 103 ? 18.727 -9.042 -39.553 1.00 12.24 103 LEU A O 1
ATOM 3920 N N . TRP B 1 104 ? 19.360 -9.296 -37.408 1.00 14.97 104 TRP A N 1
ATOM 3921 C CA . TRP B 1 104 ? 20.332 -10.345 -37.712 1.00 15.44 104 TRP A CA 1
ATOM 3922 C C . TRP B 1 104 ? 19.989 -11.730 -37.162 1.00 16.20 104 TRP A C 1
ATOM 3923 O O . TRP B 1 104 ? 20.699 -12.699 -37.433 1.00 17.34 104 TRP A O 1
ATOM 3934 N N . GLY B 1 105 ? 18.904 -11.826 -36.400 1.00 13.52 105 GLY A N 1
ATOM 3935 C CA . GLY B 1 105 ? 18.508 -13.095 -35.816 1.00 15.94 105 GLY A CA 1
ATOM 3936 C C . GLY B 1 105 ? 19.504 -13.600 -34.788 1.00 18.24 105 GLY A C 1
ATOM 3937 O O . GLY B 1 105 ? 19.771 -14.799 -34.703 1.00 18.80 105 GLY A O 1
ATOM 3938 N N . ILE B 1 106 ? 20.065 -12.677 -34.015 1.00 17.91 106 ILE A N 1
ATOM 3939 C CA . ILE B 1 106 ? 20.973 -13.029 -32.928 1.00 15.41 106 ILE A CA 1
ATOM 3940 C C . ILE B 1 106 ? 20.321 -12.677 -31.595 1.00 19.69 106 ILE A C 1
ATOM 3941 O O . ILE B 1 106 ? 19.227 -12.113 -31.570 1.00 17.40 106 ILE A O 1
ATOM 3946 N N . LYS B 1 107 ? 20.982 -13.005 -30.489 1.00 19.52 107 LYS A N 1
ATOM 3947 C CA . LYS B 1 107 ? 20.365 -12.830 -29.176 1.00 13.88 107 LYS A CA 1
ATOM 3948 C C . LYS B 1 107 ? 21.246 -12.149 -28.127 1.00 18.85 107 LYS A C 1
ATOM 3949 O O . LYS B 1 107 ? 20.737 -11.448 -27.252 1.00 14.87 107 LYS A O 1
ATOM 3955 N N . THR B 1 108 ? 22.557 -12.354 -28.204 1.00 14.64 108 THR A N 1
ATOM 3956 C CA . THR B 1 108 ? 23.452 -11.831 -27.175 1.00 16.89 108 THR A CA 1
ATOM 3957 C C . THR B 1 108 ? 24.088 -10.504 -27.584 1.00 16.35 108 THR A C 1
ATOM 3958 O O . THR B 1 108 ? 24.281 -10.247 -28.774 1.00 13.42 108 THR A O 1
ATOM 3962 N N . PRO B 1 109 ? 24.396 -9.650 -26.594 1.00 14.27 109 PRO A N 1
ATOM 3963 C CA . PRO B 1 109 ? 25.097 -8.380 -26.812 1.00 16.29 109 PRO A CA 1
ATOM 3964 C C . PRO B 1 109 ? 26.387 -8.547 -27.609 1.00 24.35 109 PRO A C 1
ATOM 3965 O O . PRO B 1 109 ? 26.682 -7.722 -28.476 1.00 18.92 109 PRO A O 1
ATOM 3969 N N . ASN B 1 110 ? 27.142 -9.603 -27.323 1.00 17.83 110 ASN A N 1
ATOM 3970 C CA . ASN B 1 110 ? 28.401 -9.840 -28.021 1.00 23.24 110 ASN A CA 1
ATOM 3971 C C . ASN B 1 110 ? 28.193 -10.274 -29.469 1.00 21.81 110 ASN A C 1
ATOM 3972 O O . ASN B 1 110 ? 29.001 -9.953 -30.338 1.00 21.72 110 ASN A O 1
ATOM 3977 N N . GLU B 1 111 ? 27.111 -11.005 -29.722 1.00 18.76 111 GLU A N 1
ATOM 3978 C CA . GLU B 1 111 ? 26.761 -11.395 -31.084 1.00 17.93 111 GLU A CA 1
ATOM 3979 C C . GLU B 1 111 ? 26.463 -10.161 -31.931 1.00 19.81 111 GLU A C 1
ATOM 3980 O O . GLU B 1 111 ? 26.852 -10.088 -33.098 1.00 21.03 111 GLU A O 1
ATOM 3986 N N . ALA B 1 112 ? 25.775 -9.193 -31.333 1.00 14.70 112 ALA A N 1
ATOM 3987 C CA . ALA B 1 112 ? 25.436 -7.951 -32.019 1.00 14.47 112 ALA A CA 1
ATOM 3988 C C . ALA B 1 112 ? 26.665 -7.072 -32.222 1.00 21.46 112 ALA A C 1
ATOM 3989 O O . ALA B 1 112 ? 26.856 -6.500 -33.295 1.00 18.60 112 ALA A O 1
ATOM 3991 N N . ARG B 1 113 ? 27.490 -6.966 -31.184 1.00 18.55 113 ARG A N 1
ATOM 3992 C CA . ARG B 1 113 ? 28.692 -6.139 -31.238 1.00 14.95 113 ARG A CA 1
ATOM 3993 C C . ARG B 1 113 ? 29.666 -6.631 -32.304 1.00 21.73 113 ARG A C 1
ATOM 3994 O O . ARG B 1 113 ? 30.276 -5.831 -33.013 1.00 21.48 113 ARG A O 1
ATOM 4002 N N . LYS B 1 114 ? 29.803 -7.950 -32.408 1.00 18.32 114 LYS A N 1
ATOM 4003 C CA . LYS B 1 114 ? 30.660 -8.563 -33.418 1.00 20.83 114 LYS A CA 1
ATOM 4004 C C . LYS B 1 114 ? 30.248 -8.149 -34.825 1.00 25.10 114 LYS A C 1
ATOM 4005 O O . LYS B 1 114 ? 31.090 -7.796 -35.650 1.00 21.84 114 LYS A O 1
ATOM 4011 N N . ILE B 1 115 ? 28.947 -8.196 -35.090 1.00 16.39 115 ILE A N 1
ATOM 4012 C CA . ILE B 1 115 ? 28.412 -7.836 -36.399 1.00 16.02 115 ILE A CA 1
ATOM 4013 C C . ILE B 1 115 ? 28.626 -6.358 -36.709 1.00 14.60 115 ILE A C 1
ATOM 4014 O O . ILE B 1 115 ? 29.143 -6.006 -37.769 1.00 21.54 115 ILE A O 1
ATOM 4019 N N . ILE B 1 116 ? 28.229 -5.500 -35.775 1.00 16.16 116 ILE A N 1
ATOM 4020 C CA . ILE B 1 116 ? 28.344 -4.054 -35.946 1.00 19.67 116 ILE A CA 1
ATOM 4021 C C . ILE B 1 116 ? 29.788 -3.609 -36.170 1.00 23.66 116 ILE A C 1
ATOM 4022 O O . ILE B 1 116 ? 30.077 -2.844 -37.090 1.00 17.35 116 ILE A O 1
ATOM 4027 N N . GLU B 1 117 ? 30.696 -4.102 -35.336 1.00 20.84 117 GLU A N 1
ATOM 4028 C CA . GLU B 1 117 ? 32.096 -3.700 -35.429 1.00 24.84 117 GLU A CA 1
ATOM 4029 C C . GLU B 1 117 ? 32.793 -4.278 -36.661 1.00 21.70 117 GLU A C 1
ATOM 4030 O O . GLU B 1 117 ? 33.744 -3.691 -37.171 1.00 31.06 117 GLU A O 1
ATOM 4036 N N . MET B 1 118 ? 32.311 -5.418 -37.145 1.00 19.88 118 MET A N 1
ATOM 4037 C CA . MET B 1 118 ? 32.839 -5.990 -38.377 1.00 23.39 118 MET A CA 1
ATOM 4038 C C . MET B 1 118 ? 32.360 -5.179 -39.579 1.00 26.65 118 MET A C 1
ATOM 4039 O O . MET B 1 118 ? 33.132 -4.889 -40.493 1.00 25.17 118 MET A O 1
ATOM 4044 N N . GLN B 1 119 ? 31.082 -4.812 -39.566 1.00 16.95 119 GLN A N 1
ATOM 4045 C CA . GLN B 1 119 ? 30.487 -4.060 -40.666 1.00 18.89 119 GLN A CA 1
ATOM 4046 C C . GLN B 1 119 ? 30.985 -2.617 -40.726 1.00 16.38 119 GLN A C 1
ATOM 4047 O O . GLN B 1 119 ? 31.065 -2.028 -41.804 1.00 24.16 119 GLN A O 1
ATOM 4053 N N . LYS B 1 120 ? 31.315 -2.054 -39.568 1.00 18.34 120 LYS A N 1
ATOM 4054 C CA . LYS B 1 120 ? 31.844 -0.694 -39.493 1.00 25.25 120 LYS A CA 1
ATOM 4055 C C . LYS B 1 120 ? 33.194 -0.576 -40.192 1.00 26.11 120 LYS A C 1
ATOM 4056 O O . LYS B 1 120 ? 33.551 0.489 -40.696 1.00 28.84 120 LYS A O 1
ATOM 4062 N N . GLN B 1 121 ? 33.936 -1.678 -40.222 1.00 25.98 121 GLN A N 1
ATOM 4063 C CA . GLN B 1 121 ? 35.329 -1.660 -40.662 1.00 36.46 121 GLN A CA 1
ATOM 4064 C C . GLN B 1 121 ? 35.536 -1.645 -42.177 1.00 34.71 121 GLN A C 1
ATOM 4065 O O . GLN B 1 121 ? 36.673 -1.678 -42.645 1.00 42.23 121 GLN A O 1
ATOM 4071 N N . ILE B 1 122 ? 34.451 -1.591 -42.944 1.00 27.98 122 ILE A N 1
ATOM 4072 C CA . ILE B 1 122 ? 34.581 -1.493 -44.396 1.00 34.60 122 ILE A CA 1
ATOM 4073 C C . ILE B 1 122 ? 34.925 -0.063 -44.815 1.00 33.08 122 ILE A C 1
ATOM 4074 O O . ILE B 1 122 ? 35.207 0.204 -45.983 1.00 44.93 122 ILE A O 1
ATOM 4079 N N . ILE B 1 123 ? 34.897 0.848 -43.848 1.00 32.14 123 ILE A N 1
ATOM 4080 C CA . ILE B 1 123 ? 35.337 2.221 -44.060 1.00 41.38 123 ILE A CA 1
ATOM 4081 C C . ILE B 1 123 ? 36.660 2.440 -43.332 1.00 36.74 123 ILE A C 1
ATOM 4082 O O . ILE B 1 123 ? 36.696 2.491 -42.102 1.00 35.63 123 ILE A O 1
ATOM 4087 N N . GLN B 1 124 ? 37.742 2.570 -44.093 1.00 51.42 124 GLN A N 1
ATOM 4088 C CA . GLN B 1 124 ? 39.083 2.643 -43.517 1.00 51.68 124 GLN A CA 1
ATOM 4089 C C . GLN B 1 124 ? 39.655 4.060 -43.526 1.00 50.59 124 GLN A C 1
ATOM 4090 O O . GLN B 1 124 ? 40.693 4.326 -42.919 1.00 55.15 124 GLN A O 1
ATOM 4096 N N . HIS B 1 125 ? 38.970 4.964 -44.216 1.00 44.01 125 HIS A N 1
ATOM 4097 C CA . HIS B 1 125 ? 39.446 6.331 -44.395 1.00 42.26 125 HIS A CA 1
ATOM 4098 C C . HIS B 1 125 ? 38.451 7.307 -43.768 1.00 37.66 125 HIS A C 1
ATOM 4099 O O . HIS B 1 125 ? 37.388 6.884 -43.310 1.00 34.52 125 HIS A O 1
ATOM 4106 N N . PRO B 1 126 ? 38.792 8.610 -43.721 1.00 31.77 126 PRO A N 1
ATOM 4107 C CA . PRO B 1 126 ? 37.753 9.550 -43.291 1.00 26.49 126 PRO A CA 1
ATOM 4108 C C . PRO B 1 126 ? 36.580 9.495 -44.261 1.00 28.68 126 PRO A C 1
ATOM 4109 O O . PRO B 1 126 ? 36.803 9.496 -45.471 1.00 29.70 126 PRO A O 1
ATOM 4113 N N . PRO B 1 127 ? 35.348 9.421 -43.736 1.00 32.59 127 PRO A N 1
ATOM 4114 C CA . PRO B 1 127 ? 34.143 9.341 -44.568 1.00 26.21 127 PRO A CA 1
ATOM 4115 C C . PRO B 1 127 ? 34.082 10.476 -45.586 1.00 21.17 127 PRO A C 1
ATOM 4116 O O . PRO B 1 127 ? 34.200 11.643 -45.213 1.00 21.91 127 PRO A O 1
ATOM 4120 N N . LYS B 1 128 ? 33.912 10.127 -46.857 1.00 22.45 128 LYS A N 1
ATOM 4121 C CA . LYS B 1 128 ? 33.874 11.121 -47.924 1.00 29.40 128 LYS A CA 1
ATOM 4122 C C . LYS B 1 128 ? 32.481 11.718 -48.078 1.00 35.78 128 LYS A C 1
ATOM 4123 O O . LYS B 1 128 ? 32.304 12.747 -48.732 1.00 28.68 128 LYS A O 1
ATOM 4129 N N . ASN B 1 129 ? 31.493 11.064 -47.475 1.00 21.42 129 ASN A N 1
ATOM 4130 C CA . ASN B 1 129 ? 30.106 11.492 -47.604 1.00 21.25 129 ASN A CA 1
ATOM 4131 C C . ASN B 1 129 ? 29.233 10.971 -46.469 1.00 25.81 129 ASN A C 1
ATOM 4132 O O . ASN B 1 129 ? 29.724 10.316 -45.550 1.00 20.49 129 ASN A O 1
ATOM 4137 N N . LEU B 1 130 ? 27.938 11.259 -46.540 1.00 20.25 130 LEU A N 1
ATOM 4138 C CA . LEU B 1 130 ? 27.018 10.871 -45.478 1.00 22.48 130 LEU A CA 1
ATOM 4139 C C . LEU B 1 130 ? 26.838 9.357 -45.396 1.00 17.90 130 LEU A C 1
ATOM 4140 O O . LEU B 1 130 ? 26.685 8.805 -44.308 1.00 19.57 130 LEU A O 1
ATOM 4145 N N . GLU B 1 131 ? 26.855 8.693 -46.547 1.00 18.85 131 GLU A N 1
ATOM 4146 C CA . GLU B 1 131 ? 26.718 7.241 -46.586 1.00 16.22 131 GLU A CA 1
ATOM 4147 C C . GLU B 1 131 ? 27.861 6.561 -45.847 1.00 20.09 131 GLU A C 1
ATOM 4148 O O . GLU B 1 131 ? 27.638 5.707 -44.993 1.00 20.08 131 GLU A O 1
ATOM 4154 N N . GLU B 1 132 ? 29.087 6.949 -46.178 1.00 15.72 132 GLU A N 1
ATOM 4155 C CA . GLU B 1 132 ? 30.265 6.384 -45.531 1.00 14.55 132 GLU A CA 1
ATOM 4156 C C . GLU B 1 132 ? 30.306 6.731 -44.048 1.00 13.36 132 GLU A C 1
ATOM 4157 O O . GLU B 1 132 ? 30.734 5.921 -43.229 1.00 20.07 132 GLU A O 1
ATOM 4163 N N . GLN B 1 133 ? 29.849 7.933 -43.707 1.00 18.21 133 GLN A N 1
ATOM 4164 C CA . GLN B 1 133 ? 29.802 8.374 -42.316 1.00 18.05 133 GLN A CA 1
ATOM 4165 C C . GLN B 1 133 ? 28.880 7.496 -41.477 1.00 22.05 133 GLN A C 1
ATOM 4166 O O . GLN B 1 133 ? 29.244 7.069 -40.381 1.00 18.71 133 GLN A O 1
ATOM 4172 N N . ALA B 1 134 ? 27.687 7.228 -42.000 1.00 16.61 134 ALA A N 1
ATOM 4173 C CA . ALA B 1 134 ? 26.720 6.389 -41.304 1.00 19.81 134 ALA A CA 1
ATOM 4174 C C . ALA B 1 134 ? 27.230 4.956 -41.181 1.00 18.37 134 ALA A C 1
ATOM 4175 O O . ALA B 1 134 ? 27.173 4.359 -40.107 1.00 17.50 134 ALA A O 1
ATOM 4177 N N . ILE B 1 135 ? 27.735 4.417 -42.287 1.00 16.82 135 ILE A N 1
ATOM 4178 C CA . ILE B 1 135 ? 28.266 3.057 -42.313 1.00 18.93 135 ILE A CA 1
ATOM 4179 C C . ILE B 1 135 ? 29.452 2.898 -41.360 1.00 22.45 135 ILE A C 1
ATOM 4180 O O . ILE B 1 135 ? 29.574 1.881 -40.673 1.00 19.10 135 ILE A O 1
ATOM 4185 N N . SER B 1 136 ? 30.308 3.915 -41.302 1.00 15.55 136 SER A N 1
ATOM 4186 C CA . SER B 1 136 ? 31.478 3.881 -40.427 1.00 18.64 136 SER A CA 1
ATOM 4187 C C . SER B 1 136 ? 31.077 3.845 -38.956 1.00 20.30 136 SER A C 1
ATOM 4188 O O . SER B 1 136 ? 31.879 3.487 -38.095 1.00 17.25 136 SER A O 1
ATOM 4191 N N . LEU B 1 137 ? 29.834 4.219 -38.674 1.00 19.89 137 LEU A N 1
ATOM 4192 C CA . LEU B 1 137 ? 29.357 4.300 -37.300 1.00 22.79 137 LEU A CA 1
ATOM 4193 C C . LEU B 1 137 ? 28.508 3.102 -36.873 1.00 20.07 137 LEU A C 1
ATOM 4194 O O . LEU B 1 137 ? 28.608 2.649 -35.734 1.00 22.32 137 LEU A O 1
ATOM 4199 N N . VAL B 1 138 ? 27.672 2.591 -37.776 1.00 20.24 138 VAL A N 1
ATOM 4200 C CA . VAL B 1 138 ? 26.738 1.522 -37.416 1.00 13.15 138 VAL A CA 1
ATOM 4201 C C . VAL B 1 138 ? 26.717 0.338 -38.381 1.00 18.37 138 VAL A C 1
ATOM 4202 O O . VAL B 1 138 ? 26.001 -0.636 -38.153 1.00 14.27 138 VAL A O 1
ATOM 4206 N N . GLY B 1 139 ? 27.496 0.419 -39.454 1.00 19.43 139 GLY A N 1
ATOM 4207 C CA . GLY B 1 139 ? 27.551 -0.663 -40.421 1.00 13.22 139 GLY A CA 1
ATOM 4208 C C . GLY B 1 139 ? 26.526 -0.522 -41.531 1.00 16.95 139 GLY A C 1
ATOM 4209 O O . GLY B 1 139 ? 25.662 0.352 -41.480 1.00 14.35 139 GLY A O 1
ATOM 4210 N N . THR B 1 140 ? 26.617 -1.395 -42.530 1.00 16.61 140 THR A N 1
ATOM 4211 C CA . THR B 1 140 ? 25.773 -1.305 -43.720 1.00 15.78 140 THR A CA 1
ATOM 4212 C C . THR B 1 140 ? 24.298 -1.622 -43.462 1.00 14.85 140 THR A C 1
ATOM 4213 O O . THR B 1 140 ? 23.416 -0.888 -43.909 1.00 17.10 140 THR A O 1
ATOM 4217 N N . ASP B 1 141 ? 24.036 -2.709 -42.742 1.00 12.94 141 ASP A N 1
ATOM 4218 C CA . ASP B 1 141 ? 22.668 -3.171 -42.509 1.00 13.79 141 ASP A CA 1
ATOM 4219 C C . ASP B 1 141 ? 21.795 -2.143 -41.790 1.00 16.89 141 ASP A C 1
ATOM 4220 O O . ASP B 1 141 ? 20.695 -1.832 -42.245 1.00 18.32 141 ASP A O 1
ATOM 4225 N N . VAL B 1 142 ? 22.284 -1.626 -40.668 1.00 15.07 142 VAL A N 1
ATOM 4226 C CA . VAL B 1 142 ? 21.555 -0.612 -39.910 1.00 16.21 142 VAL A CA 1
ATOM 4227 C C . VAL B 1 142 ? 21.327 0.642 -40.756 1.00 16.63 142 VAL A C 1
ATOM 4228 O O . VAL B 1 142 ? 20.244 1.230 -40.738 1.00 15.34 142 VAL A O 1
ATOM 4232 N N . TYR B 1 143 ? 22.354 1.033 -41.504 1.00 13.68 143 TYR A N 1
ATOM 4233 C CA . TYR B 1 143 ? 22.275 2.191 -42.388 1.00 13.44 143 TYR A CA 1
ATOM 4234 C C . TYR B 1 143 ? 21.203 2.022 -43.465 1.00 12.36 143 TYR A C 1
ATOM 4235 O O . TYR B 1 143 ? 20.352 2.892 -43.646 1.00 17.83 143 TYR A O 1
ATOM 4244 N N . GLU B 1 144 ? 21.247 0.895 -44.169 1.00 13.03 144 GLU A N 1
ATOM 4245 C CA . GLU B 1 144 ? 20.327 0.647 -45.277 1.00 17.06 144 GLU A CA 1
ATOM 4246 C C . GLU B 1 144 ? 18.873 0.502 -44.832 1.00 22.62 144 GLU A C 1
ATOM 4247 O O . GLU B 1 144 ? 17.957 0.919 -45.540 1.00 16.91 144 GLU A O 1
ATOM 4253 N N . LYS B 1 145 ? 18.665 -0.088 -43.660 1.00 15.26 145 LYS A N 1
ATOM 4254 C CA . LYS B 1 145 ? 17.316 -0.374 -43.182 1.00 17.48 145 LYS A CA 1
ATOM 4255 C C . LYS B 1 145 ? 16.677 0.799 -42.438 1.00 13.96 145 LYS A C 1
ATOM 4256 O O . LYS B 1 145 ? 15.460 0.983 -42.491 1.00 16.78 145 LYS A O 1
ATOM 4262 N N . LEU B 1 146 ? 17.491 1.593 -41.750 1.00 11.43 146 LEU A N 1
ATOM 4263 C CA . LEU B 1 146 ? 16.953 2.563 -40.797 1.00 8.37 146 LEU A CA 1
ATOM 4264 C C . LEU B 1 146 ? 17.382 4.013 -41.026 1.00 15.08 146 LEU A C 1
ATOM 4265 O O . LEU B 1 146 ? 16.831 4.927 -40.412 1.00 12.83 146 LEU A O 1
ATOM 4270 N N . ILE B 1 147 ? 18.358 4.231 -41.901 1.00 13.23 147 ILE A N 1
ATOM 4271 C CA . ILE B 1 147 ? 18.883 5.581 -42.107 1.00 11.78 147 ILE A CA 1
ATOM 4272 C C . ILE B 1 147 ? 18.803 6.050 -43.559 1.00 11.62 147 ILE A C 1
ATOM 4273 O O . ILE B 1 147 ? 18.365 7.169 -43.831 1.00 13.37 147 ILE A O 1
ATOM 4278 N N . LYS B 1 148 ? 19.225 5.184 -44.476 1.00 11.04 148 LYS A N 1
ATOM 4279 C CA . LYS B 1 148 ? 19.409 5.543 -45.885 1.00 10.68 148 LYS A CA 1
ATOM 4280 C C . LYS B 1 148 ? 18.191 6.203 -46.534 1.00 12.35 148 LYS A C 1
ATOM 4281 O O . LYS B 1 148 ? 18.243 7.376 -46.907 1.00 20.19 148 LYS A O 1
ATOM 4287 N N . GLY B 1 149 ? 17.105 5.448 -46.668 1.00 11.55 149 GLY A N 1
ATOM 4288 C CA . GLY B 1 149 ? 15.895 5.950 -47.298 1.00 11.12 149 GLY A CA 1
ATOM 4289 C C . GLY B 1 149 ? 15.284 7.132 -46.569 1.00 18.43 149 GLY A C 1
ATOM 4290 O O . GLY B 1 149 ? 14.804 8.079 -47.194 1.00 19.22 149 GLY A O 1
ATOM 4291 N N . TYR B 1 150 ? 15.305 7.075 -45.241 1.00 14.73 150 TYR A N 1
ATOM 4292 C CA . TYR B 1 150 ? 14.791 8.154 -44.404 1.00 12.79 150 TYR A CA 1
ATOM 4293 C C . TYR B 1 150 ? 15.520 9.462 -44.693 1.00 18.18 150 TYR A C 1
ATOM 4294 O O . TYR B 1 150 ? 14.901 10.518 -44.812 1.00 16.86 150 TYR A O 1
ATOM 4303 N N . THR B 1 151 ? 16.839 9.377 -44.817 1.00 12.52 151 THR A N 1
ATOM 4304 C CA . THR B 1 151 ? 17.676 10.550 -45.046 1.00 17.56 151 THR A CA 1
ATOM 4305 C C . THR B 1 151 ? 17.546 11.079 -46.473 1.00 15.08 151 THR A C 1
ATOM 4306 O O . THR B 1 151 ? 17.495 12.289 -46.689 1.00 18.68 151 THR A O 1
ATOM 4310 N N . GLU B 1 152 ? 17.491 10.166 -47.439 1.00 14.59 152 GLU A N 1
ATOM 4311 C CA . GLU B 1 152 ? 17.342 10.535 -48.846 1.00 16.41 152 GLU A CA 1
ATOM 4312 C C . GLU B 1 152 ? 16.123 11.422 -49.073 1.00 19.02 152 GLU A C 1
ATOM 4313 O O . GLU B 1 152 ? 16.171 12.370 -49.856 1.00 21.13 152 GLU A O 1
ATOM 4319 N N . LYS B 1 153 ? 15.034 11.112 -48.378 1.00 19.80 153 LYS A N 1
ATOM 4320 C CA . LYS B 1 153 ? 13.802 11.884 -48.492 1.00 19.79 153 LYS A CA 1
ATOM 4321 C C . LYS B 1 153 ? 13.923 13.258 -47.845 1.00 22.89 153 LYS A C 1
ATOM 4322 O O . LYS B 1 153 ? 13.399 14.244 -48.361 1.00 26.48 153 LYS A O 1
ATOM 4328 N N . GLN B 1 154 ? 14.609 13.314 -46.708 1.00 24.13 154 GLN A N 1
ATOM 4329 C CA . GLN B 1 154 ? 14.794 14.565 -45.984 1.00 30.59 154 GLN A CA 1
ATOM 4330 C C . GLN B 1 154 ? 15.600 15.581 -46.789 1.00 31.81 154 GLN A C 1
ATOM 4331 O O . GLN B 1 154 ? 15.423 16.789 -46.628 1.00 31.96 154 GLN A O 1
ATOM 4337 N N . TRP B 1 155 ? 16.479 15.090 -47.656 1.00 18.80 155 TRP A N 1
ATOM 4338 C CA . TRP B 1 155 ? 17.410 15.960 -48.370 1.00 18.84 155 TRP A CA 1
ATOM 4339 C C . TRP B 1 155 ? 17.212 15.970 -49.885 1.00 22.86 155 TRP A C 1
ATOM 4340 O O . TRP B 1 155 ? 17.731 16.846 -50.576 1.00 22.42 155 TRP A O 1
ATOM 4351 N N . GLY B 1 156 ? 16.467 14.996 -50.398 1.00 19.97 156 GLY A N 1
ATOM 4352 C CA . GLY B 1 156 ? 16.131 14.961 -51.810 1.00 22.55 156 GLY A CA 1
ATOM 4353 C C . GLY B 1 156 ? 17.244 14.473 -52.719 1.00 29.81 156 GLY A C 1
ATOM 4354 O O . GLY B 1 156 ? 17.184 14.656 -53.935 1.00 26.03 156 GLY A O 1
ATOM 4355 N N . ARG B 1 157 ? 18.263 13.854 -52.131 1.00 20.98 157 ARG A N 1
ATOM 4356 C CA . ARG B 1 157 ? 19.344 13.253 -52.908 1.00 22.76 157 ARG A CA 1
ATOM 4357 C C . ARG B 1 157 ? 19.955 12.057 -52.183 1.00 24.60 157 ARG A C 1
ATOM 4358 O O . ARG B 1 157 ? 19.659 11.812 -51.015 1.00 21.24 157 ARG A O 1
ATOM 4366 N N . SER B 1 158 ? 20.801 11.307 -52.882 1.00 20.88 158 SER A N 1
ATOM 4367 C CA . SER B 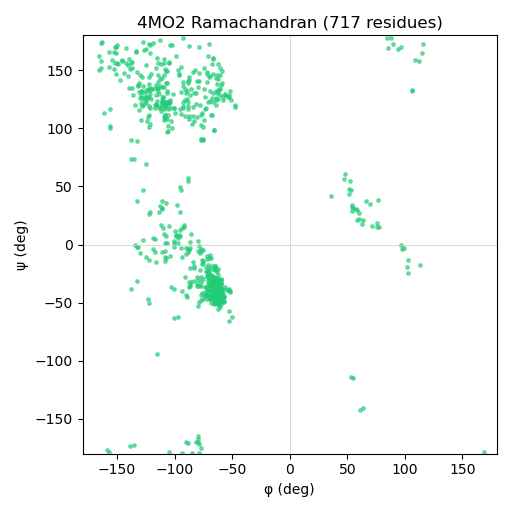1 158 ? 21.426 10.129 -52.292 1.00 23.50 158 SER A CA 1
ATOM 4368 C C . SER B 1 158 ? 22.405 10.533 -51.193 1.00 26.24 158 SER A C 1
ATOM 4369 O O . SER B 1 158 ? 22.924 11.649 -51.192 1.00 16.42 158 SER A O 1
ATOM 4372 N N . CYS B 1 159 ? 22.655 9.621 -50.259 1.00 14.97 159 CYS A N 1
ATOM 4373 C CA . CYS B 1 159 ? 23.521 9.916 -49.122 1.00 15.33 159 CYS A CA 1
ATOM 4374 C C . CYS B 1 159 ? 24.992 10.071 -49.501 1.00 15.63 159 CYS A C 1
ATOM 4375 O O . CYS B 1 159 ? 25.752 10.722 -48.787 1.00 18.19 159 CYS A O 1
ATOM 4378 N N . LYS B 1 160 ? 25.397 9.483 -50.622 1.00 20.41 160 LYS A N 1
ATOM 4379 C CA . LYS B 1 160 ? 26.772 9.663 -51.079 1.00 30.09 160 LYS A CA 1
ATOM 4380 C C . LYS B 1 160 ? 26.954 11.007 -51.787 1.00 25.61 160 LYS A C 1
ATOM 4381 O O . LYS B 1 160 ? 28.068 11.386 -52.145 1.00 28.35 160 LYS A O 1
ATOM 4387 N N . ASP B 1 161 ? 25.849 11.725 -51.972 1.00 26.74 161 ASP A N 1
ATOM 4388 C CA . ASP B 1 161 ? 25.887 13.092 -52.479 1.00 23.10 161 ASP A CA 1
ATOM 4389 C C . ASP B 1 161 ? 25.625 14.089 -51.353 1.00 25.03 161 ASP A C 1
ATOM 4390 O O . ASP B 1 161 ? 25.328 15.257 -51.602 1.00 25.22 161 ASP A O 1
ATOM 4395 N N . LEU B 1 162 ? 25.731 13.618 -50.114 1.00 19.63 162 LEU A N 1
ATOM 4396 C CA . LEU B 1 162 ? 25.538 14.469 -48.944 1.00 20.22 162 LEU A CA 1
ATOM 4397 C C . LEU B 1 162 ? 26.802 14.484 -48.093 1.00 19.02 162 LEU A C 1
ATOM 4398 O O . LEU B 1 162 ? 27.519 13.486 -48.032 1.00 19.75 162 LEU A O 1
ATOM 4403 N N . PRO B 1 163 ? 27.086 15.621 -47.438 1.00 24.55 163 PRO A N 1
ATOM 4404 C CA . PRO B 1 163 ? 28.299 15.731 -46.623 1.00 21.77 163 PRO A CA 1
ATOM 4405 C C . PRO B 1 163 ? 28.199 14.905 -45.345 1.00 25.62 163 PRO A C 1
ATOM 4406 O O . PRO B 1 163 ? 27.107 14.737 -44.802 1.00 18.65 163 PRO A O 1
ATOM 4410 N N . ALA B 1 164 ? 29.335 14.399 -44.876 1.00 23.43 164 ALA A N 1
ATOM 4411 C CA . ALA B 1 164 ? 29.378 13.550 -43.690 1.00 20.13 164 ALA A CA 1
ATOM 4412 C C . ALA B 1 164 ? 28.951 14.293 -42.427 1.00 18.79 164 ALA A C 1
ATOM 4413 O O . ALA B 1 164 ? 28.534 13.677 -41.446 1.00 22.73 164 ALA A O 1
ATOM 4415 N N . SER B 1 165 ? 29.051 15.618 -42.460 1.00 20.62 165 SER A N 1
ATOM 4416 C CA . SER B 1 165 ? 28.781 16.449 -41.289 1.00 25.71 165 SER A CA 1
ATOM 4417 C C . SER B 1 165 ? 27.329 16.401 -40.809 1.00 22.08 165 SER A C 1
ATOM 4418 O O . SER B 1 165 ? 27.037 16.772 -39.672 1.00 23.91 165 SER A O 1
ATOM 4421 N N . ILE B 1 166 ? 26.425 15.954 -41.674 1.00 22.44 166 ILE A N 1
ATOM 4422 C CA . ILE B 1 166 ? 25.003 15.895 -41.341 1.00 20.97 166 ILE A CA 1
ATOM 4423 C C . ILE B 1 166 ? 24.731 14.965 -40.153 1.00 20.88 166 ILE A C 1
ATOM 4424 O O . ILE B 1 166 ? 23.889 15.256 -39.301 1.00 22.44 166 ILE A O 1
ATOM 4429 N N . ILE B 1 167 ? 25.461 13.857 -40.089 1.00 22.50 167 ILE A N 1
ATOM 4430 C CA . ILE B 1 167 ? 25.351 12.944 -38.957 1.00 27.48 167 ILE A CA 1
ATOM 4431 C C . ILE B 1 167 ? 26.595 13.013 -38.076 1.00 25.51 167 ILE A C 1
ATOM 4432 O O . ILE B 1 167 ? 27.683 12.607 -38.485 1.00 32.98 167 ILE A O 1
ATOM 4437 N N . ARG B 1 168 ? 26.427 13.537 -36.866 1.00 23.03 168 ARG A N 1
ATOM 4438 C CA . ARG B 1 168 ? 27.533 13.664 -35.923 1.00 26.05 168 ARG A CA 1
ATOM 4439 C C . ARG B 1 168 ? 27.822 12.337 -35.236 1.00 35.51 168 ARG A C 1
ATOM 4440 O O . ARG B 1 168 ? 28.959 11.865 -35.227 1.00 34.73 168 ARG A O 1
ATOM 4448 N N . ARG B 1 169 ? 26.786 11.738 -34.660 1.00 28.12 169 ARG A N 1
ATOM 4449 C CA . ARG B 1 169 ? 26.934 10.458 -33.983 1.00 34.36 169 ARG A CA 1
ATOM 4450 C C . ARG B 1 169 ? 25.657 9.627 -34.065 1.00 24.50 169 ARG A C 1
ATOM 4451 O O . ARG B 1 169 ? 24.561 10.162 -34.233 1.00 22.22 169 ARG A O 1
ATOM 4459 N N . LEU B 1 170 ? 25.815 8.312 -33.957 1.00 20.65 170 LEU A N 1
ATOM 4460 C CA . LEU B 1 170 ? 24.689 7.389 -33.964 1.00 18.82 170 LEU A CA 1
ATOM 4461 C C . LEU B 1 170 ? 24.855 6.414 -32.812 1.00 18.00 170 LEU A C 1
ATOM 4462 O O . LEU B 1 170 ? 25.456 5.354 -32.979 1.00 18.39 170 LEU A O 1
ATOM 4467 N N . PRO B 1 171 ? 24.325 6.774 -31.634 1.00 18.17 171 PRO A N 1
ATOM 4468 C CA . PRO B 1 171 ? 24.504 5.957 -30.430 1.00 24.79 171 PRO A CA 1
ATOM 4469 C C . PRO B 1 171 ? 23.953 4.546 -30.591 1.00 24.21 171 PRO A C 1
ATOM 4470 O O . PRO B 1 171 ? 22.875 4.351 -31.154 1.00 18.83 171 PRO A O 1
ATOM 4474 N N . VAL B 1 172 ? 24.717 3.575 -30.104 1.00 15.75 172 VAL A N 1
ATOM 4475 C CA . VAL B 1 172 ? 24.317 2.178 -30.112 1.00 17.56 172 VAL A CA 1
ATOM 4476 C C . VAL B 1 172 ? 24.404 1.639 -28.692 1.00 27.29 172 VAL A C 1
ATOM 4477 O O . VAL B 1 172 ? 25.413 1.831 -28.014 1.00 23.56 172 VAL A O 1
ATOM 4481 N N . ARG B 1 173 ? 23.344 0.982 -28.231 1.00 21.60 173 ARG A N 1
ATOM 4482 C CA . ARG B 1 173 ? 23.384 0.347 -26.919 1.00 26.93 173 ARG A CA 1
ATOM 4483 C C . ARG B 1 173 ? 23.112 -1.153 -27.017 1.00 22.28 173 ARG A C 1
ATOM 4484 O O . ARG B 1 173 ? 22.205 -1.594 -27.722 1.00 18.36 173 ARG A O 1
ATOM 4492 N N . TYR B 1 174 ? 23.924 -1.937 -26.320 1.00 19.71 174 TYR A N 1
ATOM 4493 C CA . TYR B 1 174 ? 23.785 -3.384 -26.353 1.00 18.10 174 TYR A CA 1
ATOM 4494 C C . TYR B 1 174 ? 22.926 -3.865 -25.190 1.00 17.89 174 TYR A C 1
ATOM 4495 O O . TYR B 1 174 ? 23.269 -4.814 -24.487 1.00 18.09 174 TYR A O 1
ATOM 4504 N N . ILE B 1 175 ? 21.797 -3.186 -25.013 1.00 14.43 175 ILE A N 1
ATOM 4505 C CA . ILE B 1 175 ? 20.807 -3.526 -24.004 1.00 20.13 175 ILE A CA 1
ATOM 4506 C C . ILE B 1 175 ? 19.453 -3.633 -24.697 1.00 21.40 175 ILE A C 1
ATOM 4507 O O . ILE B 1 175 ? 19.186 -2.891 -25.642 1.00 16.80 175 ILE A O 1
ATOM 4512 N N . TYR B 1 176 ? 18.613 -4.564 -24.252 1.00 13.15 176 TYR A N 1
ATOM 4513 C CA . TYR B 1 176 ? 17.235 -4.633 -24.732 1.00 14.55 176 TYR A CA 1
ATOM 4514 C C . TYR B 1 176 ? 16.429 -3.521 -24.073 1.00 19.51 176 TYR A C 1
ATOM 4515 O O . TYR B 1 176 ? 15.873 -3.701 -22.991 1.00 16.66 176 TYR A O 1
ATOM 4524 N N . ASP B 1 177 ? 16.378 -2.367 -24.731 1.00 14.14 177 ASP A N 1
ATOM 4525 C CA . ASP B 1 177 ? 15.785 -1.170 -24.146 1.00 13.45 177 ASP A CA 1
ATOM 4526 C C . ASP B 1 177 ? 15.437 -0.164 -25.238 1.00 14.67 177 ASP A C 1
ATOM 4527 O O . ASP B 1 177 ? 16.323 0.391 -25.886 1.00 12.90 177 ASP A O 1
ATOM 4532 N N . ASN B 1 178 ? 14.142 0.070 -25.432 1.00 12.21 178 ASN A N 1
ATOM 4533 C CA . ASN B 1 178 ? 13.673 0.951 -26.498 1.00 15.15 178 ASN A CA 1
ATOM 4534 C C . ASN B 1 178 ? 13.500 2.409 -26.073 1.00 22.25 178 ASN A C 1
ATOM 4535 O O . ASN B 1 178 ? 12.859 3.192 -26.775 1.00 18.82 178 ASN A O 1
ATOM 4540 N N . ASN B 1 179 ? 14.065 2.770 -24.926 1.00 13.84 179 ASN A N 1
ATOM 4541 C CA . ASN B 1 179 ? 14.034 4.156 -24.473 1.00 15.45 179 ASN A CA 1
ATOM 4542 C C . ASN B 1 179 ? 14.884 5.036 -25.386 1.00 21.58 179 ASN A C 1
ATOM 4543 O O . ASN B 1 179 ? 16.110 4.926 -25.407 1.00 19.83 179 ASN A O 1
ATOM 4548 N N . TYR B 1 180 ? 14.225 5.908 -26.140 1.00 18.05 180 TYR A N 1
ATOM 4549 C CA . TYR B 1 180 ? 14.905 6.740 -27.125 1.00 18.43 180 TYR A CA 1
ATOM 4550 C C . TYR B 1 180 ? 15.819 7.779 -26.474 1.00 24.53 180 TYR A C 1
ATOM 4551 O O . TYR B 1 180 ? 16.869 8.114 -27.019 1.00 23.14 180 TYR A O 1
ATOM 4560 N N . PHE B 1 181 ? 15.415 8.283 -25.312 1.00 20.32 181 PHE A N 1
ATOM 4561 C CA . PHE B 1 181 ? 16.190 9.302 -24.607 1.00 25.25 181 PHE A CA 1
ATOM 4562 C C . PHE B 1 181 ? 16.814 8.758 -23.323 1.00 28.82 181 PHE A C 1
ATOM 4563 O O . PHE B 1 181 ? 16.154 8.071 -22.544 1.00 31.30 181 PHE A O 1
ATOM 4571 N N . ASN B 1 182 ? 18.086 9.080 -23.105 1.00 32.82 182 ASN A N 1
ATOM 4572 C CA . ASN B 1 182 ? 18.810 8.620 -21.921 1.00 30.30 182 ASN A CA 1
ATOM 4573 C C . ASN B 1 182 ? 18.638 9.537 -20.712 1.00 36.99 182 ASN A C 1
ATOM 4574 O O . ASN B 1 182 ? 19.223 9.298 -19.656 1.00 41.89 182 ASN A O 1
ATOM 4579 N N . ASP B 1 183 ? 17.833 10.583 -20.870 1.00 31.04 183 ASP A N 1
ATOM 4580 C CA . ASP B 1 183 ? 17.643 11.574 -19.815 1.00 28.30 183 ASP A CA 1
ATOM 4581 C C . ASP B 1 183 ? 16.852 11.010 -18.637 1.00 34.66 183 ASP A C 1
ATOM 4582 O O . ASP B 1 183 ? 15.939 10.208 -18.826 1.00 32.82 183 ASP A O 1
ATOM 4587 N N . PRO B 1 184 ? 17.207 11.428 -17.412 1.00 32.49 184 PRO A N 1
ATOM 4588 C CA . PRO B 1 184 ? 16.480 11.019 -16.204 1.00 37.44 184 PRO A CA 1
ATOM 4589 C C . PRO B 1 184 ? 15.109 11.685 -16.105 1.00 37.24 184 PRO A C 1
ATOM 4590 O O . PRO B 1 184 ? 14.214 11.161 -15.441 1.00 36.23 184 PRO A O 1
ATOM 4594 N N . TYR B 1 185 ? 14.952 12.830 -16.763 1.00 32.30 185 TYR A N 1
ATOM 4595 C CA . TYR B 1 185 ? 13.682 13.546 -16.765 1.00 34.73 185 TYR A CA 1
ATOM 4596 C C . TYR B 1 185 ? 13.099 13.609 -18.173 1.00 34.63 185 TYR A C 1
ATOM 4597 O O . TYR B 1 185 ? 13.704 14.185 -19.073 1.00 29.41 185 TYR A O 1
ATOM 4606 N N A GLN B 1 186 ? 11.924 13.012 -18.351 0.52 26.84 186 GLN A N 1
ATOM 4607 N N B GLN B 1 186 ? 11.924 13.019 -18.358 0.48 26.84 186 GLN A N 1
ATOM 4608 C CA A GLN B 1 186 ? 11.245 12.997 -19.644 0.52 27.28 186 GLN A CA 1
ATOM 4609 C CA B GLN B 1 186 ? 11.245 13.072 -19.648 0.48 27.30 186 GLN A CA 1
ATOM 4610 C C A GLN B 1 186 ? 9.736 12.860 -19.454 0.52 31.03 186 GLN A C 1
ATOM 4611 C C B GLN B 1 186 ? 9.752 12.790 -19.522 0.48 30.99 186 GLN A C 1
ATOM 4612 O O A GLN B 1 186 ? 9.280 12.226 -18.501 0.52 27.39 186 GLN A O 1
ATOM 4613 O O B GLN B 1 186 ? 9.326 11.992 -18.686 0.48 27.94 186 GLN A O 1
ATOM 4624 N N . GLY B 1 187 ? 8.961 13.456 -20.357 1.00 22.46 187 GLY A N 1
ATOM 4625 C CA . GLY B 1 187 ? 7.520 13.301 -20.323 1.00 25.76 187 GLY A CA 1
ATOM 4626 C C . GLY B 1 187 ? 6.766 14.331 -21.140 1.00 28.67 187 GLY A C 1
ATOM 4627 O O . GLY B 1 187 ? 7.363 15.197 -21.778 1.00 20.14 187 GLY A O 1
ATOM 4628 N N . ILE B 1 188 ? 5.442 14.224 -21.113 1.00 23.25 188 ILE A N 1
ATOM 4629 C CA . ILE B 1 188 ? 4.559 15.139 -21.821 1.00 25.45 188 ILE A CA 1
ATOM 4630 C C . ILE B 1 188 ? 3.706 15.880 -20.797 1.00 26.68 188 ILE A C 1
ATOM 4631 O O . ILE B 1 188 ? 3.182 15.266 -19.868 1.00 22.75 188 ILE A O 1
ATOM 4636 N N . PRO B 1 189 ? 3.577 17.206 -20.951 1.00 27.96 189 PRO A N 1
ATOM 4637 C CA . PRO B 1 189 ? 2.730 17.970 -20.030 1.00 27.34 189 PRO A CA 1
ATOM 4638 C C . PRO B 1 189 ? 1.267 17.554 -20.133 1.00 27.83 189 PRO A C 1
ATOM 4639 O O . PRO B 1 189 ? 0.701 17.550 -21.226 1.00 24.04 189 PRO A O 1
ATOM 4643 N N . LYS B 1 190 ? 0.671 17.194 -19.001 1.00 30.40 190 LYS A N 1
ATOM 4644 C CA . LYS B 1 190 ? -0.742 16.846 -18.966 1.00 29.52 190 LYS A CA 1
ATOM 4645 C C . LYS B 1 190 ? -1.581 18.065 -19.330 1.00 32.19 190 LYS A C 1
ATOM 4646 O O . LYS B 1 190 ? -1.456 19.121 -18.711 1.00 30.99 190 LYS A O 1
ATOM 4652 N N . GLY B 1 191 ? -2.427 17.921 -20.344 1.00 28.77 191 GLY A N 1
ATOM 4653 C CA . GLY B 1 191 ? -3.268 19.017 -20.785 1.00 32.31 191 GLY A CA 1
ATOM 4654 C C . GLY B 1 191 ? -2.690 19.768 -21.970 1.00 26.11 191 GLY A C 1
ATOM 4655 O O . GLY B 1 191 ? -3.317 20.687 -22.496 1.00 32.74 191 GLY A O 1
ATOM 4656 N N . GLY B 1 192 ? -1.489 19.380 -22.390 1.00 32.79 192 GLY A N 1
ATOM 4657 C CA . GLY B 1 192 ? -0.865 19.971 -23.561 1.00 24.75 192 GLY A CA 1
ATOM 4658 C C . GLY B 1 192 ? 0.120 21.081 -23.245 1.00 26.17 192 GLY A C 1
ATOM 4659 O O . GLY B 1 192 ? 0.206 21.548 -22.109 1.00 22.54 192 GLY A O 1
ATOM 4660 N N . TYR B 1 193 ? 0.861 21.507 -24.264 1.00 24.90 193 TYR A N 1
ATOM 4661 C CA . TYR B 1 193 ? 1.866 22.557 -24.110 1.00 29.44 193 TYR A CA 1
ATOM 4662 C C . TYR B 1 193 ? 1.259 23.958 -24.101 1.00 24.97 193 TYR A C 1
ATOM 4663 O O . TYR B 1 193 ? 1.794 24.865 -23.466 1.00 26.75 193 TYR A O 1
ATOM 4672 N N . THR B 1 194 ? 0.149 24.131 -24.812 1.00 22.49 194 THR A N 1
ATOM 4673 C CA . THR B 1 194 ? -0.471 25.447 -24.962 1.00 29.50 194 THR A CA 1
ATOM 4674 C C . THR B 1 194 ? -0.896 26.044 -23.620 1.00 29.88 194 THR A C 1
ATOM 4675 O O . THR B 1 194 ? -0.812 27.257 -23.415 1.00 34.42 194 THR A O 1
ATOM 4679 N N . ALA B 1 195 ? -1.337 25.187 -22.705 1.00 30.99 195 ALA A N 1
ATOM 4680 C CA . ALA B 1 195 ? -1.745 25.630 -21.375 1.00 30.90 195 ALA A CA 1
ATOM 4681 C C . ALA B 1 195 ? -0.579 26.249 -20.610 1.00 34.56 195 ALA A C 1
ATOM 4682 O O . ALA B 1 195 ? -0.773 27.138 -19.781 1.00 30.93 195 ALA A O 1
ATOM 4684 N N . ILE B 1 196 ? 0.630 25.773 -20.893 1.00 29.41 196 ILE A N 1
ATOM 4685 C CA . ILE B 1 196 ? 1.834 26.316 -20.277 1.00 26.04 196 ILE A CA 1
ATOM 4686 C C . ILE B 1 196 ? 2.069 27.755 -20.726 1.00 29.44 196 ILE A C 1
ATOM 4687 O O . ILE B 1 196 ? 2.368 28.631 -19.913 1.00 33.98 196 ILE A O 1
ATOM 4692 N N . PHE B 1 197 ? 1.925 27.992 -22.026 1.00 30.69 197 PHE A N 1
ATOM 4693 C CA . PHE B 1 197 ? 2.129 29.322 -22.589 1.00 30.59 197 PHE A CA 1
ATOM 4694 C C . PHE B 1 197 ? 1.019 30.284 -22.174 1.00 33.65 197 PHE A C 1
ATOM 4695 O O . PHE B 1 197 ? 1.236 31.493 -22.090 1.00 33.05 197 PHE A O 1
ATOM 4703 N N . ASP B 1 198 ? -0.169 29.742 -21.918 1.00 36.61 198 ASP A N 1
ATOM 4704 C CA . ASP B 1 198 ? -1.286 30.541 -21.423 1.00 41.14 198 ASP A CA 1
ATOM 4705 C C . ASP B 1 198 ? -0.929 31.187 -20.090 1.00 27.95 198 ASP A C 1
ATOM 4706 O O . ASP B 1 198 ? -1.232 32.355 -19.852 1.00 35.30 198 ASP A O 1
ATOM 4711 N N . LYS B 1 199 ? -0.277 30.414 -19.228 1.00 29.37 199 LYS A N 1
ATOM 4712 C CA . LYS B 1 199 ? 0.104 30.884 -17.903 1.00 35.35 199 LYS A CA 1
ATOM 4713 C C . LYS B 1 199 ? 1.238 31.902 -17.970 1.00 44.49 199 LYS A C 1
ATOM 4714 O O . LYS B 1 199 ? 1.219 32.913 -17.267 1.00 42.80 199 LYS A O 1
ATOM 4720 N N . MET B 1 200 ? 2.221 31.630 -18.823 1.00 36.53 200 MET A N 1
ATOM 4721 C CA . MET B 1 200 ? 3.379 32.505 -18.973 1.00 30.14 200 MET A CA 1
ATOM 4722 C C . MET B 1 200 ? 3.001 33.887 -19.500 1.00 29.91 200 MET A C 1
ATOM 4723 O O . MET B 1 200 ? 3.590 34.893 -19.105 1.00 30.47 200 MET A O 1
ATOM 4728 N N . LEU B 1 201 ? 2.015 33.929 -20.390 1.00 27.83 201 LEU A N 1
ATOM 4729 C CA . LEU B 1 201 ? 1.653 35.165 -21.079 1.00 33.88 201 LEU A CA 1
ATOM 4730 C C . LEU B 1 201 ? 0.450 35.868 -20.456 1.00 41.44 201 LEU A C 1
ATOM 4731 O O . LEU B 1 201 ? -0.060 36.841 -21.012 1.00 33.55 201 LEU A O 1
ATOM 4736 N N . LYS B 1 202 ? 0.003 35.377 -19.305 1.00 44.93 202 LYS A N 1
ATOM 4737 C CA . LYS B 1 202 ? -1.203 35.895 -18.662 1.00 42.42 202 LYS A CA 1
ATOM 4738 C C . LYS B 1 202 ? -1.111 37.386 -18.331 1.00 42.17 202 LYS A C 1
ATOM 4739 O O . LYS B 1 202 ? -2.081 38.126 -18.495 1.00 39.34 202 LYS A O 1
ATOM 4745 N N . LYS B 1 203 ? 0.058 37.824 -17.875 1.00 39.89 203 LYS A N 1
ATOM 4746 C CA . LYS B 1 203 ? 0.250 39.217 -17.483 1.00 44.31 203 LYS A CA 1
ATOM 4747 C C . LYS B 1 203 ? 0.797 40.080 -18.619 1.00 42.19 203 LYS A C 1
ATOM 4748 O O . LYS B 1 203 ? 1.251 41.200 -18.390 1.00 40.10 203 LYS A O 1
ATOM 4754 N N . SER B 1 204 ? 0.750 39.560 -19.841 1.00 30.69 204 SER A N 1
ATOM 4755 C CA . SER B 1 204 ? 1.254 40.295 -20.996 1.00 31.20 204 SER A CA 1
ATOM 4756 C C . SER B 1 204 ? 0.142 40.613 -21.988 1.00 40.24 204 SER A C 1
ATOM 4757 O O . SER B 1 204 ? -0.846 39.885 -22.084 1.00 40.14 204 SER A O 1
ATOM 4760 N N . LYS B 1 205 ? 0.308 41.708 -22.722 1.00 40.35 205 LYS A N 1
ATOM 4761 C CA . LYS B 1 205 ? -0.604 42.045 -23.805 1.00 31.92 205 LYS A CA 1
ATOM 4762 C C . LYS B 1 205 ? -0.182 41.289 -25.060 1.00 45.42 205 LYS A C 1
ATOM 4763 O O . LYS B 1 205 ? 0.922 41.482 -25.569 1.00 37.78 205 LYS A O 1
ATOM 4769 N N . VAL B 1 206 ? -1.063 40.426 -25.553 1.00 45.85 206 VAL A N 1
ATOM 4770 C CA . VAL B 1 206 ? -0.733 39.566 -26.683 1.00 30.14 206 VAL A CA 1
ATOM 4771 C C . VAL B 1 206 ? -1.478 39.957 -27.954 1.00 38.47 206 VAL A C 1
ATOM 4772 O O . VAL B 1 206 ? -2.708 40.006 -27.977 1.00 38.44 206 VAL A O 1
ATOM 4776 N N . ILE B 1 207 ? -0.720 40.234 -29.010 1.00 33.54 207 ILE A N 1
ATOM 4777 C CA . ILE B 1 207 ? -1.298 40.534 -30.314 1.00 23.47 207 ILE A CA 1
ATOM 4778 C C . ILE B 1 207 ? -0.997 39.410 -31.299 1.00 37.83 207 ILE A C 1
ATOM 4779 O O . ILE B 1 207 ? 0.163 39.083 -31.549 1.00 28.60 207 ILE A O 1
ATOM 4784 N N . LEU B 1 208 ? -2.051 38.820 -31.853 1.00 26.62 208 LEU A N 1
ATOM 4785 C CA . LEU B 1 208 ? -1.909 37.692 -32.766 1.00 23.82 208 LEU A CA 1
ATOM 4786 C C . LEU B 1 208 ? -2.132 38.112 -34.212 1.00 29.06 208 LEU A C 1
ATOM 4787 O O . LEU B 1 208 ? -2.538 39.243 -34.482 1.00 37.41 208 LEU A O 1
ATOM 4792 N N . ASN B 1 209 ? -1.858 37.192 -35.133 1.00 20.29 209 ASN A N 1
ATOM 4793 C CA . ASN B 1 209 ? -2.059 37.415 -36.564 1.00 35.00 209 ASN A CA 1
ATOM 4794 C C . ASN B 1 209 ? -1.354 38.661 -37.089 1.00 28.46 209 ASN A C 1
ATOM 4795 O O . ASN B 1 209 ? -1.800 39.274 -38.058 1.00 25.85 209 ASN A O 1
ATOM 4800 N N . THR B 1 210 ? -0.251 39.028 -36.447 1.00 30.23 210 THR A N 1
ATOM 4801 C CA . THR B 1 210 ? 0.464 40.246 -36.798 1.00 28.87 210 THR A CA 1
ATOM 4802 C C . THR B 1 210 ? 1.950 39.992 -37.015 1.00 31.56 210 THR A C 1
ATOM 4803 O O . THR B 1 210 ? 2.697 39.751 -36.067 1.00 20.63 210 THR A O 1
ATOM 4807 N N . ASP B 1 211 ? 2.369 40.040 -38.275 1.00 28.84 211 ASP A N 1
ATOM 4808 C CA . ASP B 1 211 ? 3.780 39.934 -38.622 1.00 21.16 211 ASP A CA 1
ATOM 4809 C C . ASP B 1 211 ? 4.462 41.266 -38.327 1.00 29.51 211 ASP A C 1
ATOM 4810 O O . ASP B 1 211 ? 4.197 42.270 -38.990 1.00 29.98 211 ASP A O 1
ATOM 4815 N N . PHE B 1 212 ? 5.336 41.261 -37.324 1.00 28.31 212 PHE A N 1
ATOM 4816 C CA . PHE B 1 212 ? 6.008 42.472 -36.856 1.00 30.58 212 PHE A CA 1
ATOM 4817 C C . PHE B 1 212 ? 6.783 43.195 -37.955 1.00 30.68 212 PHE A C 1
ATOM 4818 O O . PHE B 1 212 ? 6.710 44.417 -38.072 1.00 32.38 212 PHE A O 1
ATOM 4826 N N . LEU B 1 213 ? 7.525 42.436 -38.752 1.00 26.68 213 LEU A N 1
ATOM 4827 C CA . LEU B 1 213 ? 8.334 43.012 -39.820 1.00 30.99 213 LEU A CA 1
ATOM 4828 C C . LEU B 1 213 ? 7.459 43.614 -40.915 1.00 28.20 213 LEU A C 1
ATOM 4829 O O . LEU B 1 213 ? 7.823 44.610 -41.540 1.00 37.85 213 LEU A O 1
ATOM 4834 N N . LYS B 1 214 ? 6.300 43.003 -41.134 1.00 26.45 214 LYS A N 1
ATOM 4835 C CA . LYS B 1 214 ? 5.347 43.474 -42.130 1.00 28.33 214 LYS A CA 1
ATOM 4836 C C . LYS B 1 214 ? 4.737 44.811 -41.713 1.00 30.92 214 LYS A C 1
ATOM 4837 O O . LYS B 1 214 ? 4.390 45.638 -42.557 1.00 28.18 214 LYS A O 1
ATOM 4843 N N . TYR B 1 215 ? 4.618 45.019 -40.406 1.00 24.54 215 TYR A N 1
ATOM 4844 C CA . TYR B 1 215 ? 4.020 46.238 -39.872 1.00 30.66 215 TYR A CA 1
ATOM 4845 C C . TYR B 1 215 ? 4.931 46.911 -38.853 1.00 36.88 215 TYR A C 1
ATOM 4846 O O . TYR B 1 215 ? 4.477 47.312 -37.781 1.00 32.18 215 TYR A O 1
ATOM 4855 N N . LYS B 1 216 ? 6.211 47.040 -39.190 1.00 29.92 216 LYS A N 1
ATOM 4856 C CA . LYS B 1 216 ? 7.198 47.590 -38.263 1.00 38.41 216 LYS A CA 1
ATOM 4857 C C . LYS B 1 216 ? 6.892 49.034 -37.868 1.00 36.23 216 LYS A C 1
ATOM 4858 O O . LYS B 1 216 ? 7.206 49.459 -36.757 1.00 42.71 216 LYS A O 1
ATOM 4864 N N . ASP B 1 217 ? 6.273 49.781 -38.778 1.00 36.26 217 ASP A N 1
ATOM 4865 C CA . ASP B 1 217 ? 5.909 51.169 -38.508 1.00 50.03 217 ASP A CA 1
ATOM 4866 C C . ASP B 1 217 ? 4.803 51.288 -37.463 1.00 46.83 217 ASP A C 1
ATOM 4867 O O . ASP B 1 217 ? 4.766 52.250 -36.696 1.00 52.09 217 ASP A O 1
ATOM 4872 N N . LYS B 1 218 ? 3.904 50.309 -37.432 1.00 44.67 218 LYS A N 1
ATOM 4873 C CA . LYS B 1 218 ? 2.805 50.316 -36.472 1.00 40.78 218 LYS A CA 1
ATOM 4874 C C . LYS B 1 218 ? 3.292 50.066 -35.049 1.00 48.71 218 LYS A C 1
ATOM 4875 O O . LYS B 1 218 ? 2.547 50.253 -34.086 1.00 56.08 218 LYS A O 1
ATOM 4881 N N . PHE B 1 219 ? 4.546 49.645 -34.919 1.00 41.84 219 PHE A N 1
ATOM 4882 C CA . PHE B 1 219 ? 5.122 49.370 -33.610 1.00 57.50 219 PHE A CA 1
ATOM 4883 C C . PHE B 1 219 ? 6.366 50.213 -33.351 1.00 60.59 219 PHE A C 1
ATOM 4884 O O . PHE B 1 219 ? 7.254 49.809 -32.599 1.00 58.92 219 PHE A O 1
ATOM 4892 N N . LYS B 1 220 ? 6.423 51.386 -33.976 1.00 63.71 220 LYS A N 1
ATOM 4893 C CA . LYS B 1 220 ? 7.522 52.315 -33.745 1.00 70.54 220 LYS A CA 1
ATOM 4894 C C . LYS B 1 220 ? 7.437 52.880 -32.330 1.00 73.61 220 LYS A C 1
ATOM 4895 O O . LYS B 1 220 ? 6.370 53.311 -31.888 1.00 72.99 220 LYS A O 1
ATOM 4901 N N . ASN B 1 221 ? 8.572 52.870 -31.631 1.00 74.35 221 ASN A N 1
ATOM 4902 C CA . ASN B 1 221 ? 8.675 53.329 -30.240 1.00 75.43 221 ASN A CA 1
ATOM 4903 C C . ASN B 1 221 ? 7.471 53.032 -29.340 1.00 63.62 221 ASN A C 1
ATOM 4904 O O . ASN B 1 221 ? 7.053 53.878 -28.549 1.00 60.07 221 ASN A O 1
ATOM 4909 N N . LYS B 1 222 ? 6.919 51.831 -29.472 1.00 54.04 222 LYS A N 1
ATOM 4910 C CA . LYS B 1 222 ? 5.819 51.399 -28.619 1.00 49.67 222 LYS A CA 1
ATOM 4911 C C . LYS B 1 222 ? 6.367 50.700 -27.383 1.00 41.67 222 LYS A C 1
ATOM 4912 O O . LYS B 1 222 ? 5.625 50.381 -26.453 1.00 40.82 222 LYS A O 1
ATOM 4918 N N . ALA B 1 223 ? 7.674 50.464 -27.385 1.00 44.84 223 ALA A N 1
ATOM 4919 C CA . ALA B 1 223 ? 8.348 49.842 -26.253 1.00 39.73 223 ALA A CA 1
ATOM 4920 C C . ALA B 1 223 ? 9.800 50.297 -26.176 1.00 38.99 223 ALA A C 1
ATOM 4921 O O . ALA B 1 223 ? 10.384 50.712 -27.176 1.00 44.47 223 ALA A O 1
ATOM 4923 N N . LYS B 1 224 ? 10.376 50.213 -24.982 1.00 41.79 224 LYS A N 1
ATOM 4924 C CA . LYS B 1 224 ? 11.752 50.640 -24.762 1.00 44.54 224 LYS A CA 1
ATOM 4925 C C . LYS B 1 224 ? 12.744 49.670 -25.396 1.00 51.15 224 LYS A C 1
ATOM 4926 O O . LYS B 1 224 ? 13.679 50.084 -26.082 1.00 48.28 224 LYS A O 1
ATOM 4932 N N . LYS B 1 225 ? 12.535 48.378 -25.161 1.00 44.50 225 LYS A N 1
ATOM 4933 C CA . LYS B 1 225 ? 13.416 47.351 -25.705 1.00 46.74 225 LYS A CA 1
ATOM 4934 C C . LYS B 1 225 ? 12.650 46.312 -26.517 1.00 46.61 225 LYS A C 1
ATOM 4935 O O . LYS B 1 225 ? 11.460 46.088 -26.296 1.00 34.81 225 LYS A O 1
ATOM 4941 N N . ILE B 1 226 ? 13.345 45.680 -27.457 1.00 36.29 226 ILE A N 1
ATOM 4942 C CA . ILE B 1 226 ? 12.745 44.646 -28.290 1.00 31.62 226 ILE A CA 1
ATOM 4943 C C . ILE B 1 226 ? 13.473 43.316 -28.136 1.00 36.65 226 ILE A C 1
ATOM 4944 O O . ILE B 1 226 ? 14.689 43.239 -28.314 1.00 35.79 226 ILE A O 1
ATOM 4949 N N . VAL B 1 227 ? 12.723 42.272 -27.797 1.00 29.00 227 VAL A N 1
ATOM 4950 C CA . VAL B 1 227 ? 13.263 40.918 -27.780 1.00 33.21 227 VAL A CA 1
ATOM 4951 C C . VAL B 1 227 ? 12.715 40.150 -28.978 1.00 32.32 227 VAL A C 1
ATOM 4952 O O . VAL B 1 227 ? 11.538 39.790 -29.015 1.00 26.64 227 VAL A O 1
ATOM 4956 N N . PHE B 1 228 ? 13.579 39.910 -29.959 1.00 24.88 228 PHE A N 1
ATOM 4957 C CA . PHE B 1 228 ? 13.168 39.323 -31.228 1.00 28.94 228 PHE A CA 1
ATOM 4958 C C . PHE B 1 228 ? 13.481 37.831 -31.274 1.00 25.22 228 PHE A C 1
ATOM 4959 O O . PHE B 1 228 ? 14.642 37.430 -31.201 1.00 27.80 228 PHE A O 1
ATOM 4967 N N . THR B 1 229 ? 12.440 37.011 -31.390 1.00 24.58 229 THR A N 1
ATOM 4968 C CA . THR B 1 229 ? 12.619 35.565 -31.489 1.00 16.60 229 THR A CA 1
ATOM 4969 C C . THR B 1 229 ? 12.267 35.054 -32.882 1.00 22.64 229 THR A C 1
ATOM 4970 O O . THR B 1 229 ? 12.090 33.853 -33.088 1.00 22.24 229 THR A O 1
ATOM 4974 N N . GLY B 1 230 ? 12.161 35.976 -33.835 1.00 24.18 230 GLY A N 1
ATOM 4975 C CA . GLY B 1 230 ? 11.963 35.614 -35.227 1.00 22.72 230 GLY A CA 1
ATOM 4976 C C . GLY B 1 230 ? 13.307 35.405 -35.897 1.00 24.95 230 GLY A C 1
ATOM 4977 O O . GLY B 1 230 ? 14.340 35.384 -35.228 1.00 17.00 230 GLY A O 1
ATOM 4978 N N . CYS B 1 231 ? 13.301 35.249 -37.217 1.00 20.97 231 CYS A N 1
ATOM 4979 C CA . CYS B 1 231 ? 14.539 35.057 -37.965 1.00 16.68 231 CYS A CA 1
ATOM 4980 C C . CYS B 1 231 ? 15.397 36.318 -37.944 1.00 22.26 231 CYS A C 1
ATOM 4981 O O . CYS B 1 231 ? 14.933 37.400 -38.304 1.00 21.04 231 CYS A O 1
ATOM 4984 N N . ILE B 1 232 ? 16.649 36.174 -37.519 1.00 20.37 232 ILE A N 1
ATOM 4985 C CA . ILE B 1 232 ? 17.553 37.316 -37.406 1.00 19.33 232 ILE A CA 1
ATOM 4986 C C . ILE B 1 232 ? 17.867 37.952 -38.763 1.00 17.76 232 ILE A C 1
ATOM 4987 O O . ILE B 1 232 ? 17.986 39.174 -38.869 1.00 19.56 232 ILE A O 1
ATOM 4992 N N . ASP B 1 233 ? 17.984 37.131 -39.802 1.00 15.68 233 ASP A N 1
ATOM 4993 C CA . ASP B 1 233 ? 18.259 37.651 -41.134 1.00 17.22 233 ASP A CA 1
ATOM 4994 C C . ASP B 1 233 ? 17.067 38.441 -41.671 1.00 17.34 233 ASP A C 1
ATOM 4995 O O . ASP B 1 233 ? 17.236 39.448 -42.361 1.00 21.36 233 ASP A O 1
ATOM 5000 N N . ALA B 1 234 ? 15.863 37.990 -41.333 1.00 15.15 234 ALA A N 1
ATOM 5001 C CA . ALA B 1 234 ? 14.645 38.672 -41.754 1.00 19.28 234 ALA A CA 1
ATOM 5002 C C . ALA B 1 234 ? 14.503 40.030 -41.072 1.00 15.68 234 ALA A C 1
ATOM 5003 O O . ALA B 1 234 ? 13.995 40.979 -41.668 1.00 22.80 234 ALA A O 1
ATOM 5005 N N . TYR B 1 235 ? 14.951 40.115 -39.822 1.00 17.18 235 TYR A N 1
ATOM 5006 C CA . TYR B 1 235 ? 14.922 41.372 -39.080 1.00 18.96 235 TYR A CA 1
ATOM 5007 C C . TYR B 1 235 ? 15.750 42.427 -39.801 1.00 27.13 235 TYR A C 1
ATOM 5008 O O . TYR B 1 235 ? 15.374 43.597 -39.856 1.00 23.30 235 TYR A O 1
ATOM 5017 N N . TYR B 1 236 ? 16.882 42.002 -40.352 1.00 17.30 236 TYR A N 1
ATOM 5018 C CA . TYR B 1 236 ? 17.775 42.913 -41.056 1.00 21.26 236 TYR A CA 1
ATOM 5019 C C . TYR B 1 236 ? 17.529 42.912 -42.562 1.00 18.58 236 TYR A C 1
ATOM 5020 O O . TYR B 1 236 ? 18.438 43.180 -43.350 1.00 21.93 236 TYR A O 1
ATOM 5029 N N . ASP B 1 237 ? 16.291 42.607 -42.944 1.00 22.61 237 ASP A N 1
ATOM 5030 C CA . ASP B 1 237 ? 15.849 42.662 -44.336 1.00 21.56 237 ASP A CA 1
ATOM 5031 C C . ASP B 1 237 ? 16.717 41.840 -45.284 1.00 21.45 237 ASP A C 1
ATOM 5032 O O . ASP B 1 237 ? 16.873 42.197 -46.452 1.00 21.12 237 ASP A O 1
ATOM 5037 N N . TYR B 1 238 ? 17.272 40.743 -44.772 1.00 19.94 238 TYR A N 1
ATOM 5038 C CA . TYR B 1 238 ? 18.132 39.852 -45.552 1.00 22.49 238 TYR A CA 1
ATOM 5039 C C . TYR B 1 238 ? 19.251 40.607 -46.260 1.00 20.72 238 TYR A C 1
ATOM 5040 O O . TYR B 1 238 ? 19.529 40.349 -47.431 1.00 20.27 238 TYR A O 1
ATOM 5049 N N . ARG B 1 239 ? 19.880 41.538 -45.547 1.00 19.84 239 ARG A N 1
ATOM 5050 C CA . ARG B 1 239 ? 20.943 42.367 -46.111 1.00 23.48 239 ARG A CA 1
ATOM 5051 C C . ARG B 1 239 ? 22.045 41.532 -46.758 1.00 24.81 239 ARG A C 1
ATOM 5052 O O . ARG B 1 239 ? 22.583 41.897 -47.804 1.00 20.72 239 ARG A O 1
ATOM 5060 N N . TYR B 1 240 ? 22.362 40.403 -46.135 1.00 21.34 240 TYR A N 1
ATOM 5061 C CA . TYR B 1 240 ? 23.463 39.559 -46.584 1.00 23.74 240 TYR A CA 1
ATOM 5062 C C . TYR B 1 240 ? 22.974 38.265 -47.230 1.00 22.87 240 TYR A C 1
ATOM 5063 O O . TYR B 1 240 ? 23.776 37.430 -47.647 1.00 19.32 240 TYR A O 1
ATOM 5072 N N . GLY B 1 241 ? 21.659 38.101 -47.311 1.00 18.57 241 GLY A N 1
ATOM 5073 C CA . GLY B 1 241 ? 21.083 36.894 -47.875 1.00 23.34 241 GLY A CA 1
ATOM 5074 C C . GLY B 1 241 ? 20.296 36.119 -46.839 1.00 22.25 241 GLY A C 1
ATOM 5075 O O . GLY B 1 241 ? 20.320 36.454 -45.654 1.00 18.32 241 GLY A O 1
ATOM 5076 N N . ALA B 1 242 ? 19.600 35.078 -47.282 1.00 18.03 242 ALA A N 1
ATOM 5077 C CA . ALA B 1 242 ? 18.741 34.302 -46.393 1.00 22.56 242 ALA A CA 1
ATOM 5078 C C . ALA B 1 242 ? 19.443 33.075 -45.817 1.00 18.46 242 ALA A C 1
ATOM 5079 O O . ALA B 1 242 ? 20.061 32.298 -46.546 1.00 23.12 242 ALA A O 1
ATOM 5081 N N . LEU B 1 243 ? 19.342 32.912 -44.502 1.00 17.59 243 LEU A N 1
ATOM 5082 C CA . LEU B 1 243 ? 19.850 31.723 -43.832 1.00 14.05 243 LEU A CA 1
ATOM 5083 C C . LEU B 1 243 ? 19.034 30.516 -44.272 1.00 18.37 243 LEU A C 1
ATOM 5084 O O . LEU B 1 243 ? 17.804 30.545 -44.242 1.00 19.22 243 LEU A O 1
ATOM 5089 N N . GLU B 1 244 ? 19.721 29.455 -44.682 1.00 19.94 244 GLU A N 1
ATOM 5090 C CA . GLU B 1 244 ? 19.054 28.292 -45.258 1.00 23.25 244 GLU A CA 1
ATOM 5091 C C . GLU B 1 244 ? 18.461 27.359 -44.210 1.00 22.46 244 GLU A C 1
ATOM 5092 O O . GLU B 1 244 ? 19.057 27.118 -43.159 1.00 17.97 244 GLU A O 1
ATOM 5098 N N . TYR B 1 245 ? 17.276 26.842 -44.514 1.00 20.31 245 TYR A N 1
ATOM 5099 C CA . TYR B 1 245 ? 16.585 25.901 -43.646 1.00 18.35 245 TYR A CA 1
ATOM 5100 C C . TYR B 1 245 ? 16.068 24.732 -44.466 1.00 22.24 245 TYR A C 1
ATOM 5101 O O . TYR B 1 245 ? 16.030 24.791 -45.695 1.00 20.84 245 TYR A O 1
ATOM 5110 N N . ARG B 1 246 ? 15.681 23.666 -43.778 1.00 19.00 246 ARG A N 1
ATOM 5111 C CA . ARG B 1 246 ? 14.837 22.640 -44.371 1.00 20.52 246 ARG A CA 1
ATOM 5112 C C . ARG B 1 246 ? 13.464 22.781 -43.730 1.00 18.42 246 ARG A C 1
ATOM 5113 O O . ARG B 1 246 ? 13.353 23.240 -42.595 1.00 18.44 246 ARG A O 1
ATOM 5121 N N . SER B 1 247 ? 12.418 22.406 -44.453 1.00 17.84 247 SER A N 1
ATOM 5122 C CA . SER B 1 247 ? 11.067 22.617 -43.954 1.00 16.16 247 SER A CA 1
ATOM 5123 C C . SER B 1 247 ? 10.268 21.323 -43.864 1.00 17.77 247 SER A C 1
ATOM 5124 O O . SER B 1 247 ? 10.717 20.266 -44.308 1.00 19.33 247 SER A O 1
ATOM 5127 N N . LEU B 1 248 ? 9.080 21.421 -43.278 1.00 20.34 248 LEU A N 1
ATOM 5128 C CA . LEU B 1 248 ? 8.185 20.281 -43.137 1.00 19.22 248 LEU A CA 1
ATOM 5129 C C . LEU B 1 248 ? 6.755 20.689 -43.460 1.00 19.16 248 LEU A C 1
ATOM 5130 O O . LEU B 1 248 ? 6.374 21.848 -43.291 1.00 19.24 248 LEU A O 1
ATOM 5135 N N . LYS B 1 249 ? 5.968 19.726 -43.925 1.00 17.69 249 LYS A N 1
ATOM 5136 C CA . LYS B 1 249 ? 4.536 19.922 -44.110 1.00 19.14 249 LYS A CA 1
ATOM 5137 C C . LYS B 1 249 ? 3.791 18.780 -43.433 1.00 21.68 249 LYS A C 1
ATOM 5138 O O . LYS B 1 249 ? 4.099 17.610 -43.658 1.00 22.96 249 LYS A O 1
ATOM 5144 N N . PHE B 1 250 ? 2.819 19.122 -42.596 1.00 16.67 250 PHE A N 1
ATOM 5145 C CA . PHE B 1 250 ? 2.040 18.115 -41.890 1.00 25.40 250 PHE A CA 1
ATOM 5146 C C . PHE B 1 250 ? 0.638 17.988 -42.469 1.00 27.74 250 PHE A C 1
ATOM 5147 O O . PHE B 1 250 ? -0.056 18.985 -42.665 1.00 25.89 250 PHE A O 1
ATOM 5155 N N . GLU B 1 251 ? 0.233 16.755 -42.750 1.00 20.24 251 GLU A N 1
ATOM 5156 C CA . GLU B 1 251 ? -1.139 16.475 -43.146 1.00 21.26 251 GLU A CA 1
ATOM 5157 C C . GLU B 1 251 ? -1.864 15.816 -41.979 1.00 29.46 251 GLU A C 1
ATOM 5158 O O . GLU B 1 251 ? -1.676 14.630 -41.711 1.00 20.44 251 GLU A O 1
ATOM 5164 N N . HIS B 1 252 ? -2.677 16.598 -41.277 1.00 22.90 252 HIS A N 1
ATOM 5165 C CA . HIS B 1 252 ? -3.406 16.101 -40.118 1.00 23.31 252 HIS A CA 1
ATOM 5166 C C . HIS B 1 252 ? -4.681 15.394 -40.557 1.00 32.47 252 HIS A C 1
ATOM 5167 O O . HIS B 1 252 ? -5.454 15.929 -41.351 1.00 27.84 252 HIS A O 1
ATOM 5174 N N . LYS B 1 253 ? -4.893 14.186 -40.044 1.00 23.41 253 LYS A N 1
ATOM 5175 C CA . LYS B 1 253 ? -6.055 13.390 -40.424 1.00 23.15 253 LYS A CA 1
ATOM 5176 C C . LYS B 1 253 ? -6.788 12.846 -39.202 1.00 23.90 253 LYS A C 1
ATOM 5177 O O . LYS B 1 253 ? -6.165 12.411 -38.233 1.00 23.39 253 LYS A O 1
ATOM 5183 N N . ILE B 1 254 ? -8.115 12.874 -39.257 1.00 22.40 254 ILE A N 1
ATOM 5184 C CA . ILE B 1 254 ? -8.940 12.324 -38.189 1.00 24.89 254 ILE A CA 1
ATOM 5185 C C . ILE B 1 254 ? -9.576 11.011 -38.632 1.00 30.36 254 ILE A C 1
ATOM 5186 O O . ILE B 1 254 ? -10.275 10.961 -39.644 1.00 23.57 254 ILE A O 1
ATOM 5191 N N . LEU B 1 255 ? -9.324 9.950 -37.873 1.00 25.96 255 LEU A N 1
ATOM 5192 C CA . LEU B 1 255 ? -9.840 8.628 -38.204 1.00 22.77 255 LEU A CA 1
ATOM 5193 C C . LEU B 1 255 ? -10.832 8.166 -37.146 1.00 19.40 255 LEU A C 1
ATOM 5194 O O . LEU B 1 255 ? -10.674 8.469 -35.964 1.00 21.97 255 LEU A O 1
ATOM 5199 N N . ASN B 1 256 ? -11.853 7.429 -37.573 1.00 21.44 256 ASN A N 1
ATOM 5200 C CA . ASN B 1 256 ? -12.856 6.908 -36.651 1.00 21.62 256 ASN A CA 1
ATOM 5201 C C . ASN B 1 256 ? -12.474 5.547 -36.072 1.00 26.68 256 ASN A C 1
ATOM 5202 O O . ASN B 1 256 ? -13.206 4.567 -36.211 1.00 27.52 256 ASN A O 1
ATOM 5207 N N . LEU B 1 257 ? -11.314 5.503 -35.426 1.00 31.04 257 LEU A N 1
ATOM 5208 C CA . LEU B 1 257 ? -10.853 4.315 -34.720 1.00 32.27 257 LEU A CA 1
ATOM 5209 C C . LEU B 1 257 ? -9.985 4.742 -33.540 1.00 28.01 257 LEU A C 1
ATOM 5210 O O . LEU B 1 257 ? -9.422 5.836 -33.545 1.00 23.31 257 LEU A O 1
ATOM 5215 N N . ASP B 1 258 ? -9.885 3.888 -32.528 1.00 21.88 258 ASP A N 1
ATOM 5216 C CA . ASP B 1 258 ? -9.250 4.281 -31.272 1.00 19.46 258 ASP A CA 1
ATOM 5217 C C . ASP B 1 258 ? -7.724 4.172 -31.281 1.00 16.48 258 ASP A C 1
ATOM 5218 O O . ASP B 1 258 ? -7.053 4.774 -30.444 1.00 21.23 258 ASP A O 1
ATOM 5223 N N . ASN B 1 259 ? -7.177 3.413 -32.225 1.00 21.25 259 ASN A N 1
ATOM 5224 C CA . ASN B 1 259 ? -5.744 3.134 -32.223 1.00 20.12 259 ASN A CA 1
ATOM 5225 C C . ASN B 1 259 ? -5.208 2.777 -33.607 1.00 20.43 259 ASN A C 1
ATOM 5226 O O . ASN B 1 259 ? -5.343 1.641 -34.061 1.00 20.97 259 ASN A O 1
ATOM 5231 N N . PHE B 1 260 ? -4.585 3.752 -34.263 1.00 18.90 260 PHE A N 1
ATOM 5232 C CA . PHE B 1 260 ? -4.123 3.587 -35.641 1.00 14.63 260 PHE A CA 1
ATOM 5233 C C . PHE B 1 260 ? -2.839 2.767 -35.785 1.00 15.49 260 PHE A C 1
ATOM 5234 O O . PHE B 1 260 ? -2.769 1.863 -36.618 1.00 16.06 260 PHE A O 1
ATOM 5242 N N . GLN B 1 261 ? -1.824 3.082 -34.984 1.00 11.70 261 GLN A N 1
ATOM 5243 C CA . GLN B 1 261 ? -0.513 2.458 -35.161 1.00 14.81 261 GLN A CA 1
ATOM 5244 C C . GLN B 1 261 ? 0.108 1.934 -33.864 1.00 14.03 261 GLN A C 1
ATOM 5245 O O . GLN B 1 261 ? 1.192 1.354 -33.883 1.00 17.75 261 GLN A O 1
ATOM 5251 N N . GLY B 1 262 ? -0.572 2.146 -32.742 1.00 12.14 262 GLY A N 1
ATOM 5252 C CA . GLY B 1 262 ? -0.145 1.574 -31.476 1.00 13.14 262 GLY A CA 1
ATOM 5253 C C . GLY B 1 262 ? 1.101 2.184 -30.862 1.00 18.16 262 GLY A C 1
ATOM 5254 O O . GLY B 1 262 ? 1.705 1.594 -29.967 1.00 15.61 262 GLY A O 1
ATOM 5255 N N . VAL B 1 263 ? 1.486 3.364 -31.337 1.00 17.50 263 VAL A N 1
ATOM 5256 C CA . VAL B 1 263 ? 2.631 4.084 -30.788 1.00 12.49 263 VAL A CA 1
ATOM 5257 C C . VAL B 1 263 ? 2.606 5.526 -31.290 1.00 16.32 263 VAL A C 1
ATOM 5258 O O . VAL B 1 263 ? 2.101 5.802 -32.379 1.00 18.23 263 VAL A O 1
ATOM 5262 N N . ALA B 1 264 ? 3.134 6.444 -30.488 1.00 13.13 264 ALA A N 1
ATOM 5263 C CA . ALA B 1 264 ? 3.093 7.863 -30.819 1.00 19.00 264 ALA A CA 1
ATOM 5264 C C . ALA B 1 264 ? 3.841 8.192 -32.108 1.00 16.96 264 ALA A C 1
ATOM 5265 O O . ALA B 1 264 ? 3.357 8.968 -32.929 1.00 12.65 264 ALA A O 1
ATOM 5267 N N . VAL B 1 265 ? 5.017 7.599 -32.286 1.00 16.66 265 VAL A N 1
ATOM 5268 C CA . VAL B 1 265 ? 5.873 7.955 -33.413 1.00 14.93 265 VAL A CA 1
ATOM 5269 C C . VAL B 1 265 ? 6.308 6.751 -34.241 1.00 16.60 265 VAL A C 1
ATOM 5270 O O . VAL B 1 265 ? 6.960 5.842 -33.730 1.00 15.05 265 VAL A O 1
ATOM 5274 N N . VAL B 1 266 ? 5.946 6.756 -35.521 1.00 10.00 266 VAL A N 1
ATOM 5275 C CA . VAL B 1 266 ? 6.432 5.753 -36.464 1.00 10.07 266 VAL A CA 1
ATOM 5276 C C . VAL B 1 266 ? 7.269 6.403 -37.559 1.00 16.66 266 VAL A C 1
ATOM 5277 O O . VAL B 1 266 ? 6.784 7.264 -38.289 1.00 13.54 266 VAL A O 1
ATOM 5281 N N . ASN B 1 267 ? 8.526 5.989 -37.668 1.00 11.39 267 ASN A N 1
ATOM 5282 C CA . ASN B 1 267 ? 9.401 6.467 -38.731 1.00 13.45 267 ASN A CA 1
ATOM 5283 C C . ASN B 1 267 ? 9.299 5.585 -39.969 1.00 17.21 267 ASN A C 1
ATOM 5284 O O . ASN B 1 267 ? 9.355 4.360 -39.871 1.00 13.09 267 ASN A O 1
ATOM 5289 N N . TYR B 1 268 ? 9.148 6.205 -41.134 1.00 11.91 268 TYR A N 1
ATOM 5290 C CA . TYR B 1 268 ? 9.157 5.462 -42.391 1.00 14.45 268 TYR A CA 1
ATOM 5291 C C . TYR B 1 268 ? 10.502 5.641 -43.084 1.00 19.35 268 TYR A C 1
ATOM 5292 O O . TYR B 1 268 ? 10.800 6.705 -43.627 1.00 12.17 268 TYR A O 1
ATOM 5301 N N . THR B 1 269 ? 11.310 4.585 -43.053 1.00 13.43 269 THR A N 1
ATOM 5302 C CA . THR B 1 269 ? 12.723 4.683 -43.401 1.00 16.49 269 THR A CA 1
ATOM 5303 C C . THR B 1 269 ? 13.079 4.202 -44.809 1.00 15.41 269 THR A C 1
ATOM 5304 O O . THR B 1 269 ? 14.249 4.218 -45.189 1.00 18.58 269 THR A O 1
ATOM 5308 N N . ASP B 1 270 ? 12.089 3.764 -45.581 1.00 23.31 270 ASP A N 1
ATOM 5309 C CA . ASP B 1 270 ? 12.336 3.500 -46.997 1.00 20.23 270 ASP A CA 1
ATOM 5310 C C . ASP B 1 270 ? 11.922 4.720 -47.816 1.00 23.68 270 ASP A C 1
ATOM 5311 O O . ASP B 1 270 ? 10.971 5.418 -47.464 1.00 21.89 270 ASP A O 1
ATOM 5316 N N . LYS B 1 271 ? 12.641 4.979 -48.903 1.00 19.71 271 LYS A N 1
ATOM 5317 C CA . LYS B 1 271 ? 12.446 6.209 -49.665 1.00 21.22 271 LYS A CA 1
ATOM 5318 C C . LYS B 1 271 ? 11.147 6.231 -50.468 1.00 20.49 271 LYS A C 1
ATOM 5319 O O . LYS B 1 271 ? 10.680 7.298 -50.867 1.00 23.31 271 LYS A O 1
ATOM 5325 N N . GLU B 1 272 ? 10.570 5.056 -50.703 1.00 22.85 272 GLU A N 1
ATOM 5326 C CA . GLU B 1 272 ? 9.369 4.940 -51.525 1.00 24.20 272 GLU A CA 1
ATOM 5327 C C . GLU B 1 272 ? 8.174 5.649 -50.887 1.00 25.47 272 GLU A C 1
ATOM 5328 O O . GLU B 1 272 ? 7.419 6.344 -51.564 1.00 21.91 272 GLU A O 1
ATOM 5334 N N . ILE B 1 273 ? 8.009 5.467 -49.581 1.00 24.16 273 ILE A N 1
ATOM 5335 C CA . ILE B 1 273 ? 6.961 6.153 -48.833 1.00 18.60 273 ILE A CA 1
ATOM 5336 C C . ILE B 1 273 ? 7.298 7.637 -48.708 1.00 21.23 273 ILE A C 1
ATOM 5337 O O . ILE B 1 273 ? 8.351 7.985 -48.187 1.00 20.83 273 ILE A O 1
ATOM 5342 N N . PRO B 1 274 ? 6.398 8.516 -49.179 1.00 26.57 274 PRO A N 1
ATOM 5343 C CA . PRO B 1 274 ? 6.666 9.960 -49.259 1.00 20.84 274 PRO A CA 1
ATOM 5344 C C . PRO B 1 274 ? 6.871 10.657 -47.909 1.00 23.25 274 PRO A C 1
ATOM 5345 O O . PRO B 1 274 ? 7.739 11.525 -47.808 1.00 24.99 274 PRO A O 1
ATOM 5349 N N . TYR B 1 275 ? 6.090 10.298 -46.895 1.00 15.91 275 TYR A N 1
ATOM 5350 C CA . TYR B 1 275 ? 6.259 10.897 -45.572 1.00 17.31 275 TYR A CA 1
ATOM 5351 C C . TYR B 1 275 ? 7.379 10.223 -44.780 1.00 14.97 275 TYR A C 1
ATOM 5352 O O . TYR B 1 275 ? 7.663 9.041 -44.968 1.00 17.20 275 TYR A O 1
ATOM 5361 N N . THR B 1 276 ? 8.020 10.990 -43.906 1.00 13.51 276 THR A N 1
ATOM 5362 C CA . THR B 1 276 ? 9.095 10.462 -43.077 1.00 18.81 276 THR A CA 1
ATOM 5363 C C . THR B 1 276 ? 8.548 9.852 -41.794 1.00 17.19 276 THR A C 1
ATOM 5364 O O . THR B 1 276 ? 9.111 8.896 -41.262 1.00 18.29 276 THR A O 1
ATOM 5368 N N . ARG B 1 277 ? 7.450 10.414 -41.297 1.00 13.62 277 ARG A N 1
ATOM 5369 C CA . ARG B 1 277 ? 6.854 9.954 -40.049 1.00 15.47 277 ARG A CA 1
ATOM 5370 C C . ARG B 1 277 ? 5.335 9.982 -40.092 1.00 17.66 277 ARG A C 1
ATOM 5371 O O . ARG B 1 277 ? 4.735 10.728 -40.865 1.00 17.92 277 ARG A O 1
ATOM 5379 N N . ILE B 1 278 ? 4.721 9.164 -39.246 1.00 10.73 278 ILE A N 1
ATOM 5380 C CA . ILE B 1 278 ? 3.323 9.345 -38.886 1.00 10.45 278 ILE A CA 1
ATOM 5381 C C . ILE B 1 278 ? 3.239 9.455 -37.371 1.00 16.88 278 ILE A C 1
ATOM 5382 O O . ILE B 1 278 ? 3.737 8.592 -36.648 1.00 12.40 278 ILE A O 1
ATOM 5387 N N . ILE B 1 279 ? 2.626 10.533 -36.898 1.00 10.87 279 ILE A N 1
ATOM 5388 C CA . ILE B 1 279 ? 2.487 10.778 -35.471 1.00 15.96 279 ILE A CA 1
ATOM 5389 C C . ILE B 1 279 ? 1.053 10.533 -35.019 1.00 23.40 279 ILE A C 1
ATOM 5390 O O . ILE B 1 279 ? 0.128 11.170 -35.517 1.00 17.11 279 ILE A O 1
ATOM 5395 N N . GLU B 1 280 ? 0.865 9.608 -34.082 1.00 13.71 280 GLU A N 1
ATOM 5396 C CA . GLU B 1 280 ? -0.450 9.408 -33.479 1.00 16.12 280 GLU A CA 1
ATOM 5397 C C . GLU B 1 280 ? -0.490 10.065 -32.101 1.00 15.72 280 GLU A C 1
ATOM 5398 O O . GLU B 1 280 ? -0.007 9.507 -31.115 1.00 19.46 280 GLU A O 1
ATOM 5404 N N . HIS B 1 281 ? -1.081 11.254 -32.052 1.00 18.64 281 HIS A N 1
ATOM 5405 C CA . HIS B 1 281 ? -0.943 12.161 -30.915 1.00 15.56 281 HIS A CA 1
ATOM 5406 C C . HIS B 1 281 ? -1.517 11.669 -29.586 1.00 17.36 281 HIS A C 1
ATOM 5407 O O . HIS B 1 281 ? -1.006 12.026 -28.524 1.00 13.80 281 HIS A O 1
ATOM 5414 N N . LYS B 1 282 ? -2.570 10.858 -29.638 1.00 15.98 282 LYS A N 1
ATOM 5415 C CA . LYS B 1 282 ? -3.248 10.422 -28.418 1.00 17.81 282 LYS A CA 1
ATOM 5416 C C . LYS B 1 282 ? -2.354 9.577 -27.511 1.00 24.79 282 LYS A C 1
ATOM 5417 O O . LYS B 1 282 ? -2.596 9.478 -26.307 1.00 21.48 282 LYS A O 1
ATOM 5423 N N . HIS B 1 283 ? -1.318 8.978 -28.089 1.00 21.37 283 HIS A N 1
ATOM 5424 C CA . HIS B 1 283 ? -0.416 8.114 -27.335 1.00 20.15 283 HIS A CA 1
ATOM 5425 C C . HIS B 1 283 ? 0.555 8.898 -26.452 1.00 23.24 283 HIS A C 1
ATOM 5426 O O . HIS B 1 283 ? 1.163 8.340 -25.540 1.00 20.69 283 HIS A O 1
ATOM 5433 N N . PHE B 1 284 ? 0.695 10.191 -26.728 1.00 17.80 284 PHE A N 1
ATOM 5434 C CA . PHE B 1 284 ? 1.529 11.063 -25.907 1.00 20.10 284 PHE A CA 1
ATOM 5435 C C . PHE B 1 284 ? 0.967 11.185 -24.497 1.00 27.40 284 PHE A C 1
ATOM 5436 O O . PHE B 1 284 ? 1.715 11.331 -23.530 1.00 23.90 284 PHE A O 1
ATOM 5444 N N . GLU B 1 285 ? -0.356 11.128 -24.386 1.00 26.83 285 GLU A N 1
ATOM 5445 C CA . GLU B 1 285 ? -1.014 11.229 -23.090 1.00 28.61 285 GLU A CA 1
ATOM 5446 C C . GLU B 1 285 ? -1.885 10.006 -22.817 1.00 35.23 285 GLU A C 1
ATOM 5447 O O . GLU B 1 285 ? -2.855 10.082 -22.061 1.00 35.02 285 GLU A O 1
ATOM 5453 N N . PHE B 1 286 ? -1.520 8.886 -23.438 1.00 33.10 286 PHE A N 1
ATOM 5454 C CA . PHE B 1 286 ? -2.201 7.606 -23.248 1.00 38.29 286 PHE A CA 1
ATOM 5455 C C . PHE B 1 286 ? -3.712 7.715 -23.453 1.00 45.74 286 PHE A C 1
ATOM 5456 O O . PHE B 1 286 ? -4.494 7.342 -22.578 1.00 34.49 286 PHE A O 1
ATOM 5464 N N . GLY B 1 287 ? -4.109 8.224 -24.616 1.00 38.11 287 GLY A N 1
ATOM 5465 C CA . GLY B 1 287 ? -5.506 8.496 -24.908 1.00 35.68 287 GLY A CA 1
ATOM 5466 C C . GLY B 1 287 ? -6.417 7.284 -24.877 1.00 50.69 287 GLY A C 1
ATOM 5467 O O . GLY B 1 287 ? -5.986 6.161 -25.140 1.00 50.01 287 GLY A O 1
ATOM 5468 N N . ASN B 1 288 ? -7.688 7.519 -24.562 1.00 51.35 288 ASN A N 1
ATOM 5469 C CA . ASN B 1 288 ? -8.668 6.444 -24.440 1.00 62.81 288 ASN A CA 1
ATOM 5470 C C . ASN B 1 288 ? -9.933 6.661 -25.269 1.00 51.87 288 ASN A C 1
ATOM 5471 O O . ASN B 1 288 ? -10.867 5.861 -25.202 1.00 57.00 288 ASN A O 1
ATOM 5476 N N . THR B 1 289 ? -9.964 7.736 -26.049 1.00 40.17 289 THR A N 1
ATOM 5477 C CA . THR B 1 289 ? -11.141 8.055 -26.854 1.00 35.52 289 THR A CA 1
ATOM 5478 C C . THR B 1 289 ? -11.324 7.076 -28.013 1.00 35.26 289 THR A C 1
ATOM 5479 O O . THR B 1 289 ? -10.464 6.234 -28.266 1.00 34.11 289 THR A O 1
ATOM 5483 N N . ASP B 1 290 ? -12.449 7.196 -28.713 1.00 30.43 290 ASP A N 1
ATOM 5484 C CA . ASP B 1 290 ? -12.796 6.259 -29.779 1.00 33.45 290 ASP A CA 1
ATOM 5485 C C . ASP B 1 290 ? -12.373 6.741 -31.166 1.00 25.98 290 ASP A C 1
ATOM 5486 O O . ASP B 1 290 ? -12.552 6.034 -32.157 1.00 31.92 290 ASP A O 1
ATOM 5491 N N . THR B 1 291 ? -11.824 7.948 -31.233 1.00 23.97 291 THR A N 1
ATOM 5492 C CA . THR B 1 291 ? -11.264 8.457 -32.479 1.00 24.65 291 THR A CA 1
ATOM 5493 C C . THR B 1 291 ? -9.794 8.798 -32.277 1.00 23.28 291 THR A C 1
ATOM 5494 O O . THR B 1 291 ? -9.321 8.891 -31.143 1.00 22.63 291 THR A O 1
ATOM 5498 N N . THR B 1 292 ? -9.071 8.980 -33.375 1.00 25.95 292 THR A N 1
ATOM 5499 C CA . THR B 1 292 ? -7.656 9.308 -33.286 1.00 24.83 292 THR A CA 1
ATOM 5500 C C . THR B 1 292 ? -7.241 10.338 -34.331 1.00 21.34 292 THR A C 1
ATOM 5501 O O . THR B 1 292 ? -7.757 10.356 -35.450 1.00 19.89 292 THR A O 1
ATOM 5505 N N . VAL B 1 293 ? -6.316 11.208 -33.947 1.00 18.45 293 VAL A N 1
ATOM 5506 C CA . VAL B 1 293 ? -5.752 12.177 -34.872 1.00 17.18 293 VAL A CA 1
ATOM 5507 C C . VAL B 1 293 ? -4.313 11.798 -35.185 1.00 21.36 293 VAL A C 1
ATOM 5508 O O . VAL B 1 293 ? -3.478 11.703 -34.287 1.00 19.33 293 VAL A O 1
ATOM 5512 N N . ILE B 1 294 ? -4.029 11.567 -36.461 1.00 17.95 294 ILE A N 1
ATOM 5513 C CA . ILE B 1 294 ? -2.668 11.280 -36.886 1.00 16.58 294 ILE A CA 1
ATOM 5514 C C . ILE B 1 294 ? -2.150 12.381 -37.800 1.00 23.61 294 ILE A C 1
ATOM 5515 O O . ILE B 1 294 ? -2.928 13.145 -38.373 1.00 20.29 294 ILE A O 1
ATOM 5520 N N . SER B 1 295 ? -0.832 12.461 -37.929 1.00 17.17 295 SER A N 1
ATOM 5521 C CA . SER B 1 295 ? -0.215 13.452 -38.797 1.00 22.51 295 SER A CA 1
ATOM 5522 C C . SER B 1 295 ? 0.885 12.827 -39.640 1.00 19.21 295 SER A C 1
ATOM 5523 O O . SER B 1 295 ? 1.851 12.286 -39.107 1.00 17.59 295 SER A O 1
ATOM 5526 N N . GLU B 1 296 ? 0.726 12.893 -40.959 1.00 14.02 296 GLU A N 1
ATOM 5527 C CA . GLU B 1 296 ? 1.784 12.491 -41.875 1.00 20.16 296 GLU A CA 1
ATOM 5528 C C . GLU B 1 296 ? 2.785 13.633 -42.007 1.00 18.95 296 GLU A C 1
ATOM 5529 O O . GLU B 1 296 ? 2.427 14.738 -42.410 1.00 21.63 296 GLU A O 1
ATOM 5535 N N . GLU B 1 297 ? 4.037 13.366 -41.659 1.00 17.34 297 GLU A N 1
ATOM 5536 C CA . GLU B 1 297 ? 5.074 14.387 -41.721 1.00 15.75 297 GLU A CA 1
ATOM 5537 C C . GLU B 1 297 ? 5.846 14.300 -43.030 1.00 17.51 297 GLU A C 1
ATOM 5538 O O . GLU B 1 297 ? 6.513 13.302 -43.299 1.00 15.55 297 GLU A O 1
ATOM 5544 N N . TYR B 1 298 ? 5.753 15.351 -43.840 1.00 14.98 298 TYR A N 1
ATOM 5545 C CA . TYR B 1 298 ? 6.434 15.392 -45.130 1.00 14.36 298 TYR A CA 1
ATOM 5546 C C . TYR B 1 298 ? 7.596 16.374 -45.120 1.00 21.04 298 TYR A C 1
ATOM 5547 O O . TYR B 1 298 ? 7.460 17.491 -44.624 1.00 19.87 298 TYR A O 1
ATOM 5556 N N . PRO B 1 299 ? 8.744 15.961 -45.676 1.00 17.05 299 PRO A N 1
ATOM 5557 C CA . PRO B 1 299 ? 9.809 16.928 -45.950 1.00 23.04 299 PRO A CA 1
ATOM 5558 C C . PRO B 1 299 ? 9.300 17.918 -46.984 1.00 22.05 299 PRO A C 1
ATOM 5559 O O . PRO B 1 299 ? 8.725 17.502 -47.991 1.00 24.11 299 PRO A O 1
ATOM 5563 N N . LEU B 1 300 ? 9.487 19.208 -46.736 1.00 19.30 300 LEU A N 1
ATOM 5564 C CA . LEU B 1 300 ? 8.996 20.230 -47.652 1.00 21.25 300 LEU A CA 1
ATOM 5565 C C . LEU B 1 300 ? 10.145 21.085 -48.165 1.00 24.86 300 LEU A C 1
ATOM 5566 O O . LEU B 1 300 ? 10.999 21.516 -47.389 1.00 22.84 300 LEU A O 1
ATOM 5571 N N . GLU B 1 301 ? 10.167 21.324 -49.473 1.00 31.74 301 GLU A N 1
ATOM 5572 C CA . GLU B 1 301 ? 11.214 22.142 -50.069 1.00 31.89 301 GLU A CA 1
ATOM 5573 C C . GLU B 1 301 ? 11.184 23.546 -49.487 1.00 29.12 301 GLU A C 1
ATOM 5574 O O . GLU B 1 301 ? 10.137 24.195 -49.449 1.00 23.34 301 GLU A O 1
ATOM 5580 N N . TRP B 1 302 ? 12.338 24.008 -49.021 1.00 26.22 302 TRP A N 1
ATOM 5581 C CA . TRP B 1 302 ? 12.421 25.330 -48.422 1.00 30.53 302 TRP A CA 1
ATOM 5582 C C . TRP B 1 302 ? 13.012 26.350 -49.378 1.00 27.88 302 TRP A C 1
ATOM 5583 O O . TRP B 1 302 ? 14.061 26.126 -49.980 1.00 31.55 302 TRP A O 1
ATOM 5594 N N . ILE B 1 303 ? 12.316 27.470 -49.518 1.00 28.97 303 ILE A N 1
ATOM 5595 C CA . ILE B 1 303 ? 12.893 28.660 -50.114 1.00 34.19 303 ILE A CA 1
ATOM 5596 C C . ILE B 1 303 ? 12.650 29.784 -49.125 1.00 26.36 303 ILE A C 1
ATOM 5597 O O . ILE B 1 303 ? 11.987 29.584 -48.106 1.00 27.05 303 ILE A O 1
ATOM 5602 N N . LYS B 1 304 ? 13.197 30.957 -49.420 1.00 31.19 304 LYS A N 1
ATOM 5603 C CA . LYS B 1 304 ? 12.992 32.138 -48.594 1.00 26.42 304 LYS A CA 1
ATOM 5604 C C . LYS B 1 304 ? 11.499 32.381 -48.372 1.00 24.90 304 LYS A C 1
ATOM 5605 O O . LYS B 1 304 ? 10.723 32.421 -49.326 1.00 30.21 304 LYS A O 1
ATOM 5611 N N . GLY B 1 305 ? 11.097 32.510 -47.111 1.00 26.43 305 GLY A N 1
ATOM 5612 C CA . GLY B 1 305 ? 9.702 32.739 -46.780 1.00 22.16 305 GLY A CA 1
ATOM 5613 C C . GLY B 1 305 ? 8.976 31.506 -46.269 1.00 25.42 305 GLY A C 1
ATOM 5614 O O . GLY B 1 305 ? 7.975 31.617 -45.563 1.00 37.76 305 GLY A O 1
ATOM 5615 N N . ILE B 1 306 ? 9.476 30.329 -46.632 1.00 25.19 306 ILE A N 1
ATOM 5616 C CA . ILE B 1 306 ? 8.893 29.070 -46.171 1.00 28.72 306 ILE A CA 1
ATOM 5617 C C . ILE B 1 306 ? 9.200 28.854 -44.689 1.00 23.27 306 ILE A C 1
ATOM 5618 O O . ILE B 1 306 ? 10.250 29.276 -44.203 1.00 20.15 306 ILE A O 1
ATOM 5623 N N . GLU B 1 307 ? 8.268 28.221 -43.976 1.00 24.03 307 GLU A N 1
ATOM 5624 C CA . GLU B 1 307 ? 8.444 27.879 -42.565 1.00 22.76 307 GLU A CA 1
ATOM 5625 C C . GLU B 1 307 ? 9.793 27.222 -42.286 1.00 16.87 307 GLU A C 1
ATOM 5626 O O . GLU B 1 307 ? 10.093 26.155 -42.823 1.00 21.54 307 GLU A O 1
ATOM 5632 N N . PRO B 1 308 ? 10.615 27.871 -41.448 1.00 19.86 308 PRO A N 1
ATOM 5633 C CA . PRO B 1 308 ? 11.953 27.387 -41.092 1.00 23.42 308 PRO A CA 1
ATOM 5634 C C . PRO B 1 308 ? 11.931 26.348 -39.970 1.00 22.37 308 PRO A C 1
ATOM 5635 O O . PRO B 1 308 ? 11.722 26.692 -38.806 1.00 22.63 308 PRO A O 1
ATOM 5639 N N . TYR B 1 309 ? 12.152 25.086 -40.322 1.00 16.62 309 TYR A N 1
ATOM 5640 C CA . TYR B 1 309 ? 12.178 24.016 -39.329 1.00 22.91 309 TYR A CA 1
ATOM 5641 C C . TYR B 1 309 ? 13.595 23.655 -38.880 1.00 24.14 309 TYR A C 1
ATOM 5642 O O . TYR B 1 309 ? 13.933 23.802 -37.705 1.00 18.32 309 TYR A O 1
ATOM 5651 N N . TYR B 1 310 ? 14.419 23.185 -39.812 1.00 17.60 310 TYR A N 1
ATOM 5652 C CA . TYR B 1 310 ? 15.774 22.748 -39.478 1.00 21.33 310 TYR A CA 1
ATOM 5653 C C . TYR B 1 310 ? 16.843 23.587 -40.169 1.00 18.10 310 TYR A C 1
ATOM 5654 O O . TYR B 1 310 ? 16.929 23.598 -41.397 1.00 20.20 310 TYR A O 1
ATOM 5663 N N . PRO B 1 311 ? 17.671 24.289 -39.380 1.00 12.99 311 PRO A N 1
ATOM 5664 C CA . PRO B 1 311 ? 18.789 25.048 -39.948 1.00 16.30 311 PRO A CA 1
ATOM 5665 C C . PRO B 1 311 ? 19.827 24.108 -40.548 1.00 20.62 311 PRO A C 1
ATOM 5666 O O . PRO B 1 311 ? 20.015 23.004 -40.038 1.00 19.72 311 PRO A O 1
ATOM 5670 N N . ILE B 1 312 ? 20.482 24.538 -41.620 1.00 22.48 312 ILE A N 1
ATOM 5671 C CA . ILE B 1 312 ? 21.488 23.716 -42.286 1.00 26.41 312 ILE A CA 1
ATOM 5672 C C . ILE B 1 312 ? 22.793 23.693 -41.493 1.00 27.14 312 ILE A C 1
ATOM 5673 O O . ILE B 1 312 ? 23.426 22.645 -41.350 1.00 36.62 312 ILE A O 1
ATOM 5678 N N . ASN B 1 313 ? 23.184 24.859 -40.984 1.00 21.71 313 ASN A N 1
ATOM 5679 C CA . ASN B 1 313 ? 24.378 25.003 -40.150 1.00 23.44 313 ASN A CA 1
ATOM 5680 C C . ASN B 1 313 ? 25.677 24.537 -40.808 1.00 27.93 313 ASN A C 1
ATOM 5681 O O . ASN B 1 313 ? 26.591 24.073 -40.127 1.00 32.92 313 ASN A O 1
ATOM 5686 N N . ASP B 1 314 ? 25.755 24.656 -42.129 1.00 28.17 314 ASP A N 1
ATOM 5687 C CA . ASP B 1 314 ? 26.999 24.365 -42.831 1.00 28.26 314 ASP A CA 1
ATOM 5688 C C . ASP B 1 314 ? 27.898 25.600 -42.810 1.00 34.66 314 ASP A C 1
ATOM 5689 O O . ASP B 1 314 ? 27.525 26.629 -42.244 1.00 30.63 314 ASP A O 1
ATOM 5694 N N . GLU B 1 315 ? 29.077 25.498 -43.417 1.00 30.97 315 GLU A N 1
ATOM 5695 C CA . GLU B 1 315 ? 30.049 26.591 -43.386 1.00 33.24 315 GLU A CA 1
ATOM 5696 C C . GLU B 1 315 ? 29.511 27.888 -43.986 1.00 28.48 315 GLU A C 1
ATOM 5697 O O . GLU B 1 315 ? 29.690 28.962 -43.412 1.00 33.03 315 GLU A O 1
ATOM 5703 N N . LYS B 1 316 ? 28.854 27.780 -45.136 1.00 26.68 316 LYS A N 1
ATOM 5704 C CA . LYS B 1 316 ? 28.314 28.948 -45.822 1.00 28.84 316 LYS A CA 1
ATOM 5705 C C . LYS B 1 316 ? 27.305 29.700 -44.957 1.00 27.36 316 LYS A C 1
ATOM 5706 O O . LYS B 1 316 ? 27.354 30.925 -44.854 1.00 24.81 316 LYS A O 1
ATOM 5712 N N . ASN B 1 317 ? 26.399 28.958 -44.328 1.00 24.23 317 ASN A N 1
ATOM 5713 C CA . ASN B 1 317 ? 25.343 29.565 -43.524 1.00 23.29 317 ASN A CA 1
ATOM 5714 C C . ASN B 1 317 ? 25.805 30.059 -42.155 1.00 19.25 317 ASN A C 1
ATOM 5715 O O . ASN B 1 317 ? 25.228 30.997 -41.604 1.00 23.83 317 ASN A O 1
ATOM 5720 N N . GLN B 1 318 ? 26.838 29.431 -41.603 1.00 22.30 318 GLN A N 1
ATOM 5721 C CA . GLN B 1 318 ? 27.406 29.901 -40.344 1.00 26.01 318 GLN A CA 1
ATOM 5722 C C . GLN B 1 318 ? 28.151 31.211 -40.563 1.00 23.34 318 GLN A C 1
ATOM 5723 O O . GLN B 1 318 ? 28.095 32.115 -39.730 1.00 23.46 318 GLN A O 1
ATOM 5729 N N . ALA B 1 319 ? 28.838 31.307 -41.696 1.00 20.01 319 ALA A N 1
ATOM 5730 C CA . ALA B 1 319 ? 29.500 32.544 -42.083 1.00 32.48 319 ALA A CA 1
ATOM 5731 C C . ALA B 1 319 ? 28.457 33.638 -42.277 1.00 30.78 319 ALA A C 1
ATOM 5732 O O . ALA B 1 319 ? 28.686 34.800 -41.939 1.00 25.25 319 ALA A O 1
ATOM 5734 N N . LEU B 1 320 ? 27.305 33.252 -42.816 1.00 26.51 320 LEU A N 1
ATOM 5735 C CA . LEU B 1 320 ? 26.204 34.184 -43.017 1.00 22.67 320 LEU A CA 1
ATOM 5736 C C . LEU B 1 320 ? 25.622 34.643 -41.683 1.00 17.76 320 LEU A C 1
ATOM 5737 O O . LEU B 1 320 ? 25.376 35.833 -41.482 1.00 21.87 320 LEU A O 1
ATOM 5742 N N . TYR B 1 321 ? 25.407 33.695 -40.774 1.00 20.48 321 TYR A N 1
ATOM 5743 C CA . TYR B 1 321 ? 24.867 34.018 -39.458 1.00 20.92 321 TYR A CA 1
ATOM 5744 C C . TYR B 1 321 ? 25.784 34.958 -38.683 1.00 20.30 321 TYR A C 1
ATOM 5745 O O . TYR B 1 321 ? 25.316 35.865 -37.994 1.00 27.16 321 TYR A O 1
ATOM 5754 N N . GLU B 1 322 ? 27.090 34.735 -38.797 1.00 20.74 322 GLU A N 1
ATOM 5755 C CA . GLU B 1 322 ? 28.068 35.544 -38.078 1.00 26.92 322 GLU A CA 1
ATOM 5756 C C . GLU B 1 322 ? 28.029 37.004 -38.515 1.00 24.79 322 GLU A C 1
ATOM 5757 O O . GLU B 1 322 ? 28.278 37.904 -37.713 1.00 29.10 322 GLU A O 1
ATOM 5763 N N . LYS B 1 323 ? 27.717 37.234 -39.787 1.00 23.52 323 LYS A N 1
ATOM 5764 C CA . LYS B 1 323 ? 27.530 38.592 -40.288 1.00 20.02 323 LYS A CA 1
ATOM 5765 C C . LYS B 1 323 ? 26.368 39.267 -39.571 1.00 27.71 323 LYS A C 1
ATOM 5766 O O . LYS B 1 323 ? 26.480 40.408 -39.126 1.00 26.32 323 LYS A O 1
ATOM 5772 N N . TYR B 1 324 ? 25.252 38.552 -39.464 1.00 19.38 324 TYR A N 1
ATOM 5773 C CA . TYR B 1 324 ? 24.065 39.075 -38.796 1.00 19.01 324 TYR A CA 1
ATOM 5774 C C . TYR B 1 324 ? 24.279 39.216 -37.293 1.00 22.30 324 TYR A C 1
ATOM 5775 O O . TYR B 1 324 ? 23.753 40.136 -36.665 1.00 20.33 324 TYR A O 1
ATOM 5784 N N . LYS B 1 325 ? 25.052 38.299 -36.720 1.00 22.13 325 LYS A N 1
ATOM 5785 C CA . LYS B 1 325 ? 25.360 38.351 -35.297 1.00 23.98 325 LYS A CA 1
ATOM 5786 C C . LYS B 1 325 ? 26.138 39.622 -34.975 1.00 24.44 325 LYS A C 1
ATOM 5787 O O . LYS B 1 325 ? 25.899 40.266 -33.955 1.00 24.05 325 LYS A O 1
ATOM 5793 N N . GLN B 1 326 ? 27.061 39.983 -35.862 1.00 24.13 326 GLN A N 1
ATOM 5794 C CA . GLN B 1 326 ? 27.854 41.197 -35.695 1.00 33.35 326 GLN A CA 1
ATOM 5795 C C . GLN B 1 326 ? 26.987 42.451 -35.735 1.00 39.74 326 GLN A C 1
ATOM 5796 O O . GLN B 1 326 ? 27.215 43.392 -34.976 1.00 36.38 326 GLN A O 1
ATOM 5802 N N . LEU B 1 327 ? 25.996 42.459 -36.623 1.00 29.93 327 LEU A N 1
ATOM 5803 C CA . LEU B 1 327 ? 25.040 43.560 -36.689 1.00 32.15 327 LEU A CA 1
ATOM 5804 C C . LEU B 1 327 ? 24.278 43.691 -35.376 1.00 31.06 327 LEU A C 1
ATOM 5805 O O . LEU B 1 327 ? 24.063 44.796 -34.877 1.00 37.30 327 LEU A O 1
ATOM 5810 N N . ALA B 1 328 ? 23.875 42.551 -34.824 1.00 30.59 328 ALA A N 1
ATOM 5811 C CA . ALA B 1 328 ? 23.087 42.513 -33.598 1.00 34.60 328 ALA A CA 1
ATOM 5812 C C . ALA B 1 328 ? 23.845 43.083 -32.403 1.00 35.15 328 ALA A C 1
ATOM 5813 O O . ALA B 1 328 ? 23.247 43.672 -31.502 1.00 32.34 328 ALA A O 1
ATOM 5815 N N . LYS B 1 329 ? 25.161 42.907 -32.401 1.00 37.76 329 LYS A N 1
ATOM 5816 C CA . LYS B 1 329 ? 25.995 43.378 -31.300 1.00 43.34 329 LYS A CA 1
ATOM 5817 C C . LYS B 1 329 ? 26.127 44.899 -31.292 1.00 44.09 329 LYS A C 1
ATOM 5818 O O . LYS B 1 329 ? 26.594 45.484 -30.316 1.00 52.27 329 LYS A O 1
ATOM 5824 N N . HIS B 1 330 ? 25.712 45.532 -32.384 1.00 39.62 330 HIS A N 1
ATOM 5825 C CA . HIS B 1 330 ? 25.758 46.984 -32.495 1.00 45.26 330 HIS A CA 1
ATOM 5826 C C . HIS B 1 330 ? 24.353 47.578 -32.440 1.00 43.58 330 HIS A C 1
ATOM 5827 O O . HIS B 1 330 ? 24.183 48.796 -32.419 1.00 52.30 330 HIS A O 1
ATOM 5834 N N . GLU B 1 331 ? 23.350 46.706 -32.418 1.00 50.29 331 GLU A N 1
ATOM 5835 C CA . GLU B 1 331 ? 21.958 47.136 -32.383 1.00 53.18 331 GLU A CA 1
ATOM 5836 C C . GLU B 1 331 ? 21.527 47.410 -30.948 1.00 54.14 331 GLU A C 1
ATOM 5837 O O . GLU B 1 331 ? 21.273 46.482 -30.181 1.00 53.67 331 GLU A O 1
ATOM 5843 N N . SER B 1 332 ? 21.446 48.687 -30.587 1.00 56.35 332 SER A N 1
ATOM 5844 C CA . SER B 1 332 ? 21.095 49.073 -29.225 1.00 51.80 332 SER A CA 1
ATOM 5845 C C . SER B 1 332 ? 19.620 48.818 -28.916 1.00 57.68 332 SER A C 1
ATOM 5846 O O . SER B 1 332 ? 18.752 49.047 -29.759 1.00 58.74 332 SER A O 1
ATOM 5849 N N . ASN B 1 333 ? 19.356 48.337 -27.703 1.00 43.80 333 ASN A N 1
ATOM 5850 C CA . ASN B 1 333 ? 17.998 48.066 -27.224 1.00 51.20 333 ASN A CA 1
ATOM 5851 C C . ASN B 1 333 ? 17.239 46.988 -28.000 1.00 52.43 333 ASN A C 1
ATOM 5852 O O . ASN B 1 333 ? 16.014 46.899 -27.914 1.00 41.42 333 ASN A O 1
ATOM 5857 N N . VAL B 1 334 ? 17.968 46.171 -28.754 1.00 42.95 334 VAL A N 1
ATOM 5858 C CA . VAL B 1 334 ? 17.364 45.048 -29.464 1.00 36.79 334 VAL A CA 1
ATOM 5859 C C . VAL B 1 334 ? 18.146 43.768 -29.196 1.00 33.94 334 VAL A C 1
ATOM 5860 O O . VAL B 1 334 ? 19.360 43.720 -29.390 1.00 37.96 334 VAL A O 1
ATOM 5864 N N . TYR B 1 335 ? 17.445 42.733 -28.746 1.00 35.60 335 TYR A N 1
ATOM 5865 C CA . TYR B 1 335 ? 18.082 41.465 -28.415 1.00 35.91 335 TYR A CA 1
ATOM 5866 C C . TYR B 1 335 ? 17.479 40.325 -29.228 1.00 30.74 335 TYR A C 1
ATOM 5867 O O . TYR B 1 335 ? 16.278 40.311 -29.497 1.00 26.01 335 TYR A O 1
ATOM 5876 N N . PHE B 1 336 ? 18.318 39.372 -29.618 1.00 24.44 336 PHE A N 1
ATOM 5877 C CA . PHE B 1 336 ? 17.864 38.219 -30.385 1.00 24.23 336 PHE A CA 1
ATOM 5878 C C . PHE B 1 336 ? 18.023 36.936 -29.580 1.00 23.68 336 PHE A C 1
ATOM 5879 O O . PHE B 1 336 ? 19.057 36.710 -28.951 1.00 25.38 336 PHE A O 1
ATOM 5887 N N . GLY B 1 337 ? 16.991 36.100 -29.599 1.00 25.13 337 GLY A N 1
ATOM 5888 C CA . GLY B 1 337 ? 17.017 34.846 -28.871 1.00 29.59 337 GLY A CA 1
ATOM 5889 C C . GLY B 1 337 ? 16.182 33.775 -29.542 1.00 25.24 337 GLY A C 1
ATOM 5890 O O . GLY B 1 337 ? 15.459 34.046 -30.500 1.00 20.60 337 GLY A O 1
ATOM 5891 N N . GLY B 1 338 ? 16.285 32.553 -29.033 1.00 25.08 338 GLY A N 1
ATOM 5892 C CA . GLY B 1 338 ? 15.526 31.442 -29.571 1.00 27.75 338 GLY A CA 1
ATOM 5893 C C . GLY B 1 338 ? 16.189 30.792 -30.769 1.00 23.75 338 GLY A C 1
ATOM 5894 O O . GLY B 1 338 ? 17.245 31.234 -31.225 1.00 24.41 338 GLY A O 1
ATOM 5895 N N . ARG B 1 339 ? 15.558 29.740 -31.281 1.00 19.81 339 ARG A N 1
ATOM 5896 C CA . ARG B 1 339 ? 16.103 28.968 -32.392 1.00 20.05 339 ARG A CA 1
ATOM 5897 C C . ARG B 1 339 ? 16.247 29.805 -33.663 1.00 21.35 339 ARG A C 1
ATOM 5898 O O . ARG B 1 339 ? 17.176 29.604 -34.443 1.00 18.71 339 ARG A O 1
ATOM 5906 N N . LEU B 1 340 ? 15.330 30.748 -33.859 1.00 19.18 340 LEU A N 1
ATOM 5907 C CA . LEU B 1 340 ? 15.299 31.538 -35.082 1.00 19.54 340 LEU A CA 1
ATOM 5908 C C . LEU B 1 340 ? 16.194 32.764 -34.973 1.00 22.87 340 LEU A C 1
ATOM 5909 O O . LEU B 1 340 ? 16.840 33.163 -35.942 1.00 17.91 340 LEU A O 1
ATOM 5914 N N . GLY B 1 341 ? 16.229 33.358 -33.786 1.00 18.55 341 GLY A N 1
ATOM 5915 C CA . GLY B 1 341 ? 17.062 34.520 -33.549 1.00 20.15 341 GLY A CA 1
ATOM 5916 C C . GLY B 1 341 ? 18.537 34.174 -33.540 1.00 22.31 341 GLY A C 1
ATOM 5917 O O . GLY B 1 341 ? 19.385 35.036 -33.768 1.00 22.14 341 GLY A O 1
ATOM 5918 N N . GLU B 1 342 ? 18.847 32.906 -33.288 1.00 16.84 342 GLU A N 1
ATOM 5919 C CA . GLU B 1 342 ? 20.236 32.476 -33.160 1.00 22.28 342 GLU A CA 1
ATOM 5920 C C . GLU B 1 342 ? 20.639 31.427 -34.197 1.00 21.53 342 GLU A C 1
ATOM 5921 O O . GLU B 1 342 ? 21.751 30.900 -34.148 1.00 20.28 342 GLU A O 1
ATOM 5927 N N . TYR B 1 343 ? 19.733 31.144 -35.133 1.00 23.30 343 TYR A N 1
ATOM 5928 C CA . TYR B 1 343 ? 19.970 30.179 -36.210 1.00 18.05 343 TYR A CA 1
ATOM 5929 C C . TYR B 1 343 ? 20.566 28.869 -35.697 1.00 23.45 343 TYR A C 1
ATOM 5930 O O . TYR B 1 343 ? 21.633 28.438 -36.131 1.00 21.40 343 TYR A O 1
ATOM 5939 N N . ARG B 1 344 ? 19.871 28.245 -34.755 1.00 17.62 344 ARG A N 1
ATOM 5940 C CA . ARG B 1 344 ? 20.366 27.021 -34.148 1.00 25.95 344 ARG A CA 1
ATOM 5941 C C . ARG B 1 344 ? 19.204 26.117 -33.781 1.00 22.72 344 ARG A C 1
ATOM 5942 O O . ARG B 1 344 ? 18.158 26.593 -33.344 1.00 22.01 344 ARG A O 1
ATOM 5950 N N . TYR B 1 345 ? 19.374 24.814 -33.973 1.00 21.55 345 TYR A N 1
ATOM 5951 C CA . TYR B 1 345 ? 18.384 23.883 -33.463 1.00 28.73 345 TYR A CA 1
ATOM 5952 C C . TYR B 1 345 ? 18.541 23.805 -31.955 1.00 20.94 345 TYR A C 1
ATOM 5953 O O . TYR B 1 345 ? 19.632 23.553 -31.445 1.00 31.04 345 TYR A O 1
ATOM 5962 N N . TYR B 1 346 ? 17.445 24.024 -31.246 1.00 24.05 346 TYR A N 1
ATOM 5963 C CA . TYR B 1 346 ? 17.451 23.940 -29.798 1.00 24.70 346 TYR A CA 1
ATOM 5964 C C . TYR B 1 346 ? 16.425 22.923 -29.333 1.00 30.57 346 TYR A C 1
ATOM 5965 O O . TYR B 1 346 ? 15.291 22.920 -29.805 1.00 28.56 346 TYR A O 1
ATOM 5974 N N . ASP B 1 347 ? 16.825 22.058 -28.410 1.00 29.45 347 ASP A N 1
ATOM 5975 C CA . ASP B 1 347 ? 15.860 21.271 -27.660 1.00 33.59 347 ASP A CA 1
ATOM 5976 C C . ASP B 1 347 ? 15.082 22.255 -26.798 1.00 27.79 347 ASP A C 1
ATOM 5977 O O . ASP B 1 347 ? 15.549 23.370 -26.556 1.00 27.32 347 ASP A O 1
ATOM 5982 N N . MET B 1 348 ? 13.898 21.858 -26.344 1.00 25.81 348 MET A N 1
ATOM 5983 C CA . MET B 1 348 ? 13.095 22.728 -25.489 1.00 23.42 348 MET A CA 1
ATOM 5984 C C . MET B 1 348 ? 13.849 23.095 -24.214 1.00 21.40 348 MET A C 1
ATOM 5985 O O . MET B 1 348 ? 13.771 24.229 -23.743 1.00 29.41 348 MET A O 1
ATOM 5990 N N . GLN B 1 349 ? 14.587 22.131 -23.673 1.00 21.41 349 GLN A N 1
ATOM 5991 C CA . GLN B 1 349 ? 15.398 22.359 -22.481 1.00 24.40 349 GLN A CA 1
ATOM 5992 C C . GLN B 1 349 ? 16.483 23.405 -22.729 1.00 36.58 349 GLN A C 1
ATOM 5993 O O . GLN B 1 349 ? 16.788 24.213 -21.851 1.00 31.26 349 GLN A O 1
ATOM 5999 N N . ASP B 1 350 ? 17.064 23.382 -23.926 1.00 27.40 350 ASP A N 1
ATOM 6000 C CA . ASP B 1 350 ? 18.096 24.342 -24.296 1.00 24.04 350 ASP A CA 1
ATOM 6001 C C . ASP B 1 350 ? 17.542 25.761 -24.306 1.00 33.40 350 ASP A C 1
ATOM 6002 O O . ASP B 1 350 ? 18.194 26.693 -23.837 1.00 31.99 350 ASP A O 1
ATOM 6007 N N . VAL B 1 351 ? 16.335 25.916 -24.841 1.00 26.62 351 VAL A N 1
ATOM 6008 C CA . VAL B 1 351 ? 15.681 27.219 -24.894 1.00 29.69 351 VAL A CA 1
ATOM 6009 C C . VAL B 1 351 ? 15.370 27.735 -23.493 1.00 26.27 351 VAL A C 1
ATOM 6010 O O . VAL B 1 351 ? 15.573 28.913 -23.204 1.00 25.66 351 VAL A O 1
ATOM 6014 N N . VAL B 1 352 ? 14.884 26.847 -22.629 1.00 30.44 352 VAL A N 1
ATOM 6015 C CA . VAL B 1 352 ? 14.603 27.205 -21.242 1.00 31.66 352 VAL A CA 1
ATOM 6016 C C . VAL B 1 352 ? 15.870 27.706 -20.560 1.00 29.84 352 VAL A C 1
ATOM 6017 O O . VAL B 1 352 ? 15.868 28.759 -19.924 1.00 34.89 352 VAL A O 1
ATOM 6021 N N . ARG B 1 353 ? 16.953 26.949 -20.709 1.00 30.81 353 ARG A N 1
ATOM 6022 C CA . ARG B 1 353 ? 18.248 27.346 -20.171 1.00 34.34 353 ARG A CA 1
ATOM 6023 C C . ARG B 1 353 ? 18.703 28.670 -20.777 1.00 42.13 353 ARG A C 1
ATOM 6024 O O . ARG B 1 353 ? 19.184 29.557 -20.072 1.00 39.74 353 ARG A O 1
ATOM 6032 N N . SER B 1 354 ? 18.537 28.799 -22.090 1.00 36.74 354 SER A N 1
ATOM 6033 C CA . SER B 1 354 ? 18.942 30.006 -22.802 1.00 29.03 354 SER A CA 1
ATOM 6034 C C . SER B 1 354 ? 18.092 31.212 -22.412 1.00 31.13 354 SER A C 1
ATOM 6035 O O . SER B 1 354 ? 18.611 32.311 -22.222 1.00 30.83 354 SER A O 1
ATOM 6038 N N . ALA B 1 355 ? 16.784 31.001 -22.300 1.00 30.66 355 ALA A N 1
ATOM 6039 C CA . ALA B 1 355 ? 15.866 32.077 -21.944 1.00 27.28 355 ALA A CA 1
ATOM 6040 C C . ALA B 1 355 ? 16.139 32.597 -20.537 1.00 33.15 355 ALA A C 1
ATOM 6041 O O . ALA B 1 355 ? 16.232 33.805 -20.321 1.00 37.44 355 ALA A O 1
ATOM 6043 N N . LEU B 1 356 ? 16.268 31.677 -19.587 1.00 38.66 356 LEU A N 1
ATOM 6044 C CA . LEU B 1 356 ? 16.508 32.039 -18.194 1.00 40.23 356 LEU A CA 1
ATOM 6045 C C . LEU B 1 356 ? 17.838 32.763 -18.008 1.00 41.49 356 LEU A C 1
ATOM 6046 O O . LEU B 1 356 ? 17.935 33.698 -17.213 1.00 40.18 356 LEU A O 1
ATOM 6051 N N . LEU B 1 357 ? 18.857 32.332 -18.744 1.00 40.51 357 LEU A N 1
ATOM 6052 C CA . LEU B 1 357 ? 20.168 32.966 -18.663 1.00 45.26 357 LEU A CA 1
ATOM 6053 C C . LEU B 1 357 ? 20.106 34.401 -19.176 1.00 44.61 357 LEU A C 1
ATOM 6054 O O . LEU B 1 357 ? 20.771 35.289 -18.643 1.00 48.35 357 LEU A O 1
ATOM 6059 N N . PHE B 1 358 ? 19.299 34.625 -20.208 1.00 37.72 358 PHE A N 1
ATOM 6060 C CA . PHE B 1 358 ? 19.081 35.973 -20.714 1.00 36.81 358 PHE A CA 1
ATOM 6061 C C . PHE B 1 358 ? 18.288 36.795 -19.706 1.00 44.93 358 PHE A C 1
ATOM 6062 O O . PHE B 1 358 ? 18.544 37.985 -19.523 1.00 41.38 358 PHE A O 1
ATOM 6070 N N . CYS B 1 359 ? 17.324 36.150 -19.054 1.00 32.95 359 CYS A N 1
ATOM 6071 C CA . CYS B 1 359 ? 16.526 36.804 -18.022 1.00 39.91 359 CYS A CA 1
ATOM 6072 C C . CYS B 1 359 ? 17.396 37.198 -16.834 1.00 41.13 359 CYS A C 1
ATOM 6073 O O . CYS B 1 359 ? 17.166 38.226 -16.199 1.00 48.39 359 CYS A O 1
ATOM 6076 N N . LYS B 1 360 ? 18.395 36.371 -16.542 1.00 42.05 360 LYS A N 1
ATOM 6077 C CA . LYS B 1 360 ? 19.321 36.636 -15.448 1.00 53.95 360 LYS A CA 1
ATOM 6078 C C . LYS B 1 360 ? 20.100 37.928 -15.680 1.00 57.06 360 LYS A C 1
ATOM 6079 O O . LYS B 1 360 ? 20.283 38.727 -14.761 1.00 55.03 360 LYS A O 1
ATOM 6085 N N . ASN B 1 361 ? 20.547 38.130 -16.915 1.00 52.31 361 ASN A N 1
ATOM 6086 C CA . ASN B 1 361 ? 21.399 39.266 -17.250 1.00 44.27 361 ASN A CA 1
ATOM 6087 C C . ASN B 1 361 ? 20.622 40.535 -17.597 1.00 44.90 361 ASN A C 1
ATOM 6088 O O . ASN B 1 361 ? 21.164 41.638 -17.535 1.00 55.46 361 ASN A O 1
ATOM 6093 N N . GLU B 1 362 ? 19.354 40.375 -17.961 1.00 40.12 362 GLU A N 1
ATOM 6094 C CA . GLU B 1 362 ? 18.542 41.502 -18.412 1.00 41.72 362 GLU A CA 1
ATOM 6095 C C . GLU B 1 362 ? 17.569 41.985 -17.338 1.00 42.37 362 GLU A C 1
ATOM 6096 O O . GLU B 1 362 ? 17.314 43.183 -17.213 1.00 42.73 362 GLU A O 1
ATOM 6102 N N . LEU B 1 363 ? 17.031 41.049 -16.565 1.00 41.36 363 LEU A N 1
ATOM 6103 C CA . LEU B 1 363 ? 16.052 41.380 -15.534 1.00 51.68 363 LEU A CA 1
ATOM 6104 C C . LEU B 1 363 ? 16.696 41.441 -14.154 1.00 47.70 363 LEU A C 1
ATOM 6105 O O . LEU B 1 363 ? 17.276 42.458 -13.776 1.00 45.11 363 LEU A O 1
#

Foldseek 3Di:
DFAEEEEAQALLRLQLLLLQVVLPGAYEYEAQAQAHHPQQQFDQDPNFTHSQNDDAKDFDQDVVLVVVLVVQFDFDDDFAWAWEDEPPDIATDDAEQRRQCRQPVDHALVVSVVVQVVQLVVLPDPDAWCLNLVSVAGGDSCCQRPNQLLPCQQVVHGRRPHHNVVDDHRDHYHDPDRRNDPGPDIGAGVPGDRSSSCNSCVRHHYDYSDDCLVVVVVSVVVHPFYEYAAALCVNVVVVVHDQDAWDKDKDKDKFQAFDDPPHQWYAYRHNPDFFGIKGWRCSRVVHDDGITMIIGIGTDGDDPPGDGDGGPPDDVSVVVLVVSVVVVVPDPRYHFAHCNSNVHDARSSRSSVVSVVCSVVPDDD/DFAEEEEAQALLSLQLLLLQVVVPGAYEYEAQAPAHHPQQQFDQDPNFTHSQNDDAKDFDQDVVLVVVLVVQFDFDDDFAWAWEDEPPDIATDDAEQRRQCRQPVDHALVVSVVVQCVQLVVQPDPDAWCQNLVCVAGGDSCCQRANFLLVCQLVVHGGRPHHNVVDDHRDHYHDPDRRNDPGPDIGAGPPGDRSSSCNSCVSHHYDYSDDCLVPVVVCPPVHQFYEYAAALCVVVVVPPHDFDAWDKDKDKDKAQAQDDPPHQWYAYRHNVDQFGIKGWRCVRVVHDDGMTMIIGIGTDGDDPPGDGDGGPPDPVNVVVLVVSVVVQVVDPRYHYAHCNSNVHDDRSSRSSVRSVVVSVVPD

Organism: Campylobacter jejuni subsp. jejuni serotype O:2 (strain ATCC 700819 / NCTC 11168) (NCBI:txid192222)

CATH classification: 3.40.50.720

Secondary structure (DSSP, 8-state):
-EEEEEE--SHHHHHHHHHHHHTT--EEEE-SSSSSSGGG-EEEETTEEEETTS---EEES-HHHHHHHTTT--B-------EEEETTEEEESSSSHHHHHHHHS--SHHHHHHHHHHHHTT--SS-SSHHHHHHHHH-HHHHIIIIIHHHHHHHTS-GGGS-GGG--------SS---S---SEEE-BTT-SHHHHHHHTTTSEEE-S--TTTTGGGGTTSEEEEEE-S-HHHHTTTTT-PPPEEEEEEEEEEESSS-SSSSSEEEE-STTSS-SEEEEGGGGGT--SS-EEEEEEEEE---TTS---EE---HHHHHHHHHHHHHHTT-TTEEE-HHHHTT----HHHHHHHHHHHHHHH-/-EEEEEE--SHHHHHHHHHHHHTT--EEEE-SSSSSSGGG-EEEETTEEEETTS---EEES-HHHHHHHTTT--B-------EEEETTEEEESSSSHHHHHHHH---SHHHHHHHHHHHHTT--S--SSHHHHHHHHH-HHHIIIIIHHHHHHHHTS-GGGS-GGG--------SS---S---SEEE-BTT-SHHHHHHHTTTSEEE-S--GGGGHHHHHTTEEEEEE-S-HHHHTTTTT-PPPEEEEEEEEEEESSS-SSSSSEEEE--TTSS-SEEEEGGGGTT---S-EEEEEEEEE---TTS---EE---HHHHHHHHHHHHHHHTSTTEEE-HHHHTTS---HHHHHHHHHHHHHHH---

Nearest PDB structures (foldseek):
  4mo2-assembly1_B-2  TM=1.003E+00  e=3.355E-83  Campylobacter jejuni subsp. jejuni NCTC 11168 = ATCC 700819
  1i8t-assembly1_B  TM=9.906E-01  e=1.638E-60  Escherichia coli
  2bi8-assembly1_A  TM=9.447E-01  e=3.603E-43  Klebsiella pneumoniae
  3gf4-assembly1_A  TM=9.347E-01  e=3.831E-43  Klebsiella pneumoniae
  3inr-assembly1_B  TM=9.354E-01  e=1.567E-42  Klebsiella pneumoniae

InterPro domains:
  IPR004379 UDP-galactopyranose mutase [TIGR00031] (1-362)
  IPR015899 UDP-galactopyranose mutase, C-terminal [PF03275] (145-345)

Solvent-accessible surface area: 33516 Å² total; per-residue (Å²): 167,61,40,7,0,0,15,15,0,15,15,11,0,0,0,0,0,48,32,0,14,83,91,63,46,68,2,3,0,1,10,113,39,133,37,22,0,13,25,11,29,7,62,96,30,111,125,8,26,0,4,39,40,7,28,36,12,1,55,0,80,45,105,118,6,38,74,25,4,54,125,8,24,103,11,14,119,12,77,8,22,5,3,0,24,31,129,122,63,14,13,16,15,20,20,0,0,10,0,0,9,70,27,49,55,19,41,51,5,89,73,0,121,145,33,3,53,111,34,55,106,107,38,136,141,113,42,174,21,0,31,52,28,0,17,28,44,0,0,36,42,0,2,78,53,11,11,67,5,29,8,16,20,43,43,66,119,36,0,115,104,4,69,25,53,50,24,174,201,37,108,45,50,30,53,10,48,15,41,88,25,127,36,68,56,17,0,0,0,104,48,2,4,28,36,2,2,71,104,1,10,159,133,16,115,42,51,65,106,19,34,4,63,156,104,44,108,108,3,62,114,79,7,128,56,6,0,4,16,16,24,2,6,12,0,8,97,65,129,86,28,20,3,59,15,43,4,13,96,20,74,58,81,97,43,143,78,75,23,60,12,0,11,2,6,3,20,29,2,18,102,127,54,80,40,0,50,4,1,0,2,7,19,0,52,120,31,150,47,116,21,0,1,3,1,16,2,55,41,72,160,49,119,108,78,52,70,22,23,44,17,43,59,46,150,134,2,60,62,31,19,85,113,0,82,87,52,14,132,142,43,98,64,12,67,33,1,3,56,33,1,42,2,102,126,26,36,24,26,31,12,0,103,24,0,47,97,36,6,140,109,23,7,170,156,148,68,31,11,1,0,14,14,0,16,15,11,1,0,0,0,0,48,30,0,13,81,120,66,74,72,3,8,0,1,10,108,36,136,39,21,0,12,27,11,28,6,59,94,35,114,120,9,25,0,4,40,39,6,34,37,13,0,55,0,76,48,103,116,7,37,68,25,4,57,118,8,20,102,12,13,126,12,78,9,19,5,3,0,25,31,129,122,64,11,12,16,14,18,20,0,0,10,0,0,9,71,27,48,60,27,39,50,5,90,70,0,95,134,41,3,71,130,40,68,105,105,28,156,76,113,42,144,20,1,27,27,30,0,14,25,56,0,0,36,46,0,2,72,51,10,14,68,5,26,9,29,30,42,49,70,122,43,1,123,92,3,69,24,66,53,20,184,176,35,76,44,46,28,52,10,51,14,38,92,28,125,36,64,56,19,0,0,0,110,48,1,4,28,40,1,2,79,105,1,8,174,135,16,114,45,51,60,98,22,50,5,56,144,79,90,109,143,23,114,111,86,14,125,54,30,1,3,16,17,29,2,5,14,12,23,123,62,150,84,28,27,4,59,12,49,3,16,98,18,66,68,82,87,44,137,61,86,18,64,13,0,11,2,5,4,13,26,1,7,118,114,54,77,36,1,59,5,0,0,2,5,18,0,55,115,34,148,48,111,22,0,0,5,0,24,6,54,36,73,141,48,103,118,72,58,69,20,22,51,16,45,54,57,159,132,2,61,61,24,26,78,111,0,75,103,32,13,129,147,63,94,77,16,66,32,0,4,55,32,1,44,2,132,124,27,25,23,27,44,12,0,105,29,0,51,101,38,6,158,116,32,43

B-factor: mean 26.2, std 12.63, range [5.75, 94.7]

Radius of gyration: 30.76 Å; Cα contacts (8 Å, |Δi|>4): 1553; chains: 2; bounding box: 56×86×82 Å

Sequence (728 aa):
MYDYLIVGSGLFGSIFAYEATEKGYTCLVVEQREHIGGNCYTENIKNINVHKYGAHIFRRTSDQNIWDYMNQFCEFNHFINSPIAIYKDEIYNLPFNMNTFSKLWGIKTPNEARKIIEMQKQIIQHPPKNLEEQAISLVGTDVYEKLIKGYTEKQWGRSCKDLPASIIRRLPVRYIYDNNYFNDPYQGIPKGGYTAIFDKMLKKSKVILNTDFLKYKDKFKNKAKKIVFTGCIDAYYDYRYGALEYRSLKFEHKILNLDNFQGVAVVNYTDKEIPYTRIIEHKHFEEFGNTDTTVISEEYPLEWIKGIEPYYPINDEKNQALYEKYKQLAKHESNVYFGGRLGEYRYYDMQDVVRSALLFCKNELKNMYDYLIVGSGLFGSIFAYEATEKGYTCLVVEQREHIGGNCYTENIKNINVHKYGAHIFRTSDQNIWDYMNQFCEFNHFINSPIAIYKDEIYNLPFNMNTFSKLWGIKTPNEARKIIEMQKQIIQHPPKNLEEQAISLVGTDVYEKLIKGYTEKQWGRSCKDLPASIIRRLPVRYIYDNNYFNDPYQQGIPKGGYTAIFDKMLKKSKVILNTDFLKYKDKFKNKAKKIVFTGCIDAYYDYRYGALEYRSLKFEHKILNLDNFQGVAVVNYTDKEIPYTRIIEHKHFEFGNTDTTVISEEYPLEWIKGIEPYYPINDEKNQALYEKYKQLAKHESNVYFGGRLGEYRYYDMQDVVRSALLFCKNEL